Protein AF-A0A1V6CA96-F1 (afdb_monomer_lite)

Foldseek 3Di:
DDPVLVVVCVVCVVVVHDDDSVVCPDPSVVVVVVVVVLVVCQAQFADDPPDDPPDQHVLRVVCLVCVCVQFVKDFCPPVLLLVVLVLVQVLLVPDQFADDADLVPDDLQLVLLLLLLLLLLPDPFDQPPQHHSNVVCVVLVLLRFLVSLLPDQVSQVVSCVSSVVPPPCVQSSLLRNVLSVLCVPQQVRTSLSLCVSVVLALVVSLCSCCVDVSNSDDSLSSLVSVRNCVRVVSDDHPDDQQVRFQRDDQLLLLLCQQLVSMHTPDADDAVSSCQQCSVLVVSRVVSRVSLSSSLVSSVVDPPGSRDPYSNSCNVQSNLCSVPAQDLVHHQAPPHHADDPVVLVVDDPSSNSQADPSRHGSSNVSGDPVSSNGTRYDGADCDDPQHSVQQHDHSVDDGGRDD

Sequence (402 aa):
MSNFLNFLEKLAQYCDVKFDSERFRGEGEYELAANVLNEINRFLYQKKTTLPSEYISEFHKYWKEHHEEVLAPKVNPNRECLAVATVLEDIYQGNTIKVQLDTLDLDKEEIANVRFFTAIQDFNIDVHARSNPFEFYKRHPDCFKPEKVKDNDLLVDELLNFLGAQSQRDKRKPWMLNSAKLLVEKYDSSAYRINEVHSGDVIEIVKALTAEERYGFSTKKAHMFLRDMADLGVWKYKRNIEKLDVMSDKNTMRVSLRTGILQFRIPLLASFLDVFCYQYSMVDRLNREAWRKVWEEWGEIPDNHRPPTPASMDYLIFRLGKIACRPNKRFCPPEKEVNEKKLESLIPQDRLIFKDDRYCIFSGICQLERKILNAPNSISIEGRTGWKSGKTNEGGGGGISS

pLDDT: mean 91.77, std 8.85, range [45.94, 98.69]

Structure (mmCIF, N/CA/C/O backbone):
data_AF-A0A1V6CA96-F1
#
_entry.id   AF-A0A1V6CA96-F1
#
loop_
_atom_site.group_PDB
_atom_site.id
_atom_site.type_symbol
_atom_site.label_atom_id
_atom_site.label_alt_id
_atom_site.label_comp_id
_atom_site.label_asym_id
_atom_site.label_entity_id
_atom_site.label_seq_id
_atom_site.pdbx_PDB_ins_code
_atom_site.Cartn_x
_atom_site.Cartn_y
_atom_site.Cartn_z
_atom_site.occupancy
_atom_site.B_iso_or_equiv
_atom_site.auth_seq_id
_atom_site.auth_comp_id
_atom_site.auth_asym_id
_atom_site.auth_atom_id
_atom_site.pdbx_PDB_model_num
ATOM 1 N N . MET A 1 1 ? -33.832 2.895 28.611 1.00 60.16 1 MET A N 1
ATOM 2 C CA . MET A 1 1 ? -32.603 3.261 29.346 1.00 60.16 1 MET A CA 1
ATOM 3 C C . MET A 1 1 ? -31.741 4.083 28.400 1.00 60.16 1 MET A C 1
ATOM 5 O O . MET A 1 1 ? -31.691 3.722 27.227 1.00 60.16 1 MET A O 1
ATOM 9 N N . SER A 1 2 ? -31.180 5.210 28.842 1.00 81.94 2 SER A N 1
ATOM 10 C CA . SER A 1 2 ? -30.401 6.094 27.963 1.00 81.94 2 SER A CA 1
ATOM 11 C C . SER A 1 2 ? -29.192 5.376 27.356 1.00 81.94 2 SER A C 1
ATOM 13 O O . SER A 1 2 ? -28.539 4.568 28.018 1.00 81.94 2 SER A O 1
ATOM 15 N N . ASN A 1 3 ? -28.872 5.697 26.098 1.00 88.88 3 ASN A N 1
ATOM 16 C CA . ASN A 1 3 ? -27.693 5.174 25.404 1.00 88.88 3 ASN A CA 1
ATOM 17 C C . ASN A 1 3 ? -26.389 5.471 26.163 1.00 88.88 3 ASN A C 1
ATOM 19 O O . ASN A 1 3 ? -25.460 4.668 26.091 1.00 88.88 3 ASN A O 1
ATOM 23 N N . PHE A 1 4 ? -26.325 6.585 26.901 1.00 91.44 4 PHE A N 1
ATOM 24 C CA . PHE A 1 4 ? -25.137 6.971 27.660 1.00 91.44 4 PHE A CA 1
ATOM 25 C C . PHE A 1 4 ? -24.937 6.099 28.908 1.00 91.44 4 PHE A C 1
ATOM 27 O O . PHE A 1 4 ? -23.858 5.544 29.102 1.00 91.44 4 PHE A O 1
ATOM 34 N N . LEU A 1 5 ? -25.993 5.880 29.699 1.00 92.31 5 LEU A N 1
ATOM 35 C CA . LEU A 1 5 ? -25.942 4.980 30.859 1.00 92.31 5 LEU A CA 1
ATOM 36 C C . LEU A 1 5 ? -25.624 3.534 30.448 1.00 92.31 5 LEU A C 1
ATOM 38 O O . LEU A 1 5 ? -24.783 2.897 31.077 1.00 92.31 5 LEU A O 1
ATOM 42 N N . ASN A 1 6 ? -26.198 3.055 29.336 1.00 91.75 6 ASN A N 1
ATOM 43 C CA . ASN A 1 6 ? -25.870 1.740 28.768 1.00 91.75 6 ASN A CA 1
ATOM 44 C C . ASN A 1 6 ? -24.384 1.620 28.381 1.00 91.75 6 ASN A C 1
ATOM 46 O O . ASN A 1 6 ? -23.793 0.545 28.487 1.00 91.75 6 ASN A O 1
ATOM 50 N N . PHE A 1 7 ? -23.782 2.701 27.875 1.00 94.00 7 PHE A N 1
ATOM 51 C CA . PHE A 1 7 ? -22.354 2.744 27.560 1.00 94.00 7 PHE A CA 1
ATOM 52 C C . PHE A 1 7 ? -21.502 2.643 28.832 1.00 94.00 7 PHE A C 1
ATOM 54 O O . PHE A 1 7 ? -20.579 1.829 28.871 1.00 94.00 7 PHE A O 1
ATOM 61 N N . LEU A 1 8 ? -21.833 3.414 29.872 1.00 94.56 8 LEU A N 1
ATOM 62 C CA . LEU A 1 8 ? -21.104 3.392 31.143 1.00 94.56 8 LEU A CA 1
ATOM 63 C C . LEU A 1 8 ? -21.206 2.045 31.853 1.00 94.56 8 LEU A C 1
ATOM 65 O O . LEU A 1 8 ? -20.209 1.557 32.375 1.00 94.56 8 LEU A O 1
ATOM 69 N N . GLU A 1 9 ? -22.376 1.413 31.822 1.00 93.50 9 GLU A N 1
ATOM 70 C CA . GLU A 1 9 ? -22.576 0.090 32.410 1.00 93.50 9 GLU A CA 1
ATOM 71 C C . GLU A 1 9 ? -21.711 -0.972 31.721 1.00 93.50 9 GLU A C 1
ATOM 73 O O . GLU A 1 9 ? -21.032 -1.749 32.390 1.00 93.50 9 GLU A O 1
ATOM 78 N N . LYS A 1 10 ? -21.630 -0.945 30.384 1.00 94.69 10 LYS A N 1
ATOM 79 C CA . LYS A 1 10 ? -20.705 -1.809 29.630 1.00 94.69 10 LYS A CA 1
ATOM 80 C C . LYS A 1 10 ? -19.242 -1.519 29.958 1.00 94.69 10 LYS A C 1
ATOM 82 O O . LYS A 1 10 ? -18.453 -2.448 30.093 1.00 94.69 10 LYS A O 1
ATOM 87 N N . LEU A 1 11 ? -18.867 -0.245 30.083 1.00 95.06 11 LEU A N 1
ATOM 88 C CA . LEU A 1 11 ? -17.499 0.138 30.435 1.00 95.06 11 LEU A CA 1
ATOM 89 C C . LEU A 1 11 ? -17.120 -0.369 31.832 1.00 95.06 11 LEU A C 1
ATOM 91 O O . LEU A 1 11 ? -16.050 -0.944 32.003 1.00 95.06 11 LEU A O 1
ATOM 95 N N . ALA A 1 12 ? -18.017 -0.216 32.806 1.00 95.19 12 ALA A N 1
ATOM 96 C CA . ALA A 1 12 ? -17.827 -0.701 34.167 1.00 95.19 12 ALA A CA 1
ATOM 97 C C . ALA A 1 12 ? -17.667 -2.229 34.215 1.00 95.19 12 ALA A C 1
ATOM 99 O O . ALA A 1 12 ? -16.782 -2.721 34.912 1.00 95.19 12 ALA A O 1
ATOM 100 N N . GLN A 1 13 ? -18.441 -2.967 33.409 1.00 95.19 13 GLN A N 1
ATOM 101 C CA . GLN A 1 13 ? -18.289 -4.418 33.257 1.00 95.19 13 GLN A CA 1
ATOM 102 C C . GLN A 1 13 ? -16.895 -4.810 32.743 1.00 95.19 13 GLN A C 1
ATOM 104 O O . GLN A 1 13 ? -16.298 -5.740 33.275 1.00 95.19 13 GLN A O 1
ATOM 109 N N . TYR A 1 14 ? -16.340 -4.096 31.755 1.00 94.19 14 TYR A N 1
ATOM 110 C CA . TYR A 1 14 ? -14.979 -4.369 31.268 1.00 94.19 14 TYR A CA 1
ATOM 111 C C . TYR A 1 14 ? -13.886 -4.067 32.300 1.00 94.19 14 TYR A C 1
ATOM 113 O O . TYR A 1 14 ? -12.809 -4.657 32.228 1.00 94.19 14 TYR A O 1
ATOM 121 N N . CYS A 1 15 ? -14.158 -3.171 33.248 1.00 95.19 15 CYS A N 1
ATOM 122 C CA . CYS A 1 15 ? -13.245 -2.827 34.335 1.00 95.19 15 CYS A CA 1
ATOM 123 C C . CYS A 1 15 ? -13.461 -3.656 35.612 1.00 95.19 15 CYS A C 1
ATOM 125 O O . CYS A 1 15 ? -12.764 -3.411 36.592 1.00 95.19 15 CYS A O 1
ATOM 127 N N . ASP A 1 16 ? -14.422 -4.587 35.624 1.00 95.50 16 ASP A N 1
ATOM 128 C CA . ASP A 1 16 ? -14.851 -5.330 36.821 1.00 95.50 16 ASP A CA 1
ATOM 129 C C . ASP A 1 16 ? -15.271 -4.408 37.991 1.00 95.50 16 ASP A C 1
ATOM 131 O O . ASP A 1 16 ? -14.993 -4.646 39.167 1.00 95.50 16 ASP A O 1
ATOM 135 N N . VAL A 1 17 ? -15.948 -3.301 37.661 1.00 95.44 17 VAL A N 1
ATOM 136 C CA . VAL A 1 17 ? -16.455 -2.317 38.627 1.00 95.44 17 VAL A CA 1
ATOM 137 C C . VAL A 1 17 ? -17.978 -2.399 38.700 1.00 95.44 17 VAL A C 1
ATOM 139 O O . VAL A 1 17 ? -18.670 -2.425 37.683 1.00 95.44 17 VAL A O 1
ATOM 142 N N . LYS A 1 18 ? -18.534 -2.386 39.917 1.00 93.06 18 LYS A N 1
ATOM 143 C CA . LYS A 1 18 ? -19.989 -2.300 40.120 1.00 93.06 18 LYS A CA 1
ATOM 144 C C . LYS A 1 18 ? -20.492 -0.895 39.776 1.00 93.06 18 LYS A C 1
ATOM 146 O O . LYS A 1 18 ? -20.091 0.071 40.419 1.00 93.06 18 LYS A O 1
ATOM 151 N N . PHE A 1 19 ? -21.413 -0.799 38.818 1.00 92.69 19 PHE A N 1
ATOM 152 C CA . PHE A 1 19 ? -22.086 0.442 38.432 1.00 92.69 19 PHE A CA 1
ATOM 153 C C . PHE A 1 19 ? -23.605 0.252 38.464 1.00 92.69 19 PHE A C 1
ATOM 155 O O . PHE A 1 19 ? -24.127 -0.675 37.854 1.00 92.69 19 PHE A O 1
ATOM 162 N N . ASP A 1 20 ? -24.300 1.117 39.202 1.00 89.75 20 ASP A N 1
ATOM 163 C CA . ASP A 1 20 ? -25.757 1.090 39.359 1.00 89.75 20 ASP A CA 1
ATOM 164 C C . ASP A 1 20 ? -26.372 2.227 38.534 1.00 89.75 20 ASP A C 1
ATOM 166 O O . ASP A 1 20 ? -26.444 3.375 38.982 1.00 89.75 20 ASP A O 1
ATOM 170 N N . SER A 1 21 ? -26.758 1.909 37.295 1.00 87.69 21 SER A N 1
ATOM 171 C CA . SER A 1 21 ? -27.266 2.878 36.319 1.00 87.69 21 SER A CA 1
ATOM 172 C C . SER A 1 21 ? -28.640 3.450 36.695 1.00 87.69 21 SER A C 1
ATOM 174 O O . SER A 1 21 ? -28.980 4.555 36.266 1.00 87.69 21 SER A O 1
ATOM 176 N N . GLU A 1 22 ? -29.417 2.767 37.544 1.00 86.44 22 GLU A N 1
ATOM 177 C CA . GLU A 1 22 ? -30.745 3.221 37.978 1.00 86.44 22 GLU A CA 1
ATOM 178 C C . GLU A 1 22 ? -30.683 4.504 38.812 1.00 86.44 22 GLU A C 1
ATOM 180 O O . GLU A 1 22 ? -31.581 5.343 38.721 1.00 86.44 22 GLU A O 1
ATOM 185 N N . ARG A 1 23 ? -29.597 4.698 39.573 1.00 88.19 23 ARG A N 1
ATOM 186 C CA . ARG A 1 23 ? -29.398 5.867 40.451 1.00 88.19 23 ARG A CA 1
ATOM 187 C C . ARG A 1 23 ? -29.271 7.190 39.706 1.00 88.19 23 ARG A C 1
ATOM 189 O O . ARG A 1 23 ? -29.463 8.239 40.310 1.00 88.19 23 ARG A O 1
ATOM 196 N N . PHE A 1 24 ? -28.932 7.140 38.422 1.00 88.56 24 PHE A N 1
ATOM 197 C CA . PHE A 1 24 ? -28.622 8.316 37.613 1.00 88.56 24 PHE A CA 1
ATOM 198 C C . PHE A 1 24 ? -29.687 8.596 36.552 1.00 88.56 24 PHE A C 1
ATOM 200 O O . PHE A 1 24 ? -29.435 9.351 35.623 1.00 88.56 24 PHE A O 1
ATOM 207 N N . ARG A 1 25 ? -30.876 7.990 36.641 1.00 83.50 25 ARG A N 1
ATOM 208 C CA . ARG A 1 25 ? -31.961 8.265 35.689 1.00 83.50 25 ARG A CA 1
ATOM 209 C C . ARG A 1 25 ? -32.560 9.660 35.915 1.00 83.50 25 ARG A C 1
ATOM 211 O O . ARG A 1 25 ? -32.689 10.115 37.047 1.00 83.50 25 ARG A O 1
ATOM 218 N N . GLY A 1 26 ? -32.995 10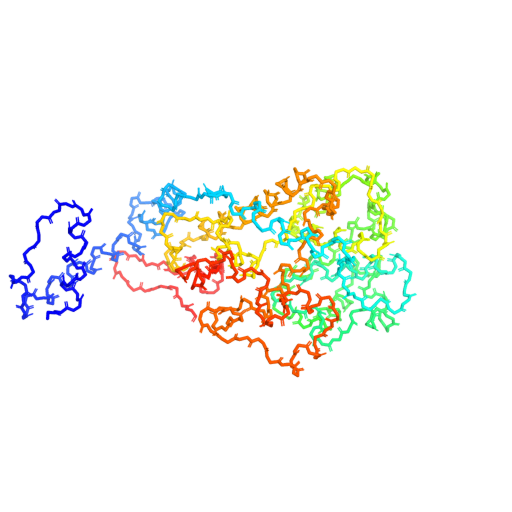.313 34.836 1.00 82.62 26 GLY A N 1
ATOM 219 C CA . GLY A 1 26 ? -33.590 11.655 34.895 1.00 82.62 26 GLY A CA 1
ATOM 220 C C . GLY A 1 26 ? -32.528 12.757 34.899 1.00 82.62 26 GLY A C 1
ATOM 221 O O . GLY A 1 26 ? -31.540 12.655 34.179 1.00 82.62 26 GLY A O 1
ATOM 222 N N . GLU A 1 27 ? -32.716 13.817 35.689 1.00 78.25 27 GLU A N 1
ATOM 223 C CA . GLU A 1 27 ? -31.801 14.975 35.712 1.00 78.25 27 GLU A CA 1
ATOM 224 C C . GLU A 1 27 ? -30.371 14.617 36.158 1.00 78.25 27 GLU A C 1
ATOM 226 O O . GLU A 1 27 ? -29.411 15.208 35.663 1.00 78.25 27 GLU A O 1
ATOM 231 N N . GLY A 1 28 ? -30.216 13.594 37.008 1.00 85.19 28 GLY A N 1
ATOM 232 C CA . GLY A 1 28 ? -28.908 13.099 37.456 1.00 85.19 28 GLY A CA 1
ATOM 233 C C . GLY A 1 28 ? -28.044 12.499 36.339 1.00 85.19 28 GLY A C 1
ATOM 234 O O . GLY A 1 28 ? -26.827 12.392 36.493 1.00 85.19 28 GLY A O 1
ATOM 235 N N . GLU A 1 29 ? -28.639 12.149 35.193 1.00 89.81 29 GLU A N 1
ATOM 236 C CA . GLU A 1 29 ? -27.897 11.632 34.041 1.00 89.81 29 GLU A CA 1
ATOM 237 C C . GLU A 1 29 ? -27.011 12.718 33.431 1.00 89.81 29 GLU A C 1
ATOM 239 O O . GLU A 1 29 ? -25.870 12.454 33.055 1.00 89.81 29 GLU A O 1
ATOM 244 N N . TYR A 1 30 ? -27.525 13.948 33.340 1.00 90.25 30 TYR A N 1
ATOM 245 C CA . TYR A 1 30 ? -26.827 15.049 32.682 1.00 90.25 30 TYR A CA 1
ATOM 246 C C . TYR A 1 30 ? -25.603 15.501 33.476 1.00 90.25 30 TYR A C 1
ATOM 248 O O . TYR A 1 30 ? -24.562 15.783 32.883 1.00 90.25 30 TYR A O 1
ATOM 256 N N . GLU A 1 31 ? -25.698 15.517 34.806 1.00 90.81 31 GLU A N 1
ATOM 257 C CA . GLU A 1 31 ? -24.563 15.822 35.680 1.00 90.81 31 GLU A CA 1
ATOM 258 C C . GLU A 1 31 ? -23.485 14.731 35.591 1.00 90.81 31 GLU A C 1
ATOM 260 O O . GLU A 1 31 ? -22.302 15.032 35.416 1.00 90.81 31 GLU A O 1
ATOM 265 N N . LEU A 1 32 ? -23.885 13.452 35.609 1.00 92.75 32 LEU A N 1
ATOM 266 C CA . LEU A 1 32 ? -22.958 12.340 35.392 1.00 92.75 32 LEU A CA 1
ATOM 267 C C . LEU A 1 32 ? -22.284 12.434 34.015 1.00 92.75 32 LEU A C 1
ATOM 269 O O . LEU A 1 32 ? -21.067 12.271 33.907 1.00 92.75 32 LEU A O 1
ATOM 273 N N . ALA A 1 33 ? -23.058 12.722 32.968 1.00 92.62 33 ALA A N 1
ATOM 274 C CA . ALA A 1 33 ? -22.542 12.888 31.618 1.00 92.62 33 ALA A CA 1
ATOM 275 C C . ALA A 1 33 ? -21.542 14.039 31.526 1.00 92.62 33 ALA A C 1
ATOM 277 O O . ALA A 1 33 ? -20.470 13.850 30.954 1.00 92.62 33 ALA A O 1
ATOM 278 N N . ALA A 1 34 ? -21.836 15.193 32.128 1.00 92.50 34 ALA A N 1
ATOM 279 C CA . ALA A 1 34 ? -20.919 16.328 32.161 1.00 92.50 34 ALA A CA 1
ATOM 280 C C . ALA A 1 34 ? -19.575 15.954 32.806 1.00 92.50 34 ALA A C 1
ATOM 282 O O . ALA A 1 34 ? -18.520 16.218 32.227 1.00 92.50 34 ALA A O 1
ATOM 283 N N . ASN A 1 35 ? -19.607 15.266 33.950 1.00 94.31 35 ASN A N 1
ATOM 284 C CA . ASN A 1 35 ? -18.402 14.842 34.663 1.00 94.31 35 ASN A CA 1
ATOM 285 C C . ASN A 1 35 ? -17.567 13.842 33.849 1.00 94.31 35 ASN A C 1
ATOM 287 O O . ASN A 1 35 ? -16.356 14.010 33.704 1.00 94.31 35 ASN A O 1
ATOM 291 N N . VAL A 1 36 ? -18.209 12.829 33.263 1.00 95.25 36 VAL A N 1
ATOM 292 C CA . VAL A 1 36 ? -17.517 11.827 32.440 1.00 95.25 36 VAL A CA 1
ATOM 293 C C . VAL A 1 36 ? -16.940 12.449 31.169 1.00 95.25 36 VAL A C 1
ATOM 295 O O . VAL A 1 36 ? -15.788 12.189 30.827 1.00 95.25 36 VAL A O 1
ATOM 298 N N . LEU A 1 37 ? -17.714 13.276 30.461 1.00 93.38 37 LEU A N 1
ATOM 299 C CA . LEU A 1 37 ? -17.253 13.937 29.238 1.00 93.38 37 LEU A CA 1
ATOM 300 C C . LEU A 1 37 ? -16.081 14.880 29.520 1.00 93.38 37 LEU A C 1
ATOM 302 O O . LEU A 1 37 ? -15.153 14.943 28.712 1.00 93.38 37 LEU A O 1
ATOM 306 N N . ASN A 1 38 ? -16.081 15.560 30.670 1.00 92.50 38 ASN A N 1
ATOM 307 C CA . ASN A 1 38 ? -14.955 16.375 31.106 1.00 92.50 38 ASN A CA 1
ATOM 308 C C . ASN A 1 38 ? -13.685 15.532 31.300 1.00 92.50 38 ASN A C 1
ATOM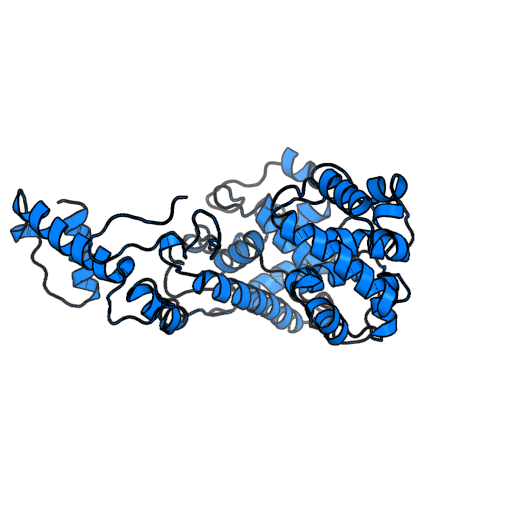 310 O O . ASN A 1 38 ? -12.638 15.885 30.762 1.00 92.50 38 ASN A O 1
ATOM 314 N N . GLU A 1 39 ? -13.763 14.387 31.985 1.00 94.94 39 GLU A N 1
ATOM 315 C CA . GLU A 1 39 ? -12.596 13.510 32.172 1.00 94.94 39 GLU A CA 1
ATOM 316 C C . GLU A 1 39 ? -12.105 12.881 30.860 1.00 94.94 39 GLU A C 1
ATOM 318 O O . GLU A 1 39 ? -10.899 12.846 30.603 1.00 94.94 39 GLU A O 1
ATOM 323 N N . ILE A 1 40 ? -13.020 12.469 29.974 1.00 93.19 40 ILE A N 1
ATOM 324 C CA . ILE A 1 40 ? -12.669 12.010 28.621 1.00 93.19 40 ILE A CA 1
ATOM 325 C C . ILE A 1 40 ? -11.918 13.115 27.872 1.00 93.19 40 ILE A C 1
ATOM 327 O O . ILE A 1 40 ? -10.871 12.858 27.278 1.00 93.19 40 ILE A O 1
ATOM 331 N N . ASN A 1 41 ? -12.423 14.348 27.914 1.00 89.75 41 ASN A N 1
ATOM 332 C CA . ASN A 1 41 ? -11.794 15.484 27.255 1.00 89.75 41 ASN A CA 1
ATOM 333 C C . ASN A 1 41 ? -10.400 15.785 27.828 1.00 89.75 41 ASN A C 1
ATOM 335 O O . ASN A 1 41 ? -9.449 15.988 27.068 1.00 89.75 41 ASN A O 1
ATOM 339 N N . ARG A 1 42 ? -10.260 15.744 29.158 1.00 89.75 42 ARG A N 1
ATOM 340 C CA . ARG A 1 42 ? -8.984 15.941 29.859 1.00 89.75 42 ARG A CA 1
ATOM 341 C C . ARG A 1 42 ? -7.934 14.914 29.449 1.00 89.75 42 ARG A C 1
ATOM 343 O O . ARG A 1 42 ? -6.794 15.289 29.195 1.00 89.75 42 ARG A O 1
ATOM 350 N N . PHE A 1 43 ? -8.312 13.640 29.353 1.00 92.44 43 PHE A N 1
ATOM 351 C CA . PHE A 1 43 ? -7.380 12.568 29.000 1.00 92.44 43 PHE A CA 1
ATOM 352 C C . PHE A 1 43 ? -7.053 12.527 27.501 1.00 92.44 43 PHE A C 1
ATOM 354 O O . PHE A 1 43 ? -5.884 12.403 27.126 1.00 92.44 43 PHE A O 1
ATOM 361 N N . LEU A 1 44 ? -8.070 12.629 26.637 1.00 89.38 44 LEU A N 1
ATOM 362 C CA . LEU A 1 44 ? -7.914 12.442 25.193 1.00 89.38 44 LEU A CA 1
ATOM 363 C C . LEU A 1 44 ? -7.374 13.678 24.474 1.00 89.38 44 LEU A C 1
ATOM 365 O O . LEU A 1 44 ? -6.595 13.525 23.530 1.00 89.38 44 LEU A O 1
ATOM 369 N N . TYR A 1 45 ? -7.767 14.884 24.893 1.00 84.75 45 TYR A N 1
ATOM 370 C CA . TYR A 1 45 ? -7.641 16.075 24.044 1.00 84.75 45 TYR A CA 1
ATOM 371 C C . TYR A 1 45 ? -6.956 17.273 24.703 1.00 84.75 45 TYR A C 1
ATOM 373 O O . TYR A 1 45 ? -6.453 18.133 23.981 1.00 84.75 45 TYR A O 1
ATOM 381 N N . GLN A 1 46 ? -6.888 17.344 26.035 1.00 86.44 46 GLN A N 1
ATOM 382 C CA . GLN A 1 46 ? -6.245 18.467 26.716 1.00 86.44 46 GLN A CA 1
ATOM 383 C C . GLN A 1 46 ? -4.781 18.200 27.049 1.00 86.44 46 GLN A C 1
ATOM 385 O O . GLN A 1 46 ? -4.394 17.144 27.556 1.00 86.44 46 GLN A O 1
ATOM 390 N N . LYS A 1 47 ? -3.958 19.226 26.828 1.00 83.88 47 LYS A N 1
ATOM 391 C CA . LYS A 1 47 ? -2.560 19.213 27.239 1.00 83.88 47 LYS A CA 1
ATOM 392 C C . LYS A 1 47 ? -2.399 19.767 28.652 1.00 83.88 47 LYS A C 1
ATOM 394 O O . LYS A 1 47 ? -2.565 20.967 28.860 1.00 83.88 47 LYS A O 1
ATOM 399 N N . LYS A 1 48 ? -1.977 18.908 29.583 1.00 84.31 48 LYS A N 1
ATOM 400 C CA . LYS A 1 48 ? -1.526 19.318 30.920 1.00 84.31 48 LYS A CA 1
ATOM 401 C C . LYS A 1 48 ? -0.166 20.009 30.849 1.00 84.31 48 LYS A C 1
ATOM 403 O O . LYS A 1 48 ? 0.690 19.629 30.048 1.00 84.31 48 LYS A O 1
ATOM 408 N N . THR A 1 49 ? 0.062 20.974 31.733 1.00 82.56 49 THR A N 1
ATOM 409 C CA . THR A 1 49 ? 1.352 21.685 31.860 1.00 82.56 49 THR A CA 1
ATOM 410 C C . THR A 1 49 ? 2.538 20.762 32.159 1.00 82.56 49 THR A C 1
ATOM 412 O O . THR A 1 49 ? 3.661 21.052 31.758 1.00 82.56 49 THR A O 1
ATOM 415 N N . THR A 1 50 ? 2.288 19.625 32.809 1.00 86.25 50 THR A N 1
ATOM 416 C CA . THR A 1 50 ? 3.291 18.608 33.160 1.00 86.25 50 THR A CA 1
ATOM 417 C C . THR A 1 50 ? 3.701 17.706 31.994 1.00 86.25 50 THR A C 1
ATOM 419 O O . THR A 1 50 ? 4.660 16.944 32.115 1.00 86.25 50 THR A O 1
ATOM 422 N N . LEU A 1 51 ? 2.984 17.754 30.868 1.00 87.06 51 LEU A N 1
ATOM 423 C CA . LEU A 1 51 ? 3.220 16.870 29.734 1.00 87.06 51 LEU A CA 1
ATOM 424 C C . LEU A 1 51 ? 4.291 17.456 28.790 1.00 87.06 51 LEU A C 1
ATOM 426 O O . LEU A 1 51 ? 4.207 18.641 28.444 1.00 87.06 51 LEU A O 1
ATOM 430 N N . PRO A 1 52 ? 5.258 16.646 28.306 1.00 88.25 52 PRO A N 1
ATOM 431 C CA . PRO A 1 52 ? 6.280 17.115 27.375 1.00 88.25 52 PRO A CA 1
ATOM 432 C C . PRO A 1 52 ? 5.710 17.777 26.117 1.00 88.25 52 PRO A C 1
ATOM 434 O O . PRO A 1 52 ? 4.575 17.531 25.691 1.00 88.25 52 PRO A O 1
ATOM 437 N N . SER A 1 53 ? 6.508 18.665 25.523 1.00 83.94 53 SER A N 1
ATOM 438 C CA . SER A 1 53 ? 6.023 19.600 24.508 1.00 83.94 53 SER A CA 1
ATOM 439 C C . SER A 1 53 ? 5.500 18.927 23.231 1.00 83.94 53 SER A C 1
ATOM 441 O O . SER A 1 53 ? 4.560 19.440 22.607 1.00 83.94 53 SER A O 1
ATOM 443 N N . GLU A 1 54 ? 6.066 17.765 22.903 1.00 84.44 54 GLU A N 1
ATOM 444 C CA . GLU A 1 54 ? 5.759 16.928 21.750 1.00 84.44 54 GLU A CA 1
ATOM 445 C C . GLU A 1 54 ? 4.396 1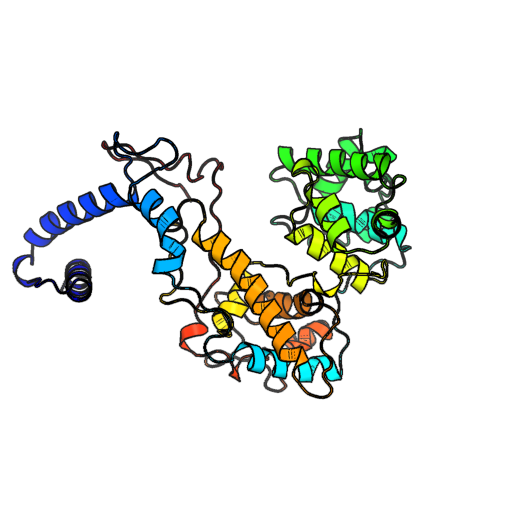6.233 21.843 1.00 84.44 54 GLU A C 1
ATOM 447 O O . GLU A 1 54 ? 3.808 15.906 20.810 1.00 84.44 54 GLU A O 1
ATOM 452 N N . TYR A 1 55 ? 3.854 16.059 23.051 1.00 87.81 55 TYR A N 1
ATOM 453 C CA . TYR A 1 55 ? 2.545 15.448 23.244 1.00 87.81 55 TYR A CA 1
ATOM 454 C C . TYR A 1 55 ? 1.430 16.496 23.282 1.00 87.81 55 TYR A C 1
ATOM 456 O O . TYR A 1 55 ? 1.636 17.671 23.607 1.00 87.81 55 TYR A O 1
ATOM 464 N N . ILE A 1 56 ? 0.229 16.058 22.904 1.00 85.56 56 ILE A N 1
ATOM 465 C CA . ILE A 1 56 ? -0.968 16.908 22.835 1.00 85.56 56 ILE A CA 1
ATOM 466 C C . ILE A 1 56 ? -1.984 16.547 23.919 1.00 85.56 56 ILE A C 1
ATOM 468 O O . ILE A 1 56 ? -2.830 17.370 24.235 1.00 85.56 56 ILE A O 1
ATOM 472 N N . SER A 1 57 ? -1.867 15.351 24.497 1.00 89.62 57 SER A N 1
ATOM 473 C CA . SER A 1 57 ? -2.689 14.841 25.590 1.00 89.62 57 SER A CA 1
ATOM 474 C C . SER A 1 57 ? -2.007 13.635 26.244 1.00 89.62 57 SER A C 1
ATOM 476 O O . SER A 1 57 ? -1.075 13.054 25.672 1.00 89.62 57 SER A O 1
ATOM 478 N N . GLU A 1 58 ? -2.461 13.249 27.436 1.00 92.75 58 GLU A N 1
ATOM 479 C CA . GLU A 1 58 ? -1.980 12.034 28.110 1.00 92.75 58 GLU A CA 1
ATOM 480 C C . GLU A 1 58 ? -2.276 10.782 27.284 1.00 92.75 58 GLU A C 1
ATOM 482 O O . GLU A 1 58 ? -1.414 9.912 27.159 1.00 92.75 58 GLU A O 1
ATOM 487 N N . PHE A 1 59 ? -3.446 10.730 26.642 1.00 93.88 59 PHE A N 1
ATOM 488 C CA . PHE A 1 59 ? -3.783 9.656 25.720 1.00 93.88 59 PHE A CA 1
ATOM 489 C C . PHE A 1 59 ? -2.810 9.561 24.551 1.00 93.88 59 PHE A C 1
ATOM 491 O O . PHE A 1 59 ? -2.401 8.461 24.213 1.00 93.88 59 PHE A O 1
ATOM 498 N N . HIS A 1 60 ? -2.398 10.679 23.944 1.00 91.81 60 HIS A N 1
ATOM 499 C CA . HIS A 1 60 ? -1.413 10.627 22.864 1.00 91.81 60 HIS A CA 1
ATOM 500 C C . HIS A 1 60 ? -0.108 9.962 23.338 1.00 91.81 60 HIS A C 1
ATOM 502 O O . HIS A 1 60 ? 0.420 9.094 22.641 1.00 91.81 60 HIS A O 1
ATOM 508 N N . LYS A 1 61 ? 0.388 10.310 24.533 1.00 94.50 61 LYS A N 1
ATOM 509 C CA . LYS A 1 61 ? 1.568 9.647 25.107 1.00 94.50 61 LYS A CA 1
ATOM 510 C C . LYS A 1 61 ? 1.328 8.144 25.283 1.00 94.50 61 LYS A C 1
ATOM 512 O O . LYS A 1 61 ? 2.114 7.350 24.775 1.00 94.50 61 LYS A O 1
ATOM 517 N N . TYR A 1 62 ? 0.221 7.772 25.925 1.00 96.00 62 TYR A N 1
ATOM 518 C CA . TYR A 1 62 ? -0.153 6.373 26.131 1.00 96.00 62 TYR A CA 1
ATOM 519 C C . TYR A 1 62 ? -0.271 5.607 24.805 1.00 96.00 62 TYR A C 1
ATOM 521 O O . TYR A 1 62 ? 0.251 4.508 24.670 1.00 96.00 62 TYR A O 1
ATOM 529 N N . TRP A 1 63 ? -0.916 6.195 23.796 1.00 95.69 63 TRP A N 1
ATOM 530 C CA . TRP A 1 63 ? -1.127 5.576 22.491 1.00 95.69 63 TRP A CA 1
ATOM 531 C C . TRP A 1 63 ? 0.189 5.346 21.753 1.00 95.69 63 TRP A C 1
ATOM 533 O O . TRP A 1 63 ? 0.437 4.244 21.270 1.00 95.69 63 TRP A O 1
ATOM 543 N N . LYS A 1 64 ? 1.082 6.342 21.728 1.00 94.88 64 LYS A N 1
ATOM 544 C CA . LYS A 1 64 ? 2.429 6.180 21.168 1.00 94.88 64 LYS A CA 1
ATOM 545 C C . LYS A 1 64 ? 3.165 4.998 21.803 1.00 94.88 64 LYS A C 1
ATOM 547 O O . LYS A 1 64 ? 3.798 4.236 21.080 1.00 94.88 64 LYS A O 1
ATOM 552 N N . GLU A 1 65 ? 3.078 4.866 23.124 1.00 96.12 65 GLU A N 1
ATOM 553 C CA . GLU A 1 65 ? 3.803 3.858 23.905 1.00 96.12 65 GLU A CA 1
ATOM 554 C C . GLU A 1 65 ? 3.163 2.462 23.844 1.00 96.12 65 GLU A C 1
ATOM 556 O O . GLU A 1 65 ? 3.895 1.486 23.942 1.00 96.12 65 GLU A O 1
ATOM 561 N N . HIS A 1 66 ? 1.837 2.361 23.670 1.00 97.50 66 HIS A N 1
ATOM 562 C CA . HIS A 1 66 ? 1.101 1.111 23.919 1.00 97.50 66 HIS A CA 1
ATOM 563 C C . HIS A 1 66 ? 0.153 0.644 22.801 1.00 97.50 66 HIS A C 1
ATOM 565 O O . HIS A 1 66 ? -0.569 -0.342 22.972 1.00 97.50 66 HIS A O 1
ATOM 571 N N . HIS A 1 67 ? 0.074 1.344 21.664 1.00 97.00 67 HIS A N 1
ATOM 572 C CA . HIS A 1 67 ? -0.859 0.982 20.588 1.00 97.00 67 HIS A CA 1
ATOM 573 C C . HIS A 1 67 ? -0.659 -0.452 20.072 1.00 97.00 67 HIS A C 1
ATOM 575 O O . HIS A 1 67 ? -1.653 -1.133 19.808 1.00 97.00 67 HIS A O 1
ATOM 581 N N . GLU A 1 68 ? 0.585 -0.937 19.949 1.00 97.50 68 GLU A N 1
ATOM 582 C CA . GLU A 1 68 ? 0.845 -2.307 19.489 1.00 97.50 68 GLU A CA 1
ATOM 583 C C . GLU A 1 68 ? 0.361 -3.343 20.522 1.00 97.50 68 GLU A C 1
ATOM 585 O O . GLU A 1 68 ? -0.267 -4.329 20.142 1.00 97.50 68 GLU A O 1
ATOM 590 N N . GLU A 1 69 ? 0.546 -3.117 21.826 1.00 98.00 69 GLU A N 1
ATOM 591 C CA . GLU A 1 69 ? 0.075 -4.011 22.892 1.00 98.00 69 GLU A CA 1
ATOM 592 C C . GLU A 1 69 ? -1.449 -4.014 23.031 1.00 98.00 69 GLU A C 1
ATOM 594 O O . GLU A 1 69 ? -2.053 -5.058 23.312 1.00 98.00 69 GLU A O 1
ATOM 599 N N . VAL A 1 70 ? -2.084 -2.854 22.840 1.00 97.06 70 VAL A N 1
ATOM 600 C CA . VAL A 1 70 ? -3.544 -2.705 22.868 1.00 97.06 70 VAL A CA 1
ATOM 601 C C . VAL A 1 70 ? -4.170 -3.438 21.685 1.00 97.06 70 VAL A C 1
ATOM 603 O O . VAL A 1 70 ? -5.093 -4.238 21.874 1.00 97.06 70 VAL A O 1
ATOM 606 N N . LEU A 1 71 ? -3.655 -3.196 20.476 1.00 97.75 71 LEU A N 1
ATOM 607 C CA . LEU A 1 71 ? -4.184 -3.768 19.239 1.00 97.75 71 LEU A CA 1
ATOM 608 C C . LEU A 1 71 ? -3.743 -5.222 19.020 1.00 97.75 71 LEU A C 1
ATOM 610 O O . LEU A 1 71 ? -4.443 -5.956 18.325 1.00 97.75 71 LEU A O 1
ATOM 614 N N . ALA A 1 72 ? -2.627 -5.640 19.624 1.00 98.25 72 ALA A N 1
ATOM 615 C CA . ALA A 1 72 ? -2.017 -6.970 19.556 1.00 98.25 72 ALA A CA 1
ATOM 616 C C . ALA A 1 72 ? -2.067 -7.586 18.145 1.00 98.25 72 ALA A C 1
ATOM 618 O O . ALA A 1 72 ? -2.801 -8.561 17.922 1.00 98.25 72 ALA A O 1
ATOM 619 N N . PRO A 1 73 ? -1.333 -7.001 17.181 1.00 97.94 73 PRO A N 1
ATOM 620 C CA . PRO A 1 73 ? -1.318 -7.478 15.809 1.00 97.94 73 PRO A CA 1
ATOM 621 C C . PRO A 1 73 ? -0.838 -8.924 15.709 1.00 97.94 73 PRO A C 1
ATOM 623 O O . PRO A 1 73 ? 0.107 -9.335 16.380 1.00 97.94 73 PRO A O 1
ATOM 626 N N . LYS A 1 74 ? -1.454 -9.689 14.809 1.00 98.19 74 LYS A N 1
ATOM 627 C CA . LYS A 1 74 ? -1.028 -11.044 14.457 1.00 98.19 74 LYS A CA 1
ATOM 628 C C . LYS A 1 74 ? -1.011 -11.210 12.947 1.00 98.19 74 LYS A C 1
ATOM 630 O O . LYS A 1 74 ? -2.024 -10.983 12.283 1.00 98.19 74 LYS A O 1
ATOM 635 N N . VAL A 1 75 ? 0.128 -11.651 12.425 1.00 98.12 75 VAL A N 1
ATOM 636 C CA . VAL A 1 75 ? 0.275 -12.081 11.033 1.00 98.12 75 VAL A CA 1
ATOM 637 C C . VAL A 1 75 ? 0.075 -13.593 10.973 1.00 98.12 75 VAL A C 1
ATOM 639 O O . VAL A 1 75 ? 0.708 -14.327 11.727 1.00 98.12 75 VAL A O 1
ATOM 642 N N . ASN A 1 76 ? -0.800 -14.048 10.076 1.00 96.75 76 ASN A N 1
ATOM 643 C CA . ASN A 1 76 ? -1.085 -15.465 9.828 1.00 96.75 76 ASN A CA 1
ATOM 644 C C . ASN A 1 76 ? -1.493 -16.304 11.067 1.00 96.75 76 ASN A C 1
ATOM 646 O O . ASN A 1 76 ? -0.981 -17.414 11.236 1.00 96.75 76 ASN A O 1
ATOM 650 N N . PRO A 1 77 ? -2.378 -15.826 11.963 1.00 93.44 77 PRO A N 1
ATOM 651 C CA . PRO A 1 77 ? -2.638 -16.521 13.225 1.00 93.44 77 PRO A CA 1
ATOM 652 C C . PRO A 1 77 ? -3.257 -17.918 13.060 1.00 93.44 77 PRO A C 1
ATOM 654 O O . PRO A 1 77 ? -3.017 -18.767 13.913 1.00 93.44 77 PRO A O 1
ATOM 657 N N . ASN A 1 78 ? -4.023 -18.177 11.991 1.00 93.88 78 ASN A N 1
ATOM 658 C CA . ASN A 1 78 ? -4.705 -19.455 11.752 1.00 93.88 78 ASN A CA 1
ATOM 659 C C . ASN A 1 78 ? -4.411 -20.025 10.352 1.00 93.88 78 ASN A C 1
ATOM 661 O O . ASN A 1 78 ? -5.271 -20.665 9.748 1.00 93.88 78 ASN A O 1
ATOM 665 N N . ARG A 1 79 ? -3.200 -19.803 9.823 1.00 95.25 79 ARG A N 1
ATOM 666 C CA . ARG A 1 79 ? -2.772 -20.266 8.486 1.00 95.25 79 ARG A CA 1
ATOM 667 C C . ARG A 1 79 ? -3.559 -19.661 7.313 1.00 95.25 79 ARG A C 1
ATOM 669 O O . ARG A 1 79 ? -3.550 -20.220 6.215 1.00 95.25 79 ARG A O 1
ATOM 676 N N . GLU A 1 80 ? -4.192 -18.500 7.496 1.00 98.00 80 GLU A N 1
ATOM 677 C CA . GLU A 1 80 ? -4.870 -17.780 6.411 1.00 98.00 80 GLU A CA 1
ATOM 678 C C . GLU A 1 80 ? -3.931 -17.464 5.233 1.00 98.00 80 GLU A C 1
ATOM 680 O O . GLU A 1 80 ? -4.379 -17.453 4.087 1.00 98.00 80 GLU A O 1
ATOM 685 N N . CYS A 1 81 ? -2.632 -17.253 5.479 1.00 98.62 81 CYS A N 1
ATOM 686 C CA . CYS A 1 81 ? -1.665 -16.980 4.415 1.00 98.62 81 CYS A CA 1
ATOM 687 C C . CYS A 1 81 ? -1.526 -18.145 3.432 1.00 98.62 81 CYS A C 1
ATOM 689 O O . CYS A 1 81 ? -1.459 -17.895 2.233 1.00 98.62 81 CYS A O 1
ATOM 691 N N . LEU A 1 82 ? -1.539 -19.395 3.910 1.00 98.50 82 LEU A N 1
ATOM 692 C CA . LEU A 1 82 ? -1.480 -20.570 3.036 1.00 98.50 82 LEU A CA 1
ATOM 693 C C . LEU A 1 82 ? -2.775 -20.730 2.228 1.00 98.50 82 LEU A C 1
ATOM 695 O O . LEU A 1 82 ? -2.730 -21.060 1.045 1.00 98.50 82 LEU A O 1
ATOM 699 N N . ALA A 1 83 ? -3.932 -20.456 2.838 1.00 98.38 83 ALA A N 1
ATOM 700 C CA . ALA A 1 83 ? -5.208 -20.483 2.124 1.00 98.38 83 ALA A CA 1
ATOM 701 C C . ALA A 1 83 ? -5.241 -19.439 0.996 1.00 98.38 83 ALA A C 1
ATOM 703 O O . ALA A 1 83 ? -5.676 -19.732 -0.116 1.00 98.38 83 ALA A O 1
ATOM 704 N N . VAL A 1 84 ? -4.736 -18.229 1.263 1.00 98.62 84 VAL A N 1
ATOM 705 C CA . VAL A 1 84 ? -4.583 -17.185 0.241 1.00 98.62 84 VAL A CA 1
ATOM 706 C C . VAL A 1 84 ? -3.573 -17.610 -0.826 1.00 98.62 84 VAL A C 1
ATOM 708 O O . VAL A 1 84 ? -3.871 -17.468 -2.008 1.00 98.62 84 VAL A O 1
ATOM 711 N N . ALA A 1 85 ? -2.422 -18.161 -0.432 1.00 98.50 85 ALA A N 1
ATOM 712 C CA . ALA A 1 85 ? -1.396 -18.654 -1.349 1.00 98.50 85 ALA A CA 1
ATOM 713 C C . ALA A 1 85 ? -1.927 -19.736 -2.297 1.00 98.50 85 ALA A C 1
ATOM 715 O O . ALA A 1 85 ? -1.658 -19.668 -3.486 1.00 98.50 85 ALA A O 1
ATOM 716 N N . THR A 1 86 ? -2.739 -20.670 -1.799 1.00 98.38 86 THR A N 1
ATOM 717 C CA . THR A 1 86 ? -3.344 -21.742 -2.610 1.00 98.38 86 THR A CA 1
ATOM 718 C C . THR A 1 86 ? -4.258 -21.172 -3.699 1.00 98.38 86 THR A C 1
ATOM 720 O O . THR A 1 86 ? -4.172 -21.565 -4.852 1.00 98.38 86 THR A O 1
ATOM 723 N N . VAL A 1 87 ? -5.082 -20.170 -3.367 1.00 98.06 87 VAL A N 1
ATOM 724 C CA . VAL A 1 87 ? -5.925 -19.495 -4.371 1.00 98.06 87 VAL A CA 1
ATOM 725 C C . VAL A 1 87 ? -5.081 -18.747 -5.407 1.00 98.06 87 VAL A C 1
ATOM 727 O O . VAL A 1 87 ? -5.463 -18.666 -6.571 1.00 98.06 87 VAL A O 1
ATOM 730 N N . LEU A 1 88 ? -3.956 -18.158 -4.994 1.00 98.06 88 LEU A N 1
ATOM 731 C CA . LEU A 1 88 ? -3.053 -17.484 -5.925 1.00 98.06 88 LEU A CA 1
ATOM 732 C C . LEU A 1 88 ? -2.292 -18.483 -6.807 1.00 98.06 88 LEU A C 1
ATOM 734 O O . LEU A 1 88 ? -2.121 -18.198 -7.987 1.00 98.06 88 LEU A O 1
ATOM 738 N N . GLU A 1 89 ? -1.902 -19.640 -6.275 1.00 97.81 89 GLU A N 1
ATOM 739 C CA . GLU A 1 89 ? -1.279 -20.734 -7.027 1.00 97.81 89 GLU A CA 1
ATOM 740 C C . GLU A 1 89 ? -2.147 -21.158 -8.212 1.00 97.81 89 GLU A C 1
ATOM 742 O O . GLU A 1 89 ? -1.693 -21.075 -9.353 1.00 97.81 89 GLU A O 1
ATOM 747 N N . ASP A 1 90 ? -3.417 -21.483 -7.956 1.00 96.62 90 ASP A N 1
ATOM 748 C CA . ASP A 1 90 ? -4.367 -21.909 -8.993 1.00 96.62 90 ASP A CA 1
ATOM 749 C C . ASP A 1 90 ? -4.493 -20.872 -10.124 1.00 96.62 90 ASP A C 1
ATOM 751 O O . ASP A 1 90 ? -4.637 -21.205 -11.302 1.00 96.62 90 ASP A O 1
ATOM 755 N N . ILE A 1 91 ? -4.422 -19.583 -9.778 1.00 96.69 91 ILE A N 1
ATOM 756 C CA . ILE A 1 91 ? -4.496 -18.493 -10.753 1.00 96.69 91 ILE A CA 1
ATOM 757 C C . ILE A 1 91 ? -3.189 -18.390 -11.546 1.00 96.69 91 ILE A C 1
ATOM 759 O O . ILE A 1 91 ? -3.226 -18.271 -12.770 1.00 96.69 91 ILE A O 1
ATOM 763 N N . TYR A 1 92 ? -2.032 -18.399 -10.885 1.00 96.50 92 TYR A N 1
ATOM 764 C CA . TYR A 1 92 ? -0.742 -18.149 -11.537 1.00 96.50 92 TYR A CA 1
ATOM 765 C C . TYR A 1 92 ? -0.225 -19.347 -12.336 1.00 96.50 92 TYR A C 1
ATOM 767 O O . TYR A 1 92 ? 0.513 -19.135 -13.297 1.00 96.50 92 TYR A O 1
ATOM 775 N N . GLN A 1 93 ? -0.668 -20.571 -12.032 1.00 95.25 93 GLN A N 1
ATOM 776 C CA . GLN A 1 93 ? -0.324 -21.773 -12.797 1.00 95.25 93 GLN A CA 1
ATOM 777 C C . GLN A 1 93 ? -0.590 -21.620 -14.305 1.00 95.25 93 GLN A C 1
ATOM 779 O O . GLN A 1 93 ? 0.193 -22.084 -15.133 1.00 95.25 93 GLN A O 1
ATOM 784 N N . GLY A 1 94 ? -1.679 -20.941 -14.678 1.00 91.38 94 GLY A N 1
ATOM 785 C CA . GLY A 1 94 ? -2.058 -20.714 -16.077 1.00 91.38 94 GLY A CA 1
ATOM 786 C C . GLY A 1 94 ? -1.857 -19.285 -16.583 1.00 91.38 94 GLY A C 1
ATOM 787 O O . GLY A 1 94 ? -2.142 -19.016 -17.750 1.00 91.38 94 GLY A O 1
ATOM 788 N N . ASN A 1 95 ? -1.419 -18.348 -15.736 1.00 94.25 95 ASN A N 1
ATOM 789 C CA . ASN A 1 95 ? -1.478 -16.921 -16.051 1.00 94.25 95 ASN A CA 1
ATOM 790 C C . ASN A 1 95 ? -0.180 -16.188 -15.708 1.00 94.25 95 ASN A C 1
ATOM 792 O O . ASN A 1 95 ? 0.341 -16.267 -14.602 1.00 94.25 95 ASN A O 1
ATOM 796 N N . THR A 1 96 ? 0.290 -15.359 -16.642 1.00 90.75 96 THR A N 1
ATOM 797 C CA . THR A 1 96 ? 1.322 -14.355 -16.357 1.00 90.75 96 THR A CA 1
ATOM 798 C C . THR A 1 96 ? 0.652 -13.031 -16.008 1.00 90.75 96 THR A C 1
ATOM 800 O O . THR A 1 96 ? 0.132 -12.346 -16.890 1.00 90.75 96 THR A O 1
ATOM 803 N N . ILE A 1 97 ? 0.670 -12.668 -14.727 1.00 93.19 97 ILE A N 1
ATOM 804 C CA . ILE A 1 97 ? 0.087 -11.417 -14.229 1.00 93.19 97 ILE A CA 1
ATOM 805 C C . ILE A 1 97 ? 1.185 -10.371 -14.054 1.00 93.19 97 ILE A C 1
ATOM 807 O O . ILE A 1 97 ? 2.199 -10.638 -13.413 1.00 93.19 97 ILE A O 1
ATOM 811 N N . LYS A 1 98 ? 0.984 -9.189 -14.641 1.00 90.62 98 LYS A N 1
ATOM 812 C CA . LYS A 1 98 ? 1.945 -8.075 -14.643 1.00 90.62 98 LYS A CA 1
ATOM 813 C C . LYS A 1 98 ? 1.223 -6.742 -14.720 1.00 90.62 98 LYS A C 1
ATOM 815 O O . LYS A 1 98 ? 0.111 -6.660 -15.246 1.00 90.62 98 LYS A O 1
ATOM 820 N N . VAL A 1 99 ? 1.890 -5.677 -14.288 1.00 86.12 99 VAL A N 1
ATOM 821 C CA . VAL A 1 99 ? 1.442 -4.313 -14.576 1.00 86.12 99 VAL A CA 1
ATOM 822 C C . VAL A 1 99 ? 1.293 -4.117 -16.089 1.00 86.12 99 VAL A C 1
ATOM 824 O O . VAL A 1 99 ? 2.222 -4.359 -16.856 1.00 86.12 99 VAL A O 1
ATOM 827 N N . GLN A 1 100 ? 0.114 -3.662 -16.520 1.00 81.44 100 GLN A N 1
ATOM 828 C CA . GLN A 1 100 ? -0.168 -3.343 -17.920 1.00 81.44 100 GLN A CA 1
ATOM 829 C C . GLN A 1 100 ? -0.169 -1.832 -18.120 1.00 81.44 100 GLN A C 1
ATOM 831 O O . GLN A 1 100 ? -1.081 -1.143 -17.660 1.00 81.44 100 GLN A O 1
ATOM 836 N N . LEU A 1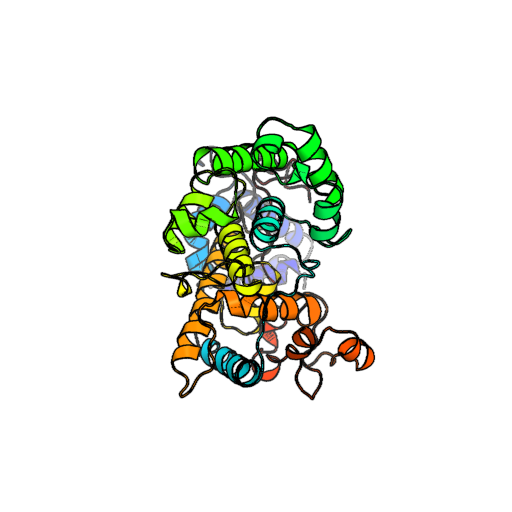 101 ? 0.846 -1.333 -18.822 1.00 87.00 101 LEU A N 1
ATOM 837 C CA . LEU A 1 101 ? 0.904 0.036 -19.316 1.00 87.00 101 LEU A CA 1
ATOM 838 C C . LEU A 1 101 ? 1.130 0.001 -20.825 1.00 87.00 101 LEU A C 1
ATOM 840 O O . LEU A 1 101 ? 1.947 -0.779 -21.307 1.00 87.00 101 LEU A O 1
ATOM 844 N N . ASP A 1 102 ? 0.418 0.853 -21.554 1.00 89.38 102 ASP A N 1
ATOM 845 C CA . ASP A 1 102 ? 0.653 1.048 -22.980 1.00 89.38 102 ASP A CA 1
ATOM 846 C C . ASP A 1 102 ? 1.879 1.949 -23.169 1.00 89.38 102 ASP A C 1
ATOM 848 O O . ASP A 1 102 ? 1.808 3.162 -22.972 1.00 89.38 102 ASP A O 1
ATOM 852 N N . THR A 1 103 ? 3.022 1.347 -23.490 1.00 91.62 103 THR A N 1
ATOM 853 C CA . THR A 1 103 ? 4.294 2.060 -23.650 1.00 91.62 103 THR A CA 1
ATOM 854 C C . THR A 1 103 ? 4.469 2.675 -25.034 1.00 91.62 103 THR A C 1
ATOM 856 O O . THR A 1 103 ? 5.470 3.352 -25.246 1.00 91.62 103 THR A O 1
ATOM 859 N N . LEU A 1 104 ? 3.523 2.486 -25.967 1.00 93.00 104 LEU A N 1
ATOM 860 C CA . LEU A 1 104 ? 3.572 3.023 -27.335 1.00 93.00 104 LEU A CA 1
ATOM 861 C C . LEU A 1 104 ? 4.853 2.666 -28.111 1.00 93.00 104 LEU A C 1
ATOM 863 O O . LEU A 1 104 ? 5.367 3.509 -28.858 1.00 93.00 104 LEU A O 1
ATOM 867 N N . ASP A 1 105 ? 5.381 1.462 -27.890 1.00 91.19 105 ASP A N 1
ATOM 868 C CA . ASP A 1 105 ? 6.625 0.956 -28.489 1.00 91.19 105 ASP A CA 1
ATOM 869 C C . ASP A 1 105 ? 7.862 1.837 -28.233 1.00 91.19 105 ASP A C 1
ATOM 871 O O . ASP A 1 105 ? 8.823 1.802 -29.000 1.00 91.19 105 ASP A O 1
ATOM 875 N N . LEU A 1 106 ? 7.843 2.637 -27.159 1.00 96.00 106 LEU A N 1
ATOM 876 C CA . LEU A 1 106 ? 9.025 3.362 -26.693 1.00 96.00 106 LEU A CA 1
ATOM 877 C C . LEU A 1 106 ? 10.137 2.385 -26.302 1.00 96.00 106 LEU A C 1
ATOM 879 O O . LEU A 1 106 ? 9.876 1.259 -25.860 1.00 96.00 106 LEU A O 1
ATOM 883 N N . ASP A 1 107 ? 11.382 2.829 -26.431 1.00 97.19 107 ASP A N 1
ATOM 884 C CA . ASP A 1 107 ? 12.514 2.021 -26.011 1.00 97.19 107 ASP A CA 1
ATOM 885 C C . ASP A 1 107 ? 12.614 1.929 -24.476 1.00 97.19 107 ASP A C 1
ATOM 887 O O . ASP A 1 107 ? 11.928 2.607 -23.704 1.00 97.19 107 ASP A O 1
ATOM 891 N N . LYS A 1 108 ? 13.479 1.032 -24.000 1.00 97.88 108 LYS A N 1
ATOM 892 C CA . LYS A 1 108 ? 13.619 0.749 -22.566 1.00 97.88 108 LYS A CA 1
ATOM 893 C C . LYS A 1 108 ? 14.099 1.952 -21.760 1.00 97.88 108 LYS A C 1
ATOM 895 O O . LYS A 1 108 ? 13.739 2.079 -20.590 1.00 97.88 108 LYS A O 1
ATOM 900 N N . GLU A 1 109 ? 14.923 2.799 -22.357 1.00 98.06 109 GLU A N 1
ATOM 901 C CA . GLU A 1 109 ? 15.471 3.973 -21.702 1.00 98.06 109 GLU A CA 1
ATOM 902 C C . GLU A 1 109 ? 14.434 5.092 -21.599 1.00 98.06 109 GLU A C 1
ATOM 904 O O . GLU A 1 109 ? 14.251 5.679 -20.527 1.00 98.06 109 GLU A O 1
ATOM 909 N N . GLU A 1 110 ? 13.675 5.309 -22.669 1.00 98.00 110 GLU A N 1
ATOM 910 C CA . GLU A 1 110 ? 12.522 6.203 -22.684 1.00 98.00 110 GLU A CA 1
ATOM 911 C C . GLU A 1 110 ? 11.488 5.777 -21.634 1.00 98.00 110 GLU A C 1
ATOM 913 O O . GLU A 1 110 ? 11.057 6.595 -20.813 1.00 98.00 110 GLU A O 1
ATOM 918 N N . ILE A 1 111 ? 11.150 4.482 -21.581 1.00 98.00 111 ILE A N 1
ATOM 919 C CA . ILE A 1 111 ? 10.217 3.945 -20.583 1.00 98.00 111 ILE A CA 1
ATOM 920 C C . ILE A 1 111 ? 10.732 4.198 -19.161 1.00 98.00 111 ILE A C 1
ATOM 922 O O . ILE A 1 111 ? 9.961 4.640 -18.300 1.00 98.00 111 ILE A O 1
ATOM 926 N N . ALA A 1 112 ? 12.022 3.947 -18.907 1.00 98.31 112 ALA A N 1
ATOM 927 C CA . ALA A 1 112 ? 12.632 4.160 -17.599 1.00 98.31 112 ALA A CA 1
ATOM 928 C C . ALA A 1 112 ? 12.524 5.624 -17.154 1.00 98.31 112 ALA A C 1
ATOM 930 O O . ALA A 1 112 ? 12.090 5.886 -16.032 1.00 98.31 112 ALA A O 1
ATOM 931 N N . ASN A 1 113 ? 12.852 6.576 -18.031 1.00 98.25 113 ASN A N 1
ATOM 932 C CA . ASN A 1 113 ? 12.789 8.006 -17.724 1.00 98.25 113 ASN A CA 1
ATOM 933 C C . ASN A 1 113 ? 11.348 8.472 -17.463 1.00 98.25 113 ASN A C 1
ATOM 935 O O . ASN A 1 113 ? 11.087 9.162 -16.471 1.00 98.25 113 ASN A O 1
ATOM 939 N N . VAL A 1 114 ? 10.388 8.043 -18.290 1.00 97.50 114 VAL A N 1
ATOM 940 C CA . VAL A 1 114 ? 8.967 8.367 -18.087 1.00 97.50 114 VAL A CA 1
ATOM 941 C C . VAL A 1 114 ? 8.465 7.828 -16.753 1.00 97.50 114 VAL A C 1
ATOM 943 O O . VAL A 1 114 ? 7.847 8.562 -15.974 1.00 97.50 114 VAL A O 1
ATOM 946 N N . ARG A 1 115 ? 8.741 6.557 -16.442 1.00 96.81 115 ARG A N 1
ATOM 947 C CA . ARG A 1 115 ? 8.315 5.954 -15.173 1.00 96.81 115 ARG A CA 1
ATOM 948 C C . ARG A 1 115 ? 9.018 6.560 -13.971 1.00 96.81 115 ARG A C 1
ATOM 950 O O . ARG A 1 115 ? 8.348 6.791 -12.973 1.00 96.81 115 ARG A O 1
ATOM 957 N N . PHE A 1 116 ? 10.302 6.888 -14.065 1.00 97.88 116 PHE A N 1
ATOM 958 C CA . PHE A 1 116 ? 11.046 7.510 -12.972 1.00 97.88 116 PHE A CA 1
ATOM 959 C C . PHE A 1 116 ? 10.416 8.845 -12.551 1.00 97.88 116 PHE A C 1
ATOM 961 O O . PHE A 1 116 ? 10.047 9.020 -11.387 1.00 97.88 116 PHE A O 1
ATOM 968 N N . PHE A 1 117 ? 10.193 9.758 -13.504 1.00 96.94 117 PHE A N 1
ATOM 969 C CA . PHE A 1 117 ? 9.617 11.071 -13.204 1.00 96.94 117 PHE A CA 1
ATOM 970 C C . PHE A 1 117 ? 8.128 11.022 -12.850 1.00 96.94 117 PHE A C 1
ATOM 972 O O . PHE A 1 117 ? 7.661 11.864 -12.087 1.00 96.94 117 PHE A O 1
ATOM 979 N N . THR A 1 118 ? 7.373 10.036 -13.337 1.00 95.31 118 THR A N 1
ATOM 980 C CA . THR A 1 118 ? 5.961 9.875 -12.946 1.00 95.31 118 THR A CA 1
ATOM 981 C C . THR A 1 118 ? 5.801 9.188 -11.587 1.00 95.31 118 THR A C 1
ATOM 983 O O . THR A 1 118 ? 4.950 9.604 -10.802 1.00 95.31 118 THR A O 1
ATOM 986 N N . ALA A 1 119 ? 6.639 8.203 -11.247 1.00 93.75 119 ALA A N 1
ATOM 987 C CA . ALA A 1 119 ? 6.568 7.464 -9.983 1.00 93.75 119 ALA A CA 1
ATOM 988 C C . ALA A 1 119 ? 6.837 8.355 -8.760 1.00 93.75 119 ALA A C 1
ATOM 990 O O . ALA A 1 119 ? 6.140 8.245 -7.749 1.00 93.75 119 ALA A O 1
ATOM 991 N N . ILE A 1 120 ? 7.784 9.297 -8.847 1.00 93.44 120 ILE A N 1
ATOM 992 C CA . ILE A 1 120 ? 8.032 10.255 -7.754 1.00 93.44 120 ILE A CA 1
ATOM 993 C C . ILE A 1 120 ? 6.839 11.192 -7.517 1.00 93.44 120 ILE A C 1
ATOM 995 O O . ILE A 1 120 ? 6.650 11.678 -6.400 1.00 93.44 120 ILE A O 1
ATOM 999 N N . GLN A 1 121 ? 5.982 11.385 -8.522 1.00 91.56 121 GLN A N 1
ATOM 1000 C CA . GLN A 1 121 ? 4.771 12.199 -8.420 1.00 91.56 121 GLN A CA 1
ATOM 1001 C C . GLN A 1 121 ? 3.531 11.395 -8.015 1.00 91.56 121 GLN A C 1
ATOM 1003 O O . GLN A 1 121 ? 2.498 11.996 -7.715 1.00 91.56 121 GLN A O 1
ATOM 1008 N N . ASP A 1 122 ? 3.620 10.069 -7.928 1.00 82.62 122 ASP A N 1
ATOM 1009 C CA . ASP A 1 122 ? 2.496 9.200 -7.585 1.00 82.62 122 ASP A CA 1
ATOM 1010 C C . ASP A 1 122 ? 2.166 9.269 -6.083 1.00 82.62 122 ASP A C 1
ATOM 1012 O O . ASP A 1 122 ? 2.598 8.472 -5.245 1.00 82.62 122 ASP A O 1
ATOM 1016 N N . PHE A 1 123 ? 1.463 10.337 -5.717 1.00 77.12 123 PHE A N 1
ATOM 1017 C CA . PHE A 1 123 ? 0.988 10.601 -4.369 1.00 77.12 123 PHE A CA 1
ATOM 1018 C C . PHE A 1 123 ? -0.385 11.259 -4.437 1.00 77.12 123 PHE A C 1
ATOM 1020 O O . PHE A 1 123 ? -0.499 12.405 -4.871 1.00 77.12 123 PHE A O 1
ATOM 1027 N N . ASN A 1 124 ? -1.417 10.536 -3.998 1.00 69.00 124 ASN A N 1
ATOM 1028 C CA . ASN A 1 124 ? -2.812 10.992 -3.974 1.00 69.00 124 ASN A CA 1
ATOM 1029 C C . ASN A 1 124 ? -3.328 11.544 -5.320 1.00 69.00 124 ASN A C 1
ATOM 1031 O O . ASN A 1 124 ? -4.205 12.404 -5.356 1.00 69.00 124 ASN A O 1
ATOM 1035 N N . ILE A 1 125 ? -2.769 11.049 -6.422 1.00 77.31 125 ILE A N 1
ATOM 1036 C CA . ILE A 1 125 ? -3.221 11.305 -7.786 1.00 77.31 125 ILE A CA 1
ATOM 1037 C C . ILE A 1 125 ? -3.351 9.963 -8.499 1.00 77.31 125 ILE A C 1
ATOM 1039 O O . ILE A 1 125 ? -2.801 8.962 -8.052 1.00 77.31 125 ILE A O 1
ATOM 1043 N N . ASP A 1 126 ? -4.081 9.944 -9.604 1.00 79.19 126 ASP A N 1
ATOM 1044 C CA . ASP A 1 126 ? -4.022 8.840 -10.553 1.00 79.19 126 ASP A CA 1
ATOM 1045 C C . ASP A 1 126 ? -3.275 9.370 -11.779 1.00 79.19 126 ASP A C 1
ATOM 1047 O O . ASP A 1 126 ? -3.800 10.191 -12.533 1.00 79.19 126 ASP A O 1
ATOM 1051 N N . VAL A 1 127 ? -2.010 8.960 -11.920 1.00 79.19 127 VAL A N 1
ATOM 1052 C CA . VAL A 1 127 ? -1.094 9.448 -12.968 1.00 79.19 127 VAL A CA 1
ATOM 1053 C C . VAL A 1 127 ? -1.585 9.135 -14.386 1.00 79.19 127 VAL A C 1
ATOM 1055 O O . VAL A 1 127 ? -1.102 9.739 -15.340 1.00 79.19 127 VAL A O 1
ATOM 1058 N N . HIS A 1 128 ? -2.567 8.240 -14.524 1.00 78.75 128 HIS A N 1
ATOM 1059 C CA . HIS A 1 128 ? -3.199 7.873 -15.790 1.00 78.75 128 HIS A CA 1
ATOM 1060 C C . HIS A 1 128 ? -4.607 8.468 -15.953 1.00 78.75 128 HIS A C 1
ATOM 1062 O O . HIS A 1 128 ? -5.254 8.220 -16.967 1.00 78.75 128 HIS A O 1
ATOM 1068 N N . ALA A 1 129 ? -5.102 9.262 -14.993 1.00 76.00 129 ALA A N 1
ATOM 1069 C CA . ALA A 1 129 ? -6.480 9.765 -15.008 1.00 76.00 129 ALA A CA 1
ATOM 1070 C C . ALA A 1 129 ? -6.805 10.676 -16.194 1.00 76.00 129 ALA A C 1
ATOM 1072 O O . ALA A 1 129 ? -7.954 10.727 -16.624 1.00 76.00 129 ALA A O 1
ATOM 1073 N N . ARG A 1 130 ? -5.822 11.446 -16.673 1.00 78.19 130 ARG A N 1
ATOM 1074 C CA . ARG A 1 130 ? -6.017 12.408 -17.767 1.00 78.19 130 ARG A CA 1
ATOM 1075 C C . ARG A 1 130 ? -5.693 11.799 -19.122 1.00 78.19 130 ARG A C 1
ATOM 1077 O O . ARG A 1 130 ? -6.490 11.915 -20.043 1.00 78.19 130 ARG A O 1
ATOM 1084 N N . SER A 1 131 ? -4.536 11.161 -19.227 1.00 83.50 131 SER A N 1
ATOM 1085 C CA . SER A 1 131 ? -4.080 10.471 -20.434 1.00 83.50 131 SER A CA 1
ATOM 1086 C C . SER A 1 131 ? -2.825 9.663 -20.124 1.00 83.50 131 SER A C 1
ATOM 1088 O O . SER A 1 131 ? -2.260 9.761 -19.032 1.00 83.50 131 SER A O 1
ATOM 1090 N N . ASN A 1 132 ? -2.372 8.883 -21.098 1.00 90.38 132 ASN A N 1
ATOM 1091 C CA . ASN A 1 132 ? -1.183 8.060 -20.981 1.00 90.38 132 ASN A CA 1
ATOM 1092 C C . ASN A 1 132 ? 0.100 8.933 -20.885 1.00 90.38 132 ASN A C 1
ATOM 1094 O O . ASN A 1 132 ? 0.370 9.722 -21.794 1.00 90.38 132 ASN A O 1
ATOM 1098 N N . PRO A 1 133 ? 0.926 8.810 -19.823 1.00 93.56 133 PRO A N 1
ATOM 1099 C CA . PRO A 1 133 ? 2.187 9.548 -19.707 1.00 93.56 133 PRO A CA 1
ATOM 1100 C C . PRO A 1 133 ? 3.182 9.300 -20.848 1.00 93.56 133 PRO A C 1
ATOM 1102 O O . PRO A 1 133 ? 3.955 10.197 -21.178 1.00 93.56 133 PRO A O 1
ATOM 1105 N N . PHE A 1 134 ? 3.144 8.129 -21.487 1.00 95.44 134 PHE A N 1
ATOM 1106 C CA . PHE A 1 134 ? 3.990 7.824 -22.642 1.00 95.44 134 PHE A CA 1
ATOM 1107 C C . PHE A 1 134 ? 3.567 8.622 -23.893 1.00 95.44 134 PHE A C 1
ATOM 1109 O O . PHE A 1 134 ? 4.416 9.034 -24.682 1.00 95.44 134 PHE A O 1
ATOM 1116 N N . GLU A 1 135 ? 2.278 8.958 -24.046 1.00 95.19 135 GLU A N 1
ATOM 1117 C CA . GLU A 1 135 ? 1.812 9.869 -25.110 1.00 95.19 135 GLU A CA 1
ATOM 1118 C C . GLU A 1 135 ? 2.253 11.312 -24.851 1.00 95.19 135 GLU A C 1
ATOM 1120 O O . GLU A 1 135 ? 2.484 12.088 -25.781 1.00 95.19 135 GLU A O 1
ATOM 1125 N N . PHE A 1 136 ? 2.315 11.708 -23.579 1.00 95.38 136 PHE A N 1
ATOM 1126 C CA . PHE A 1 136 ? 2.828 13.019 -23.198 1.00 95.38 136 PHE A CA 1
ATOM 1127 C C . PHE A 1 136 ? 4.329 13.114 -23.461 1.00 95.38 136 PHE A C 1
ATOM 1129 O O . PHE A 1 136 ? 4.764 14.096 -24.052 1.00 95.38 136 PHE A O 1
ATOM 1136 N N . TYR A 1 137 ? 5.091 12.065 -23.143 1.00 96.75 137 TYR A N 1
ATOM 1137 C CA . TYR A 1 137 ? 6.509 11.967 -23.488 1.00 96.75 137 TYR A CA 1
ATOM 1138 C C . TYR A 1 137 ? 6.769 12.183 -24.984 1.00 96.75 137 TYR A C 1
ATOM 1140 O O . TYR A 1 137 ? 7.594 13.023 -25.332 1.00 96.75 137 TYR A O 1
ATOM 1148 N N . LYS A 1 138 ? 6.021 11.512 -25.876 1.00 95.69 138 LYS A N 1
ATOM 1149 C CA . LYS A 1 138 ? 6.192 11.679 -27.334 1.00 95.69 138 LYS A CA 1
ATOM 1150 C C . LYS A 1 138 ? 6.007 13.126 -27.808 1.00 95.69 138 LYS A C 1
ATOM 1152 O O . LYS A 1 138 ? 6.621 13.529 -28.791 1.00 95.69 138 LYS A O 1
ATOM 1157 N N . ARG A 1 139 ? 5.163 13.906 -27.125 1.00 95.69 139 ARG A N 1
ATOM 1158 C CA . ARG A 1 139 ? 4.892 15.318 -27.450 1.00 95.69 139 ARG A CA 1
ATOM 1159 C C . ARG A 1 139 ? 5.844 16.289 -26.744 1.00 95.69 139 ARG A C 1
ATOM 1161 O O . ARG A 1 139 ? 6.184 17.318 -27.315 1.00 95.69 139 ARG A O 1
ATOM 1168 N N . HIS A 1 140 ? 6.281 15.951 -25.531 1.00 96.62 140 HIS A N 1
ATOM 1169 C CA . HIS A 1 140 ? 7.066 16.806 -24.638 1.00 96.62 140 HIS A CA 1
ATOM 1170 C C . HIS A 1 140 ? 8.272 16.043 -24.051 1.00 96.62 140 HIS A C 1
ATOM 1172 O O . HIS A 1 140 ? 8.386 15.893 -22.830 1.00 96.62 140 HIS A O 1
ATOM 1178 N N . PRO A 1 141 ? 9.203 15.541 -24.887 1.00 96.81 141 PRO A N 1
ATOM 1179 C CA . PRO A 1 141 ? 10.282 14.662 -24.424 1.00 96.81 141 PRO A CA 1
ATOM 1180 C C . PRO A 1 141 ? 11.253 15.369 -23.472 1.00 96.81 141 PRO A C 1
ATOM 1182 O O . PRO A 1 141 ? 11.880 14.739 -22.623 1.00 96.81 141 PRO A O 1
ATOM 1185 N N . ASP A 1 142 ? 11.373 16.692 -23.581 1.00 97.75 142 ASP A N 1
ATOM 1186 C CA . ASP A 1 142 ? 12.268 17.490 -22.746 1.00 97.75 142 ASP A CA 1
ATOM 1187 C C . ASP A 1 142 ? 11.847 17.520 -21.270 1.00 97.75 142 ASP A C 1
ATOM 1189 O O . ASP A 1 142 ? 12.721 17.612 -20.409 1.00 97.75 142 ASP A O 1
ATOM 1193 N N . CYS A 1 143 ? 10.558 17.321 -20.960 1.00 97.25 143 CYS A N 1
ATOM 1194 C CA . CYS A 1 143 ? 10.060 17.169 -19.587 1.00 97.25 143 CYS A CA 1
ATOM 1195 C C . CYS A 1 143 ? 10.619 15.932 -18.863 1.00 97.25 143 CYS A C 1
ATOM 1197 O O . CYS A 1 143 ? 10.434 15.798 -17.656 1.00 97.25 143 CYS A O 1
ATOM 1199 N N . PHE A 1 144 ? 11.283 15.026 -19.586 1.00 97.62 144 PHE A N 1
ATOM 1200 C CA . PHE A 1 144 ? 11.815 13.769 -19.062 1.00 97.62 144 PHE A CA 1
ATOM 1201 C C . PHE A 1 144 ? 13.324 13.617 -19.278 1.00 97.62 144 PHE A C 1
ATOM 1203 O O . PHE A 1 144 ? 13.872 12.562 -18.971 1.00 97.62 144 PHE A O 1
ATOM 1210 N N . LYS A 1 145 ? 14.008 14.647 -19.795 1.00 97.56 145 LYS A N 1
ATOM 1211 C CA . LYS A 1 145 ? 15.466 14.641 -19.986 1.00 97.56 145 LYS A CA 1
ATOM 1212 C C . LYS A 1 145 ? 16.155 15.253 -18.766 1.00 97.56 145 LYS A C 1
ATOM 1214 O O . LYS A 1 145 ? 16.033 16.467 -18.580 1.00 97.56 145 LYS A O 1
ATOM 1219 N N . PRO A 1 146 ? 16.910 14.483 -17.962 1.00 97.69 146 PRO A N 1
ATOM 1220 C CA . PRO A 1 146 ? 17.485 14.979 -16.711 1.00 97.69 146 PRO A CA 1
ATOM 1221 C C . PRO A 1 146 ? 18.326 16.252 -16.859 1.00 97.69 146 PRO A C 1
ATOM 1223 O O . PRO A 1 146 ? 18.119 17.199 -16.101 1.00 97.69 146 PRO A O 1
ATOM 1226 N N . GLU A 1 147 ? 19.174 16.338 -17.891 1.00 97.62 147 GLU A N 1
ATOM 1227 C CA . GLU A 1 147 ? 19.988 17.536 -18.164 1.00 97.62 147 GLU A CA 1
ATOM 1228 C C . GLU A 1 147 ? 19.173 18.808 -18.396 1.00 97.62 147 GLU A C 1
ATOM 1230 O O . GLU A 1 147 ? 19.623 19.900 -18.062 1.00 97.62 147 GLU A O 1
ATOM 1235 N N . LYS A 1 148 ? 17.976 18.681 -18.977 1.00 97.38 148 LYS A N 1
ATOM 1236 C CA . LYS A 1 148 ? 17.091 19.825 -19.220 1.00 97.38 148 LYS A CA 1
ATOM 1237 C C . LYS A 1 148 ? 16.251 20.147 -17.993 1.00 97.38 148 LYS A C 1
ATOM 1239 O O . LYS A 1 148 ? 16.023 21.314 -17.704 1.00 97.38 148 LYS A O 1
ATOM 1244 N N . VAL A 1 149 ? 15.793 19.117 -17.283 1.00 97.69 149 VAL A N 1
ATOM 1245 C CA . VAL A 1 149 ? 14.894 19.257 -16.133 1.00 97.69 149 VAL A CA 1
ATOM 1246 C C . VAL A 1 149 ? 15.608 19.846 -14.920 1.00 97.69 149 VAL A C 1
ATOM 1248 O O . VAL A 1 149 ? 15.006 20.659 -14.228 1.00 97.69 149 VAL A O 1
ATOM 1251 N N . LYS A 1 150 ? 16.867 19.471 -14.654 1.00 96.88 150 LYS A N 1
ATOM 1252 C CA . LYS A 1 150 ? 17.579 19.779 -13.396 1.00 96.88 150 LYS A CA 1
ATOM 1253 C C . LYS A 1 150 ? 17.582 21.261 -12.990 1.00 96.88 150 LYS A C 1
ATOM 1255 O O . LYS A 1 150 ? 17.593 21.543 -11.792 1.00 96.88 150 LYS A O 1
ATOM 1260 N N . ASP A 1 151 ? 17.518 22.167 -13.967 1.00 94.12 151 ASP A N 1
ATOM 1261 C CA . ASP A 1 151 ? 17.563 23.622 -13.779 1.00 94.12 151 ASP A CA 1
ATOM 1262 C C . ASP A 1 151 ? 16.382 24.350 -14.465 1.00 94.12 151 ASP A C 1
ATOM 1264 O O . ASP A 1 151 ? 16.461 25.551 -14.726 1.00 94.12 151 ASP A O 1
ATOM 1268 N N . ASN A 1 152 ? 15.285 23.646 -14.789 1.00 96.44 152 ASN A N 1
ATOM 1269 C CA . ASN A 1 152 ? 14.155 24.225 -15.525 1.00 96.44 152 ASN A CA 1
ATOM 1270 C C . ASN A 1 152 ? 12.788 23.921 -14.894 1.00 96.44 152 ASN A C 1
ATOM 1272 O O . ASN A 1 152 ? 12.127 22.923 -15.195 1.00 96.44 152 ASN A O 1
ATOM 1276 N N . ASP A 1 153 ? 12.317 24.869 -14.088 1.00 94.94 153 ASP A N 1
ATOM 1277 C CA . ASP A 1 153 ? 11.008 24.827 -13.437 1.00 94.94 153 ASP A CA 1
ATOM 1278 C C . ASP A 1 153 ? 9.824 24.773 -14.411 1.00 94.94 153 ASP A C 1
ATOM 1280 O O . ASP A 1 153 ? 8.788 24.208 -14.059 1.00 94.94 153 ASP A O 1
ATOM 1284 N N . LEU A 1 154 ? 9.944 25.334 -15.621 1.00 96.62 154 LEU A N 1
ATOM 1285 C CA . LEU A 1 154 ? 8.841 25.360 -16.588 1.00 96.62 154 LEU A CA 1
ATOM 1286 C C . LEU A 1 154 ? 8.534 23.956 -17.118 1.00 96.62 154 LEU A C 1
ATOM 1288 O O . LEU A 1 154 ? 7.368 23.583 -17.218 1.00 96.62 154 LEU A O 1
ATOM 1292 N N . LEU A 1 155 ? 9.570 23.153 -17.380 1.00 97.25 155 LEU A N 1
ATOM 1293 C CA . LEU A 1 155 ? 9.410 21.755 -17.799 1.00 97.25 155 LEU A CA 1
ATOM 1294 C C . LEU A 1 155 ? 8.786 20.900 -16.690 1.00 97.25 155 LEU A C 1
ATOM 1296 O O . LEU A 1 155 ? 7.942 20.041 -16.957 1.00 97.25 155 LEU A O 1
ATOM 1300 N N . VAL A 1 156 ? 9.174 21.161 -15.438 1.00 96.44 156 VAL A N 1
ATOM 1301 C CA . VAL A 1 156 ? 8.564 20.530 -14.260 1.00 96.44 156 VAL A CA 1
ATOM 1302 C C . VAL A 1 156 ? 7.090 20.918 -14.156 1.00 96.44 156 VAL A C 1
ATOM 1304 O O . VAL A 1 156 ? 6.229 20.060 -13.960 1.00 96.44 156 VAL A O 1
ATOM 1307 N N . ASP A 1 157 ? 6.780 22.204 -14.319 1.00 95.12 157 ASP A N 1
ATOM 1308 C CA . ASP A 1 157 ? 5.415 22.717 -14.267 1.00 95.12 157 ASP A CA 1
ATOM 1309 C C . ASP A 1 157 ? 4.513 22.104 -15.324 1.00 95.12 157 ASP A C 1
ATOM 1311 O O . ASP A 1 157 ? 3.363 21.779 -15.022 1.00 95.12 157 ASP A O 1
ATOM 1315 N N . GLU A 1 158 ? 5.034 21.914 -16.529 1.00 96.06 158 GLU A N 1
ATOM 1316 C CA . GLU A 1 158 ? 4.334 21.284 -17.637 1.00 96.06 158 GLU A CA 1
ATOM 1317 C C . GLU A 1 158 ? 3.946 19.834 -17.311 1.00 96.06 158 GLU A C 1
ATOM 1319 O O . GLU A 1 158 ? 2.771 19.471 -17.434 1.00 96.06 158 GLU A O 1
ATOM 1324 N N . LEU A 1 159 ? 4.878 19.033 -16.777 1.00 95.06 159 LEU A N 1
ATOM 1325 C CA . LEU A 1 159 ? 4.580 17.661 -16.353 1.00 95.06 159 LEU A CA 1
ATOM 1326 C C . LEU A 1 159 ? 3.590 17.621 -15.179 1.00 95.06 159 LEU A C 1
ATOM 1328 O O . LEU A 1 159 ? 2.634 16.843 -15.192 1.00 95.06 159 LEU A O 1
ATOM 1332 N N . LEU A 1 160 ? 3.773 18.461 -14.156 1.00 93.75 160 LEU A N 1
ATOM 1333 C CA . LEU A 1 160 ? 2.849 18.509 -13.015 1.00 93.75 160 LEU A CA 1
ATOM 1334 C C . LEU A 1 160 ? 1.445 18.957 -13.446 1.00 93.75 160 LEU A C 1
ATOM 1336 O O . LEU A 1 160 ? 0.442 18.452 -12.930 1.00 93.75 160 LEU A O 1
ATOM 1340 N N . ASN A 1 161 ? 1.362 19.874 -14.414 1.00 92.75 161 ASN A N 1
ATOM 1341 C CA . ASN A 1 161 ? 0.111 20.278 -15.043 1.00 92.75 161 ASN A CA 1
ATOM 1342 C C . ASN A 1 161 ? -0.553 19.115 -15.751 1.00 92.75 161 ASN A C 1
ATOM 1344 O O . ASN A 1 161 ? -1.727 18.859 -15.483 1.00 92.75 161 ASN A O 1
ATOM 1348 N N . PHE A 1 162 ? 0.192 18.386 -16.575 1.00 92.75 162 PHE A N 1
ATOM 1349 C CA . PHE A 1 162 ? -0.290 17.194 -17.252 1.00 92.75 162 PHE A CA 1
ATOM 1350 C C . PHE A 1 162 ? -0.853 16.157 -16.272 1.00 92.75 162 PHE A C 1
ATOM 1352 O O . PHE A 1 162 ? -2.000 15.744 -16.422 1.00 92.75 162 PHE A O 1
ATOM 1359 N N . LEU A 1 163 ? -0.107 15.818 -15.215 1.00 90.56 163 LEU A N 1
ATOM 1360 C CA . LEU A 1 163 ? -0.502 14.815 -14.217 1.00 90.56 163 LEU A CA 1
ATOM 1361 C C . LEU A 1 163 ? -1.658 15.264 -13.303 1.00 90.56 163 LEU A C 1
ATOM 1363 O O . LEU A 1 163 ? -2.160 14.476 -12.506 1.00 90.56 163 LEU A O 1
ATOM 1367 N N . GLY A 1 164 ? -2.072 16.535 -13.365 1.00 88.19 164 GLY A N 1
ATOM 1368 C CA . GLY A 1 164 ? -3.040 17.100 -12.420 1.00 88.19 164 GLY A CA 1
ATOM 1369 C C . GLY A 1 164 ? -2.487 17.241 -10.995 1.00 88.19 164 GLY A C 1
ATOM 1370 O O . GLY A 1 164 ? -3.253 17.362 -10.041 1.00 88.19 164 GLY A O 1
ATOM 1371 N N . ALA A 1 165 ? -1.164 17.263 -10.837 1.00 86.12 165 ALA A N 1
ATOM 1372 C CA . ALA A 1 165 ? -0.453 17.263 -9.561 1.00 86.12 165 ALA A CA 1
ATOM 1373 C C . ALA A 1 165 ? -0.287 18.681 -8.972 1.00 86.12 165 ALA A C 1
ATOM 1375 O O . ALA A 1 165 ? 0.810 19.102 -8.610 1.00 86.12 165 ALA A O 1
ATOM 1376 N N . GLN A 1 166 ? -1.387 19.436 -8.886 1.00 79.88 166 GLN A N 1
ATOM 1377 C CA . GLN A 1 166 ? -1.374 20.843 -8.450 1.00 79.88 166 GLN A CA 1
ATOM 1378 C C . GLN A 1 166 ? -1.191 21.015 -6.936 1.00 79.88 166 GLN A C 1
ATOM 1380 O O . GLN A 1 166 ? -0.640 22.014 -6.477 1.00 79.88 166 GLN A O 1
ATOM 1385 N N . SER A 1 167 ? -1.648 20.044 -6.145 1.00 79.00 167 SER A N 1
ATOM 1386 C CA . SER A 1 167 ? -1.472 20.048 -4.691 1.00 79.00 167 SER A CA 1
ATOM 1387 C C . SER A 1 167 ? -0.019 19.757 -4.309 1.00 79.00 167 SER A C 1
ATOM 1389 O O . SER A 1 167 ? 0.577 18.838 -4.875 1.00 79.00 167 SER A O 1
ATOM 1391 N N . GLN A 1 168 ? 0.499 20.435 -3.279 1.00 79.44 168 GLN A N 1
ATOM 1392 C CA . GLN A 1 168 ? 1.858 20.237 -2.743 1.00 79.44 168 GLN A CA 1
ATOM 1393 C C . GLN A 1 168 ? 2.978 20.518 -3.764 1.00 79.44 168 GLN A C 1
ATOM 1395 O O . GLN A 1 168 ? 4.013 19.846 -3.781 1.00 79.44 168 GLN A O 1
ATOM 1400 N N . ARG A 1 169 ? 2.766 21.495 -4.657 1.00 85.12 169 ARG A N 1
ATOM 1401 C CA . ARG A 1 169 ? 3.758 21.921 -5.662 1.00 85.12 169 ARG A CA 1
ATOM 1402 C C . ARG A 1 169 ? 5.095 22.336 -5.043 1.00 85.12 169 ARG A C 1
ATOM 1404 O O . ARG A 1 169 ? 6.133 22.065 -5.637 1.00 85.12 169 ARG A O 1
ATOM 1411 N N . ASP A 1 170 ? 5.059 22.913 -3.846 1.00 84.75 170 ASP A N 1
ATOM 1412 C CA . ASP A 1 170 ? 6.216 23.265 -3.019 1.00 84.75 170 ASP A CA 1
ATOM 1413 C C . ASP A 1 170 ? 7.135 22.071 -2.724 1.00 84.75 170 ASP A C 1
ATOM 1415 O O . ASP A 1 170 ? 8.342 22.252 -2.621 1.00 84.75 170 ASP A O 1
ATOM 1419 N N . LYS A 1 171 ? 6.594 20.846 -2.660 1.00 87.25 171 LYS A N 1
ATOM 1420 C CA . LYS A 1 171 ? 7.373 19.608 -2.478 1.00 87.25 171 LYS A CA 1
ATOM 1421 C C . LYS A 1 171 ? 7.691 18.917 -3.801 1.00 87.25 171 LYS A C 1
ATOM 1423 O O . LYS A 1 171 ? 8.820 18.496 -4.041 1.00 87.25 171 LYS A O 1
ATOM 1428 N N . ARG A 1 172 ? 6.695 18.829 -4.685 1.00 90.69 172 ARG A N 1
ATOM 1429 C CA . ARG A 1 172 ? 6.777 18.086 -5.954 1.00 90.69 172 ARG A CA 1
ATOM 1430 C C . ARG A 1 172 ? 7.798 18.647 -6.931 1.00 90.69 172 ARG A C 1
ATOM 1432 O O . ARG A 1 172 ? 8.456 17.865 -7.618 1.00 90.69 172 ARG A O 1
ATOM 1439 N N . LYS A 1 173 ? 7.926 19.978 -6.987 1.00 94.06 173 LYS A N 1
ATOM 1440 C CA . LYS A 1 173 ? 8.922 20.647 -7.828 1.00 94.06 173 LYS A CA 1
ATOM 1441 C C . LYS A 1 173 ? 10.347 20.291 -7.392 1.00 94.06 173 LYS A C 1
ATOM 1443 O O . LYS A 1 173 ? 11.058 19.704 -8.208 1.00 94.06 173 LYS A O 1
ATOM 1448 N N . PRO A 1 174 ? 10.752 20.527 -6.122 1.00 94.50 174 PRO A N 1
ATOM 1449 C CA . PRO A 1 174 ? 12.047 20.070 -5.631 1.00 94.50 174 PRO A CA 1
ATOM 1450 C C . PRO A 1 174 ? 12.315 18.589 -5.882 1.00 94.50 174 PRO A C 1
ATOM 1452 O O . PRO A 1 174 ? 13.423 18.255 -6.284 1.00 94.50 174 PRO A O 1
ATOM 1455 N N . TRP A 1 175 ? 11.326 17.705 -5.699 1.00 95.06 175 TRP A N 1
ATOM 1456 C CA . TRP A 1 175 ? 11.511 16.278 -5.985 1.00 95.06 175 TRP A CA 1
ATOM 1457 C C . TRP A 1 175 ? 11.962 16.017 -7.417 1.00 95.06 175 TRP A C 1
ATOM 1459 O O . TRP A 1 175 ? 12.905 15.263 -7.632 1.00 95.06 175 TRP A O 1
ATOM 1469 N N . MET A 1 176 ? 11.326 16.660 -8.395 1.00 96.00 176 MET A N 1
ATOM 1470 C CA . MET A 1 176 ? 11.667 16.466 -9.800 1.00 96.00 176 MET A CA 1
ATOM 1471 C C . MET A 1 176 ? 13.040 17.049 -10.148 1.00 96.00 176 MET A C 1
ATOM 1473 O O . MET A 1 176 ? 13.842 16.364 -10.780 1.00 96.00 176 MET A O 1
ATOM 1477 N N . LEU A 1 177 ? 13.341 18.265 -9.681 1.00 97.56 177 LEU A N 1
ATOM 1478 C CA . LEU A 1 177 ? 14.634 18.919 -9.915 1.00 97.56 177 LEU A CA 1
ATOM 1479 C C . LEU A 1 177 ? 15.790 18.134 -9.281 1.00 97.56 177 LEU A C 1
ATOM 1481 O O . LEU A 1 177 ? 16.785 17.847 -9.941 1.00 97.56 177 LEU A O 1
ATOM 1485 N N . ASN A 1 178 ? 15.658 17.743 -8.011 1.00 97.31 178 ASN A N 1
ATOM 1486 C CA . ASN A 1 178 ? 16.706 17.012 -7.296 1.00 97.31 178 ASN A CA 1
ATOM 1487 C C . ASN A 1 178 ? 16.891 15.595 -7.844 1.00 97.31 178 ASN A C 1
ATOM 1489 O O . ASN A 1 178 ? 18.020 15.122 -7.923 1.00 97.31 178 ASN A O 1
ATOM 1493 N N . SER A 1 179 ? 15.814 14.927 -8.261 1.00 96.88 179 SER A N 1
ATOM 1494 C CA . SER A 1 179 ? 15.923 13.616 -8.902 1.00 96.88 179 SER A CA 1
ATOM 1495 C C . SER A 1 179 ? 16.528 13.701 -10.301 1.00 96.88 179 SER A C 1
ATOM 1497 O O . SER A 1 179 ? 17.283 12.813 -10.683 1.00 96.88 179 SER A O 1
ATOM 1499 N N . ALA A 1 180 ? 16.291 14.783 -11.048 1.00 98.12 180 ALA A N 1
ATOM 1500 C CA . ALA A 1 180 ? 17.013 15.036 -12.293 1.00 98.12 180 ALA A CA 1
ATOM 1501 C C . ALA A 1 180 ? 18.514 15.264 -12.042 1.00 98.12 180 ALA A C 1
ATOM 1503 O O . ALA A 1 180 ? 19.335 14.659 -12.726 1.00 98.12 180 ALA A O 1
ATOM 1504 N N . LYS A 1 181 ? 18.883 16.050 -11.018 1.00 97.94 181 LYS A N 1
ATOM 1505 C CA . LYS A 1 181 ? 20.288 16.225 -10.593 1.00 97.94 181 LYS A CA 1
ATOM 1506 C C . LYS A 1 181 ? 20.936 14.900 -10.202 1.00 97.94 181 LYS A C 1
ATOM 1508 O O . LYS A 1 181 ? 22.031 14.606 -10.660 1.00 97.94 181 LYS A O 1
ATOM 1513 N N . LEU A 1 182 ? 20.227 14.059 -9.449 1.00 97.56 182 LEU A N 1
ATOM 1514 C CA . LEU A 1 182 ? 20.684 12.713 -9.104 1.00 97.56 182 LEU A CA 1
ATOM 1515 C C . LEU A 1 182 ? 21.008 11.875 -10.353 1.00 97.56 182 LEU A C 1
ATOM 1517 O O . LEU A 1 182 ? 22.050 11.222 -10.392 1.00 97.56 182 LEU A O 1
ATOM 1521 N N . LEU A 1 183 ? 20.127 11.881 -11.361 1.00 98.44 183 LEU A N 1
ATOM 1522 C CA . LEU A 1 183 ? 20.354 11.168 -12.623 1.00 98.44 183 LEU A CA 1
ATOM 1523 C C . LEU A 1 183 ? 21.581 11.695 -13.371 1.00 98.44 183 LEU A C 1
ATOM 1525 O O . LEU A 1 183 ? 22.392 10.901 -13.840 1.00 98.44 183 LEU A O 1
ATOM 1529 N N . VAL A 1 184 ? 21.742 13.014 -13.425 1.00 98.25 184 VAL A N 1
ATOM 1530 C CA . VAL A 1 184 ? 22.886 13.679 -14.063 1.00 98.25 184 VAL A CA 1
ATOM 1531 C C . VAL A 1 184 ? 24.199 13.321 -13.373 1.00 98.25 184 VAL A C 1
ATOM 1533 O O . VAL A 1 184 ? 25.165 12.937 -14.021 1.00 98.25 184 VAL A O 1
ATOM 1536 N N . GLU A 1 185 ? 24.233 13.407 -12.046 1.00 97.31 185 GLU A N 1
ATOM 1537 C CA . GLU A 1 185 ? 25.459 13.251 -11.264 1.00 97.31 185 GLU A CA 1
ATOM 1538 C C . GLU A 1 185 ? 25.919 11.794 -11.139 1.00 97.31 185 GLU A C 1
ATOM 1540 O O . GLU A 1 185 ? 27.117 11.546 -11.009 1.00 97.31 185 GLU A O 1
ATOM 1545 N N . LYS A 1 186 ? 24.990 10.827 -11.124 1.00 97.62 186 LYS A N 1
ATOM 1546 C CA . LYS A 1 186 ? 25.305 9.429 -10.768 1.00 97.62 186 LYS A CA 1
ATOM 1547 C C . LYS A 1 186 ? 24.955 8.391 -11.825 1.00 97.62 186 LYS A C 1
ATOM 1549 O O . LYS A 1 186 ? 25.412 7.257 -11.709 1.00 97.62 186 LYS A O 1
ATOM 1554 N N . TYR A 1 187 ? 24.139 8.740 -12.816 1.00 98.19 187 TYR A N 1
ATOM 1555 C CA . TYR A 1 187 ? 23.531 7.762 -13.721 1.00 98.19 187 TYR A CA 1
ATOM 1556 C C . TYR A 1 187 ? 23.561 8.207 -15.187 1.00 98.19 187 TYR A C 1
ATOM 1558 O O . TYR A 1 187 ? 22.672 7.839 -15.948 1.00 98.19 187 TYR A O 1
ATOM 1566 N N . ASP A 1 188 ? 24.567 8.994 -15.584 1.00 97.25 188 ASP A N 1
ATOM 1567 C CA . ASP A 1 188 ? 24.771 9.424 -16.979 1.00 97.25 188 ASP A CA 1
ATOM 1568 C C . ASP A 1 188 ? 23.494 10.028 -17.596 1.00 97.25 188 ASP A C 1
ATOM 1570 O O . ASP A 1 188 ? 23.094 9.727 -18.718 1.00 97.25 188 ASP A O 1
ATOM 1574 N N . SER A 1 189 ? 22.782 10.831 -16.797 1.00 97.38 189 SER A N 1
ATOM 1575 C CA . SER A 1 189 ? 21.535 11.488 -17.197 1.00 97.38 189 SER A CA 1
ATOM 1576 C C . SER A 1 189 ? 20.434 10.544 -17.690 1.00 97.38 189 SER A C 1
ATOM 1578 O O . SER A 1 189 ? 19.580 10.936 -18.487 1.00 97.38 189 SER A O 1
ATOM 1580 N N . SER A 1 190 ? 20.395 9.319 -17.160 1.00 98.00 190 SER A N 1
ATOM 1581 C CA . SER A 1 190 ? 19.427 8.304 -17.561 1.00 98.00 190 SER A CA 1
ATOM 1582 C C . SER A 1 190 ? 18.970 7.446 -16.388 1.00 98.00 190 SER A C 1
ATOM 1584 O O . SER A 1 190 ? 19.766 6.814 -15.692 1.00 98.00 190 SER A O 1
ATOM 1586 N N . ALA A 1 191 ? 17.653 7.355 -16.185 1.00 98.25 191 ALA A N 1
ATOM 1587 C CA . ALA A 1 191 ? 17.098 6.443 -15.192 1.00 98.25 191 ALA A CA 1
ATOM 1588 C C . ALA A 1 191 ? 17.469 4.993 -15.518 1.00 98.25 191 ALA A C 1
ATOM 1590 O O . ALA A 1 191 ? 17.762 4.229 -14.605 1.00 98.25 191 ALA A O 1
ATOM 1591 N N . TYR A 1 192 ? 17.541 4.621 -16.801 1.00 98.31 192 TYR A N 1
ATOM 1592 C CA . TYR A 1 192 ? 17.863 3.262 -17.245 1.00 98.31 192 TYR A CA 1
ATOM 1593 C C . TYR A 1 192 ? 19.203 2.744 -16.703 1.00 98.31 192 TYR A C 1
ATOM 1595 O O . TYR A 1 192 ? 19.319 1.560 -16.373 1.00 98.31 192 TYR A O 1
ATOM 1603 N N . ARG A 1 193 ? 20.185 3.640 -16.543 1.00 98.31 193 ARG A N 1
ATOM 1604 C CA . ARG A 1 193 ? 21.535 3.335 -16.046 1.00 98.31 193 ARG A CA 1
ATOM 1605 C C . ARG A 1 193 ? 21.588 2.982 -14.564 1.00 98.31 193 ARG A C 1
ATOM 1607 O O . ARG A 1 193 ? 22.552 2.349 -14.143 1.00 98.31 193 ARG A O 1
ATOM 1614 N N . ILE A 1 194 ? 20.554 3.306 -13.782 1.00 98.50 194 ILE A N 1
ATOM 1615 C CA . ILE A 1 194 ? 20.476 2.961 -12.351 1.00 98.50 194 ILE A CA 1
ATOM 1616 C C . ILE A 1 194 ? 20.733 1.465 -12.137 1.00 98.50 194 ILE A C 1
ATOM 1618 O O . ILE A 1 194 ? 21.521 1.085 -11.271 1.00 98.50 194 ILE A O 1
ATOM 1622 N N . ASN A 1 195 ? 20.097 0.610 -12.943 1.00 98.06 195 ASN A N 1
ATOM 1623 C CA . ASN A 1 195 ? 20.231 -0.837 -12.798 1.00 98.06 195 ASN A CA 1
ATOM 1624 C C . ASN A 1 195 ? 21.661 -1.319 -13.069 1.00 98.06 195 ASN A C 1
ATOM 1626 O O . ASN A 1 195 ? 22.155 -2.201 -12.374 1.00 98.06 195 ASN A O 1
ATOM 1630 N N . GLU A 1 196 ? 22.335 -0.744 -14.064 1.00 97.31 196 GLU A N 1
ATOM 1631 C CA . GLU A 1 196 ? 23.716 -1.093 -14.406 1.00 97.31 196 GLU A CA 1
ATOM 1632 C C . GLU A 1 196 ? 24.696 -0.653 -13.312 1.00 97.31 196 GLU A C 1
ATOM 1634 O O . GLU A 1 196 ? 25.479 -1.475 -12.835 1.00 97.31 196 GLU A O 1
ATOM 1639 N N . VAL A 1 197 ? 24.599 0.603 -12.863 1.00 98.25 197 VAL A N 1
ATOM 1640 C CA . VAL A 1 197 ? 25.480 1.194 -11.840 1.00 98.25 197 VAL A CA 1
ATOM 1641 C C . VAL A 1 197 ? 25.447 0.400 -10.533 1.00 98.25 197 VAL A C 1
ATOM 1643 O O . VAL A 1 197 ? 26.487 0.155 -9.927 1.00 98.25 197 VAL A O 1
ATOM 1646 N N . HIS A 1 198 ? 24.269 -0.078 -10.131 1.00 98.19 198 HIS A N 1
ATOM 1647 C CA . HIS A 1 198 ? 24.098 -0.895 -8.923 1.00 98.19 198 HIS A CA 1
ATOM 1648 C C . HIS A 1 198 ? 24.205 -2.400 -9.182 1.00 98.19 198 HIS A C 1
ATOM 1650 O O . HIS A 1 198 ? 23.789 -3.209 -8.355 1.00 98.19 198 HIS A O 1
ATOM 1656 N N . SER A 1 199 ? 24.744 -2.812 -10.335 1.00 97.56 199 SER A N 1
ATOM 1657 C CA . SER A 1 199 ? 24.929 -4.223 -10.704 1.00 97.56 199 SER A CA 1
ATOM 1658 C C . SER A 1 199 ? 23.652 -5.073 -10.618 1.00 97.56 199 SER A C 1
ATOM 1660 O O . SER A 1 199 ? 23.715 -6.285 -10.407 1.00 97.56 199 SER A O 1
ATOM 1662 N N . GLY A 1 200 ? 22.487 -4.455 -10.799 1.00 97.06 200 GLY A N 1
ATOM 1663 C CA . GLY A 1 200 ? 21.178 -5.084 -10.674 1.00 97.06 200 GLY A CA 1
ATOM 1664 C C . GLY A 1 200 ? 20.847 -5.592 -9.273 1.00 97.06 200 GLY A C 1
ATOM 1665 O O . GLY A 1 200 ? 20.087 -6.557 -9.164 1.00 97.06 200 GLY A O 1
ATOM 1666 N N . ASP A 1 201 ? 21.430 -4.996 -8.229 1.00 98.38 201 ASP A N 1
ATOM 1667 C CA . ASP A 1 201 ? 21.100 -5.277 -6.834 1.00 98.38 201 ASP A CA 1
ATOM 1668 C C . ASP A 1 201 ? 19.950 -4.386 -6.355 1.00 98.38 201 ASP A C 1
ATOM 1670 O O . ASP A 1 201 ? 20.085 -3.170 -6.211 1.00 98.38 201 ASP A O 1
ATOM 1674 N N . VAL A 1 202 ? 18.799 -5.004 -6.091 1.00 97.94 202 VAL A N 1
ATOM 1675 C CA . VAL A 1 202 ? 17.591 -4.291 -5.663 1.00 97.94 202 VAL A CA 1
ATOM 1676 C C . VAL A 1 202 ? 17.791 -3.511 -4.363 1.00 97.94 202 VAL A C 1
ATOM 1678 O O . VAL A 1 202 ? 17.264 -2.405 -4.246 1.00 97.94 202 VAL A O 1
ATOM 1681 N N . ILE A 1 203 ? 18.541 -4.044 -3.393 1.00 97.81 203 ILE A N 1
ATOM 1682 C CA . ILE A 1 203 ? 18.711 -3.390 -2.086 1.00 97.81 203 ILE A CA 1
ATOM 1683 C C . ILE A 1 203 ? 19.496 -2.090 -2.255 1.00 97.81 203 ILE A C 1
ATOM 1685 O O . ILE A 1 203 ? 19.086 -1.051 -1.731 1.00 97.81 203 ILE A O 1
ATOM 1689 N N . GLU A 1 204 ? 20.586 -2.131 -3.020 1.00 98.25 204 GLU A N 1
ATOM 1690 C CA . GLU A 1 204 ? 21.421 -0.953 -3.262 1.00 98.25 204 GLU A CA 1
ATOM 1691 C C . GLU A 1 204 ? 20.684 0.101 -4.094 1.00 98.25 204 GLU A C 1
ATOM 1693 O O . GLU A 1 204 ? 20.745 1.287 -3.764 1.00 98.25 204 GLU A O 1
ATOM 1698 N N . ILE A 1 205 ? 19.892 -0.313 -5.092 1.00 98.25 205 ILE A N 1
ATOM 1699 C CA . ILE A 1 205 ? 19.049 0.615 -5.857 1.00 98.25 205 ILE A CA 1
ATOM 1700 C C . ILE A 1 205 ? 18.037 1.308 -4.938 1.00 98.25 205 ILE A C 1
ATOM 1702 O O . ILE A 1 205 ? 17.927 2.535 -4.965 1.00 98.25 205 ILE A O 1
ATOM 1706 N N . VAL A 1 206 ? 17.301 0.555 -4.109 1.00 97.38 206 VAL A N 1
ATOM 1707 C CA . VAL A 1 206 ? 16.318 1.140 -3.182 1.00 97.38 206 VAL A CA 1
ATOM 1708 C C . VAL A 1 206 ? 17.008 2.112 -2.231 1.00 97.38 206 VAL A C 1
ATOM 1710 O O . VAL A 1 206 ? 16.567 3.253 -2.116 1.00 97.38 206 VAL A O 1
ATOM 1713 N N . LYS A 1 207 ? 18.124 1.702 -1.619 1.00 97.50 207 LYS A N 1
ATOM 1714 C CA . LYS A 1 207 ? 18.918 2.547 -0.721 1.00 97.50 207 LYS A CA 1
ATOM 1715 C C . LYS A 1 207 ? 19.365 3.839 -1.401 1.00 97.50 207 LYS A C 1
ATOM 1717 O O . LYS A 1 207 ? 19.262 4.899 -0.792 1.00 97.50 207 LYS A O 1
ATOM 1722 N N . ALA A 1 208 ? 19.825 3.771 -2.649 1.00 97.38 208 ALA A N 1
ATOM 1723 C CA . ALA A 1 208 ? 20.266 4.941 -3.398 1.00 97.38 208 ALA A CA 1
ATOM 1724 C C . ALA A 1 208 ? 19.110 5.898 -3.729 1.00 97.38 208 ALA A C 1
ATOM 1726 O O . ALA A 1 208 ? 19.269 7.112 -3.601 1.00 97.38 208 ALA A O 1
ATOM 1727 N N . LEU A 1 209 ? 17.945 5.369 -4.118 1.00 97.06 209 LEU A N 1
ATOM 1728 C CA . LEU A 1 209 ? 16.770 6.180 -4.448 1.00 97.06 209 LEU A CA 1
ATOM 1729 C C . LEU A 1 209 ? 16.119 6.810 -3.213 1.00 97.06 209 LEU A C 1
ATOM 1731 O O . LEU A 1 209 ? 15.590 7.913 -3.307 1.00 97.06 209 LEU A O 1
ATOM 1735 N N . THR A 1 210 ? 16.170 6.144 -2.058 1.00 95.94 210 THR A N 1
ATOM 1736 C CA . THR A 1 210 ? 15.566 6.634 -0.807 1.00 95.94 210 THR A CA 1
ATOM 1737 C C . THR A 1 210 ? 16.567 7.292 0.140 1.00 95.94 210 THR A C 1
ATOM 1739 O O . THR A 1 210 ? 16.218 7.560 1.288 1.00 95.94 210 THR A O 1
ATOM 1742 N N . ALA A 1 211 ? 17.810 7.522 -0.297 1.00 93.81 211 ALA A N 1
ATOM 1743 C CA . ALA A 1 211 ? 18.867 8.085 0.546 1.00 93.81 211 ALA A CA 1
ATOM 1744 C C . ALA A 1 211 ? 18.520 9.486 1.067 1.00 93.81 211 ALA A C 1
ATOM 1746 O O . ALA A 1 211 ? 18.927 9.863 2.163 1.00 93.81 211 ALA A O 1
ATOM 1747 N N . GLU A 1 212 ? 17.760 10.252 0.285 1.00 90.50 212 GLU A N 1
ATOM 1748 C CA . GLU A 1 212 ? 17.376 11.612 0.625 1.00 90.50 212 GLU A CA 1
ATOM 1749 C C . GLU A 1 212 ? 15.894 11.841 0.311 1.00 90.50 212 GLU A C 1
ATOM 1751 O O . GLU A 1 212 ? 15.435 11.601 -0.807 1.00 90.50 212 GLU A O 1
ATOM 1756 N N . GLU A 1 213 ? 15.139 12.377 1.276 1.00 83.25 213 GLU A N 1
ATOM 1757 C CA . GLU A 1 213 ? 13.705 12.667 1.103 1.00 83.25 213 GLU A CA 1
ATOM 1758 C C . GLU A 1 213 ? 13.445 13.582 -0.107 1.00 83.25 213 GLU A C 1
ATOM 1760 O O . GLU A 1 213 ? 12.430 13.465 -0.801 1.00 83.25 213 GLU A O 1
ATOM 1765 N N . ARG A 1 214 ? 14.397 14.475 -0.404 1.00 88.62 214 ARG A N 1
ATOM 1766 C CA . ARG A 1 214 ? 14.290 15.455 -1.487 1.00 88.62 214 ARG A CA 1
ATOM 1767 C C . ARG A 1 214 ? 14.269 14.848 -2.892 1.00 88.62 214 ARG A C 1
ATOM 1769 O O . ARG A 1 214 ? 13.988 15.596 -3.819 1.00 88.62 214 ARG A O 1
ATOM 1776 N N . TYR A 1 215 ? 14.509 13.546 -3.062 1.00 92.56 215 TYR A N 1
ATOM 1777 C CA . TYR A 1 215 ? 14.324 12.846 -4.341 1.00 92.56 215 TYR A CA 1
ATOM 1778 C C . TYR A 1 215 ? 12.858 12.442 -4.599 1.00 92.56 215 TYR A C 1
ATOM 1780 O O . TYR A 1 215 ? 12.476 12.070 -5.707 1.00 92.56 215 TYR A O 1
ATOM 1788 N N . GLY A 1 216 ? 11.988 12.511 -3.587 1.00 90.62 216 GLY A N 1
ATOM 1789 C CA . GLY A 1 216 ? 10.566 12.176 -3.732 1.00 90.62 216 GLY A CA 1
ATOM 1790 C C . GLY A 1 216 ? 10.259 10.676 -3.806 1.00 90.62 216 GLY A C 1
ATOM 1791 O O . GLY A 1 216 ? 9.084 10.301 -3.924 1.00 90.62 216 GLY A O 1
ATOM 1792 N N . PHE A 1 217 ? 11.276 9.818 -3.680 1.00 93.62 217 PHE A N 1
ATOM 1793 C CA . PHE A 1 217 ? 11.124 8.380 -3.477 1.00 93.62 217 PHE A CA 1
ATOM 1794 C C . PHE A 1 217 ? 10.992 8.050 -1.990 1.00 93.62 217 PHE A C 1
ATOM 1796 O O . PHE A 1 217 ? 11.892 8.282 -1.190 1.00 93.62 217 PHE A O 1
ATOM 1803 N N . SER A 1 218 ? 9.874 7.425 -1.634 1.00 90.81 218 SER A N 1
ATOM 1804 C CA . SER A 1 218 ? 9.782 6.589 -0.437 1.00 90.81 218 SER A CA 1
ATOM 1805 C C . SER A 1 218 ? 10.110 5.139 -0.799 1.00 90.81 218 SER A C 1
ATOM 1807 O O . SER A 1 218 ? 10.052 4.773 -1.975 1.00 90.81 218 SE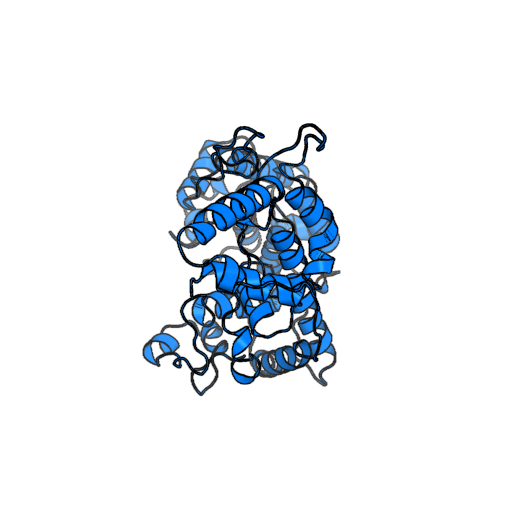R A O 1
ATOM 1809 N N . THR A 1 219 ? 10.360 4.278 0.193 1.00 91.06 219 THR A N 1
ATOM 1810 C CA . THR A 1 219 ? 10.563 2.831 -0.027 1.00 91.06 219 THR A CA 1
ATOM 1811 C C . THR A 1 219 ? 9.443 2.219 -0.868 1.00 91.06 219 THR A C 1
ATOM 1813 O O . THR A 1 219 ? 9.707 1.491 -1.820 1.00 91.06 219 THR A O 1
ATOM 1816 N N . LYS A 1 220 ? 8.188 2.596 -0.591 1.00 89.25 220 LYS A N 1
ATOM 1817 C CA . LYS A 1 220 ? 7.021 2.166 -1.371 1.00 89.25 220 LYS A CA 1
ATOM 1818 C C . LYS A 1 220 ? 7.136 2.546 -2.852 1.00 89.25 220 LYS A C 1
ATOM 1820 O O . LYS A 1 220 ? 6.910 1.703 -3.713 1.00 89.25 220 LYS A O 1
ATOM 1825 N N . LYS A 1 221 ? 7.463 3.807 -3.154 1.00 91.94 221 LYS A N 1
ATOM 1826 C CA . LYS A 1 221 ? 7.588 4.284 -4.542 1.00 91.94 221 LYS A CA 1
ATOM 1827 C C . LYS A 1 221 ? 8.776 3.646 -5.254 1.00 91.94 221 LYS A C 1
ATOM 1829 O O . LYS A 1 221 ? 8.666 3.345 -6.436 1.00 91.94 221 LYS A O 1
ATOM 1834 N N . ALA A 1 222 ? 9.879 3.417 -4.541 1.00 95.38 222 ALA A N 1
ATOM 1835 C CA . ALA A 1 222 ? 11.037 2.723 -5.089 1.00 95.38 222 ALA A CA 1
ATOM 1836 C C . ALA A 1 222 ? 10.671 1.280 -5.464 1.00 95.38 222 ALA A C 1
ATOM 1838 O O . ALA A 1 222 ? 10.898 0.876 -6.598 1.00 95.38 222 ALA A O 1
ATOM 1839 N N . HIS A 1 223 ? 10.011 0.534 -4.572 1.00 94.81 223 HIS A N 1
ATOM 1840 C CA . HIS A 1 223 ? 9.547 -0.825 -4.872 1.00 94.81 223 HIS A CA 1
ATOM 1841 C C . HIS A 1 223 ? 8.593 -0.859 -6.070 1.00 94.81 223 HIS A C 1
ATOM 1843 O O . HIS A 1 223 ? 8.758 -1.690 -6.960 1.00 94.81 223 HIS A O 1
ATOM 1849 N N . MET A 1 224 ? 7.640 0.076 -6.123 1.00 93.00 224 MET A N 1
ATOM 1850 C CA . MET A 1 224 ? 6.712 0.212 -7.245 1.00 93.00 224 MET A CA 1
ATOM 1851 C C . MET A 1 224 ? 7.445 0.466 -8.563 1.00 93.00 224 MET A C 1
ATOM 1853 O O . MET A 1 224 ? 7.189 -0.222 -9.545 1.00 93.00 224 MET A O 1
ATOM 1857 N N . PHE A 1 225 ? 8.375 1.422 -8.577 1.00 95.69 225 PHE A N 1
ATOM 1858 C CA . PHE A 1 225 ? 9.173 1.735 -9.756 1.00 95.69 225 PHE A CA 1
ATOM 1859 C C . PHE A 1 225 ? 9.996 0.525 -10.210 1.00 95.69 225 PHE A C 1
ATOM 1861 O O . PHE A 1 225 ? 9.967 0.181 -11.387 1.00 95.69 225 PHE A O 1
ATOM 1868 N N . LEU A 1 226 ? 10.669 -0.167 -9.287 1.00 96.75 226 LEU A N 1
ATOM 1869 C CA . LEU A 1 226 ? 11.490 -1.334 -9.610 1.00 96.75 226 LEU A CA 1
ATOM 1870 C C . LEU A 1 226 ? 10.639 -2.500 -10.145 1.00 96.75 226 LEU A C 1
ATOM 1872 O O . LEU A 1 226 ? 10.980 -3.107 -11.160 1.00 96.75 226 LEU A O 1
ATOM 1876 N N . ARG A 1 227 ? 9.486 -2.776 -9.528 1.00 95.00 227 ARG A N 1
ATOM 1877 C CA . ARG A 1 227 ? 8.529 -3.753 -10.062 1.00 95.00 227 ARG A CA 1
ATOM 1878 C C . ARG A 1 227 ? 8.114 -3.391 -11.489 1.00 95.00 227 ARG A C 1
ATOM 1880 O O . ARG A 1 227 ? 8.175 -4.250 -12.361 1.00 95.00 227 ARG A O 1
ATOM 1887 N N . ASP A 1 228 ? 7.739 -2.136 -11.743 1.00 95.00 228 ASP A N 1
ATOM 1888 C CA . ASP A 1 228 ? 7.335 -1.694 -13.083 1.00 95.00 228 ASP A CA 1
ATOM 1889 C C . ASP A 1 228 ? 8.465 -1.899 -14.107 1.00 95.00 228 ASP A C 1
ATOM 1891 O O . ASP A 1 228 ? 8.208 -2.341 -15.224 1.00 95.00 228 ASP A O 1
ATOM 1895 N N . MET A 1 229 ? 9.725 -1.636 -13.739 1.00 96.81 229 MET A N 1
ATOM 1896 C CA . MET A 1 229 ? 10.869 -1.865 -14.632 1.00 96.81 229 MET A CA 1
ATOM 1897 C C . MET A 1 229 ? 11.061 -3.345 -14.985 1.00 96.81 229 MET A C 1
ATOM 1899 O O . MET A 1 229 ? 11.436 -3.652 -16.118 1.00 96.81 229 MET A O 1
ATOM 1903 N N . ALA A 1 230 ? 10.787 -4.265 -14.057 1.00 94.75 230 ALA A N 1
ATOM 1904 C CA . ALA A 1 230 ? 10.803 -5.699 -14.346 1.00 94.75 230 ALA A CA 1
ATOM 1905 C C . ALA A 1 230 ? 9.606 -6.131 -15.209 1.00 94.75 230 ALA A C 1
ATOM 1907 O O . ALA A 1 230 ? 9.790 -6.820 -16.216 1.00 94.75 230 ALA A O 1
ATOM 1908 N N . ASP A 1 231 ? 8.392 -5.703 -14.854 1.00 92.69 231 ASP A N 1
ATOM 1909 C CA . ASP A 1 231 ? 7.155 -6.096 -15.540 1.00 92.69 231 ASP A CA 1
ATOM 1910 C C . ASP A 1 231 ? 7.117 -5.610 -16.993 1.00 92.69 231 ASP A C 1
ATOM 1912 O O . ASP A 1 231 ? 6.720 -6.366 -17.884 1.00 92.69 231 ASP A O 1
ATOM 1916 N N . LEU A 1 232 ? 7.609 -4.392 -17.244 1.00 93.56 232 LEU A N 1
ATOM 1917 C CA . LEU A 1 232 ? 7.727 -3.794 -18.579 1.00 93.56 232 LEU A CA 1
ATOM 1918 C C . LEU A 1 232 ? 8.945 -4.313 -19.368 1.00 93.56 232 LEU A C 1
ATOM 1920 O O . LEU A 1 232 ? 9.193 -3.870 -20.486 1.00 93.56 232 LEU A O 1
ATOM 1924 N N . GLY A 1 233 ? 9.739 -5.232 -18.805 1.00 93.69 233 GLY A N 1
ATOM 1925 C CA . GLY A 1 233 ? 10.909 -5.814 -19.474 1.00 93.69 233 GLY A CA 1
ATOM 1926 C C . GLY A 1 233 ? 12.082 -4.844 -19.676 1.00 93.69 233 GLY A C 1
ATOM 1927 O O . GLY A 1 233 ? 13.003 -5.139 -20.451 1.00 93.69 233 GLY A O 1
ATOM 1928 N N . VAL A 1 234 ? 12.064 -3.705 -18.980 1.00 97.06 234 VAL A N 1
ATOM 1929 C CA . VAL A 1 234 ? 13.109 -2.677 -19.012 1.00 97.06 234 VAL A CA 1
ATOM 1930 C C . VAL A 1 234 ? 14.362 -3.197 -18.316 1.00 97.06 234 VAL A C 1
ATOM 1932 O O . VAL A 1 234 ? 15.437 -3.209 -18.915 1.00 97.06 234 VAL A O 1
ATOM 1935 N N . TRP A 1 235 ? 14.224 -3.720 -17.096 1.00 97.25 235 TRP A N 1
ATOM 1936 C CA . TRP A 1 235 ? 15.343 -4.234 -16.309 1.00 97.25 235 TRP A CA 1
ATOM 1937 C C . TRP A 1 235 ? 15.236 -5.724 -16.012 1.00 97.25 235 TRP A C 1
ATOM 1939 O O . TRP A 1 235 ? 14.159 -6.305 -15.906 1.00 97.25 235 TRP A O 1
ATOM 1949 N N . LYS A 1 236 ? 16.409 -6.332 -15.836 1.00 95.75 236 LYS A N 1
ATOM 1950 C CA . LYS A 1 236 ? 16.581 -7.636 -15.201 1.00 95.75 236 LYS A CA 1
ATOM 1951 C C . LYS A 1 236 ? 17.483 -7.437 -13.993 1.00 95.75 236 LYS A C 1
ATOM 1953 O O . LYS A 1 236 ? 18.579 -6.888 -14.132 1.00 95.75 236 LYS A O 1
ATOM 1958 N N . TYR A 1 237 ? 17.017 -7.875 -12.832 1.00 97.12 237 TYR A N 1
ATOM 1959 C CA . TYR A 1 237 ? 17.786 -7.813 -11.596 1.00 97.12 237 TYR A CA 1
ATOM 1960 C C . TYR A 1 237 ? 18.678 -9.039 -11.464 1.00 97.12 237 TYR A C 1
ATOM 1962 O O . TYR A 1 237 ? 18.287 -10.143 -11.842 1.00 97.12 237 TYR A O 1
ATOM 1970 N N . LYS A 1 238 ? 19.884 -8.835 -10.935 1.00 96.44 238 LYS A N 1
ATOM 1971 C CA . LYS A 1 238 ? 20.851 -9.913 -10.703 1.00 96.44 238 LYS A CA 1
ATOM 1972 C C . LYS A 1 238 ? 20.782 -10.438 -9.272 1.00 96.44 238 LYS A C 1
ATOM 1974 O O . LYS A 1 238 ? 21.157 -11.584 -9.045 1.00 96.44 238 LYS A O 1
ATOM 1979 N N . ARG A 1 239 ? 20.360 -9.607 -8.310 1.00 96.88 239 ARG A N 1
ATOM 1980 C CA . ARG A 1 239 ? 20.355 -9.935 -6.877 1.00 96.88 239 ARG A CA 1
ATOM 1981 C C . ARG A 1 239 ? 19.156 -9.319 -6.165 1.00 96.88 239 ARG A C 1
ATOM 1983 O O . ARG A 1 239 ? 18.706 -8.232 -6.528 1.00 96.88 239 ARG A O 1
ATOM 1990 N N . ASN A 1 240 ? 18.704 -9.999 -5.114 1.00 97.12 240 ASN A N 1
ATOM 1991 C CA . ASN A 1 240 ? 17.754 -9.491 -4.124 1.00 97.12 240 ASN A CA 1
ATOM 1992 C C . ASN A 1 240 ? 16.369 -9.095 -4.677 1.00 97.12 240 ASN A C 1
ATOM 1994 O O . ASN A 1 240 ? 15.679 -8.262 -4.086 1.00 97.12 240 ASN A O 1
ATOM 1998 N N . ILE A 1 241 ? 15.931 -9.671 -5.804 1.00 95.75 241 ILE A N 1
ATOM 1999 C CA . ILE A 1 241 ? 14.616 -9.358 -6.393 1.00 95.75 241 ILE A CA 1
ATOM 2000 C C . ILE A 1 241 ? 13.463 -9.694 -5.439 1.00 95.75 241 ILE A C 1
ATOM 2002 O O . ILE A 1 241 ? 12.479 -8.958 -5.367 1.00 95.75 241 ILE A O 1
ATOM 2006 N N . GLU A 1 242 ? 13.613 -10.741 -4.631 1.00 95.50 242 GLU A N 1
ATOM 2007 C CA . GLU A 1 242 ? 12.663 -11.198 -3.614 1.00 95.50 242 GLU A CA 1
ATOM 2008 C C . GLU A 1 242 ? 12.467 -10.202 -2.454 1.00 95.50 242 GLU A C 1
ATOM 2010 O O . GLU A 1 242 ? 11.564 -10.352 -1.621 1.00 95.50 242 GLU A O 1
ATOM 2015 N N . LYS A 1 243 ? 13.296 -9.152 -2.387 1.00 96.19 243 LYS A N 1
ATOM 2016 C CA . LYS A 1 243 ? 13.152 -8.055 -1.422 1.00 96.19 243 LYS A CA 1
ATOM 2017 C C . LYS A 1 243 ? 12.099 -7.025 -1.830 1.00 96.19 243 LYS A C 1
ATOM 2019 O O . LYS A 1 243 ? 11.679 -6.250 -0.976 1.00 96.19 243 LYS A O 1
ATOM 2024 N N . LEU A 1 244 ? 11.610 -7.039 -3.073 1.00 95.50 244 LEU A N 1
ATOM 2025 C CA . LEU A 1 244 ? 10.488 -6.184 -3.471 1.00 95.50 244 LEU A CA 1
ATOM 2026 C C . LEU A 1 244 ? 9.175 -6.683 -2.841 1.00 95.50 244 LEU A C 1
ATOM 2028 O O . LEU A 1 244 ? 8.591 -7.680 -3.250 1.00 95.50 244 LEU A O 1
ATOM 2032 N N . ASP A 1 245 ? 8.700 -5.973 -1.823 1.00 94.94 245 ASP A N 1
ATOM 2033 C CA . ASP A 1 245 ? 7.404 -6.229 -1.183 1.00 94.94 245 ASP A CA 1
ATOM 2034 C C . ASP A 1 245 ? 6.197 -5.740 -1.992 1.00 94.94 245 ASP A C 1
ATOM 2036 O O . ASP A 1 245 ? 6.303 -4.789 -2.766 1.00 94.94 245 ASP A O 1
ATOM 2040 N N . VAL A 1 246 ? 5.025 -6.331 -1.718 1.00 93.06 246 VAL A N 1
ATOM 2041 C CA . VAL A 1 246 ? 3.716 -5.770 -2.100 1.00 93.06 246 VAL A CA 1
ATOM 2042 C C . VAL A 1 246 ? 3.587 -4.354 -1.539 1.00 93.06 246 VAL A C 1
ATOM 2044 O O . VAL A 1 246 ? 3.878 -4.108 -0.363 1.00 93.06 246 VAL A O 1
ATOM 2047 N N . MET A 1 247 ? 3.132 -3.408 -2.359 1.00 91.31 247 MET A N 1
ATOM 2048 C CA . MET A 1 247 ? 3.018 -2.021 -1.939 1.00 91.31 247 MET A CA 1
ATOM 2049 C C . MET A 1 247 ? 1.824 -1.875 -1.011 1.00 91.31 247 MET A C 1
ATOM 2051 O O . MET A 1 247 ? 0.691 -2.213 -1.334 1.00 91.31 247 MET A O 1
ATOM 2055 N N . SER A 1 248 ? 2.071 -1.313 0.164 1.00 90.44 248 SER A N 1
ATOM 2056 C CA . SER A 1 248 ? 1.008 -1.098 1.130 1.00 90.44 248 SER A CA 1
ATOM 2057 C C . SER A 1 248 ? 0.196 0.154 0.791 1.00 90.44 248 SER A C 1
ATOM 2059 O O . SER A 1 248 ? 0.727 1.260 0.631 1.00 90.44 248 SER A O 1
ATOM 2061 N N . ASP A 1 249 ? -1.112 -0.015 0.621 1.00 89.44 249 ASP A N 1
ATOM 2062 C CA . ASP A 1 249 ? -2.086 1.056 0.480 1.00 89.44 249 ASP A CA 1
ATOM 2063 C C . ASP A 1 249 ? -3.439 0.681 1.110 1.00 89.44 249 ASP A C 1
ATOM 2065 O O . ASP A 1 249 ? -3.660 -0.437 1.578 1.00 89.44 249 ASP A O 1
ATOM 2069 N N . LYS A 1 250 ? -4.398 1.614 1.090 1.00 91.88 250 LYS A N 1
ATOM 2070 C CA . LYS A 1 250 ? -5.737 1.383 1.657 1.00 91.88 250 LYS A CA 1
ATOM 2071 C C . LYS A 1 250 ? -6.471 0.178 1.057 1.00 91.88 250 LYS A C 1
ATOM 2073 O O . LYS A 1 250 ? -7.385 -0.350 1.688 1.00 91.88 250 LYS A O 1
ATOM 2078 N N . ASN A 1 251 ? -6.170 -0.202 -0.184 1.00 94.50 251 ASN A N 1
ATOM 2079 C CA . ASN A 1 251 ? -6.761 -1.347 -0.864 1.00 94.50 251 ASN A CA 1
ATOM 2080 C C . ASN A 1 251 ? -6.113 -2.641 -0.384 1.00 94.50 251 ASN A C 1
ATOM 2082 O O . ASN A 1 251 ? -6.843 -3.511 0.086 1.00 94.50 251 ASN A O 1
ATOM 2086 N N . THR A 1 252 ? -4.786 -2.744 -0.422 1.00 96.19 252 THR A N 1
ATOM 2087 C CA . THR A 1 252 ? -4.058 -3.944 0.012 1.00 96.19 252 THR A CA 1
ATOM 2088 C C . THR A 1 252 ? -4.236 -4.202 1.510 1.00 96.19 252 THR A C 1
ATOM 2090 O O . THR A 1 252 ? -4.526 -5.335 1.886 1.00 96.19 252 THR A O 1
ATOM 2093 N N . MET A 1 253 ? -4.194 -3.155 2.349 1.00 97.00 253 MET A N 1
ATOM 2094 C CA . MET A 1 253 ? -4.486 -3.227 3.791 1.00 97.00 253 MET A CA 1
ATOM 2095 C C . MET A 1 253 ? -5.902 -3.742 4.058 1.00 97.00 253 MET A C 1
ATOM 2097 O O . MET A 1 253 ? -6.145 -4.557 4.940 1.00 97.00 253 MET A O 1
ATOM 2101 N N . ARG A 1 254 ? -6.888 -3.275 3.287 1.00 97.12 254 ARG A N 1
ATOM 2102 C CA . ARG A 1 254 ? -8.270 -3.731 3.458 1.00 97.12 254 ARG A CA 1
ATOM 2103 C C . ARG A 1 254 ? -8.428 -5.196 3.060 1.00 97.12 254 ARG A C 1
ATOM 2105 O O . ARG A 1 254 ? -9.192 -5.913 3.700 1.00 97.12 254 ARG A O 1
ATOM 2112 N N . VAL A 1 255 ? -7.731 -5.642 2.016 1.00 98.12 255 VAL A N 1
ATOM 2113 C CA . VAL A 1 255 ? -7.734 -7.054 1.616 1.00 98.12 255 VAL A CA 1
ATOM 2114 C C . VAL A 1 255 ? -7.042 -7.915 2.675 1.00 98.12 255 VAL A C 1
ATOM 2116 O O . VAL A 1 255 ? -7.595 -8.956 3.025 1.00 98.12 255 VAL A O 1
ATOM 2119 N N . SER A 1 256 ? -5.915 -7.482 3.249 1.00 98.25 256 SER A N 1
ATOM 2120 C CA . SER A 1 256 ? -5.215 -8.254 4.287 1.00 98.25 256 SER A CA 1
ATOM 2121 C C . SER A 1 256 ? -6.038 -8.413 5.570 1.00 98.25 256 SER A C 1
ATOM 2123 O O . SER A 1 256 ? -6.146 -9.517 6.101 1.00 98.25 256 SER A O 1
ATOM 2125 N N . LEU A 1 257 ? -6.725 -7.350 5.998 1.00 98.19 257 LEU A N 1
ATOM 2126 C CA . LEU A 1 257 ? -7.667 -7.390 7.123 1.00 98.19 257 LEU A CA 1
ATOM 2127 C C . LEU A 1 257 ? -8.846 -8.344 6.869 1.00 98.19 257 LEU A C 1
ATOM 2129 O O . LEU A 1 257 ? -9.232 -9.123 7.737 1.00 98.19 257 LEU A O 1
ATOM 2133 N N . ARG A 1 258 ? -9.445 -8.284 5.672 1.00 97.69 258 ARG A N 1
ATOM 2134 C CA . ARG A 1 258 ? -10.659 -9.055 5.336 1.00 97.69 258 ARG A CA 1
ATOM 2135 C C . ARG A 1 258 ? -10.386 -10.537 5.102 1.00 97.69 258 ARG A C 1
ATOM 2137 O O . ARG A 1 258 ? -11.219 -11.362 5.469 1.00 97.69 258 ARG A O 1
ATOM 2144 N N . THR A 1 259 ? -9.244 -10.861 4.501 1.00 98.19 259 THR A N 1
ATOM 2145 C CA . THR A 1 259 ? -8.773 -12.249 4.351 1.00 98.19 259 THR A CA 1
ATOM 2146 C C . THR A 1 259 ? -8.302 -12.828 5.682 1.00 98.19 259 THR A C 1
ATOM 2148 O O . THR A 1 259 ? -8.363 -14.035 5.877 1.00 98.19 259 THR A O 1
ATOM 2151 N N . GLY A 1 260 ? -7.895 -11.975 6.626 1.00 98.19 260 GLY A N 1
ATOM 2152 C CA . GLY A 1 260 ? -7.422 -12.394 7.938 1.00 98.19 260 GLY A CA 1
ATOM 2153 C C . GLY A 1 260 ? -5.949 -12.790 7.967 1.00 98.19 260 GLY A C 1
ATOM 2154 O O . GLY A 1 260 ? -5.492 -13.281 8.992 1.00 98.19 260 GLY A O 1
ATOM 2155 N N . ILE A 1 261 ? -5.184 -12.542 6.900 1.00 98.62 261 ILE A N 1
ATOM 2156 C CA . ILE A 1 261 ? -3.719 -12.692 6.947 1.00 98.62 261 ILE A CA 1
ATOM 2157 C C . ILE A 1 261 ? -3.083 -11.701 7.935 1.00 98.62 261 ILE A C 1
ATOM 2159 O O . ILE A 1 261 ? -1.995 -11.953 8.448 1.00 98.62 261 ILE A O 1
ATOM 2163 N N . LEU A 1 262 ? -3.785 -10.600 8.231 1.00 98.50 262 LEU A N 1
ATOM 2164 C CA . LEU A 1 262 ? -3.469 -9.649 9.290 1.00 98.50 262 LEU A CA 1
ATOM 2165 C C . LEU A 1 262 ? -4.694 -9.458 10.194 1.00 98.50 262 LEU A C 1
ATOM 2167 O O . LEU A 1 262 ? -5.761 -9.059 9.723 1.00 98.50 262 LEU A O 1
ATOM 2171 N N . GLN A 1 263 ? -4.539 -9.730 11.489 1.00 98.31 263 GLN A N 1
ATOM 2172 C CA . GLN A 1 263 ? -5.602 -9.630 12.492 1.00 98.31 263 GLN A CA 1
ATOM 2173 C C . GLN A 1 263 ? -5.164 -8.814 13.703 1.00 98.31 263 GLN A C 1
ATOM 2175 O O . GLN A 1 263 ? -3.977 -8.695 13.998 1.00 98.31 263 GLN A O 1
ATOM 2180 N N . PHE A 1 264 ? -6.152 -8.285 14.416 1.00 97.81 264 PHE A N 1
ATOM 2181 C CA . PHE A 1 264 ? -5.986 -7.470 15.614 1.00 97.81 264 PHE A CA 1
ATOM 2182 C C . PHE A 1 264 ? -6.943 -7.962 16.700 1.00 97.81 264 PHE A C 1
ATOM 2184 O O . PHE A 1 264 ? -7.978 -8.558 16.396 1.00 97.81 264 PHE A O 1
ATOM 2191 N N . ARG A 1 265 ? -6.610 -7.700 17.966 1.00 96.44 265 ARG A N 1
ATOM 2192 C CA . ARG A 1 265 ? -7.447 -8.030 19.132 1.00 96.44 265 ARG A CA 1
ATOM 2193 C C . ARG A 1 265 ? -8.818 -7.364 19.062 1.00 96.44 265 ARG A C 1
ATOM 2195 O O . ARG A 1 265 ? -9.815 -7.969 19.441 1.00 96.44 265 ARG A O 1
ATOM 2202 N N . ILE A 1 266 ? -8.845 -6.121 18.598 1.00 94.50 266 ILE A N 1
ATOM 2203 C CA . ILE A 1 266 ? -10.048 -5.316 18.400 1.00 94.50 266 ILE A CA 1
ATOM 2204 C C . ILE A 1 266 ? -10.032 -4.727 16.986 1.00 94.50 266 ILE A C 1
ATOM 2206 O O . ILE A 1 266 ? -8.959 -4.626 16.381 1.00 94.50 266 ILE A O 1
ATOM 2210 N N . PRO A 1 267 ? -11.188 -4.312 16.438 1.00 93.81 267 PRO A N 1
ATOM 2211 C CA . PRO A 1 267 ? -11.203 -3.488 15.239 1.00 93.81 267 PRO A CA 1
ATOM 2212 C C . PRO A 1 267 ? -10.310 -2.255 15.408 1.00 93.81 267 PRO A C 1
ATOM 2214 O O . PRO A 1 267 ? -10.233 -1.681 16.495 1.00 93.81 267 PRO A O 1
ATOM 2217 N N . LEU A 1 268 ? -9.658 -1.845 14.320 1.00 94.81 268 LEU A N 1
ATOM 2218 C CA . LEU A 1 268 ? -8.820 -0.650 14.309 1.00 94.81 268 LEU A CA 1
ATOM 2219 C C . LEU A 1 268 ? -9.618 0.569 14.779 1.00 94.81 268 LEU A C 1
ATOM 2221 O O . LEU A 1 268 ? -10.772 0.761 14.381 1.00 94.81 268 LEU A O 1
ATOM 2225 N N . LEU A 1 269 ? -8.987 1.402 15.603 1.00 93.31 269 LEU A N 1
ATOM 2226 C CA . LEU A 1 269 ? -9.608 2.618 16.102 1.00 93.31 269 LEU A CA 1
ATOM 2227 C C . LEU A 1 269 ? -9.813 3.617 14.962 1.00 93.31 269 LEU A C 1
ATOM 2229 O O . LEU A 1 269 ? -9.063 3.642 13.979 1.00 93.31 269 LEU A O 1
ATOM 2233 N N . ALA A 1 270 ? -10.825 4.473 15.116 1.00 89.25 270 ALA A N 1
ATOM 2234 C CA . ALA A 1 270 ? -11.033 5.599 14.218 1.00 89.25 270 ALA A CA 1
ATOM 2235 C C . ALA A 1 270 ? -9.776 6.482 14.173 1.00 89.25 270 ALA A C 1
ATOM 2237 O O . ALA A 1 270 ? -9.125 6.686 15.195 1.00 89.25 270 ALA A O 1
ATOM 2238 N N . SER A 1 271 ? -9.473 7.073 13.014 1.00 84.81 271 SER A N 1
ATOM 2239 C CA . SER A 1 271 ? -8.273 7.908 12.846 1.00 84.81 271 SER A CA 1
ATOM 2240 C C . SER A 1 271 ? -8.209 9.102 13.809 1.00 84.81 271 SER A C 1
ATOM 2242 O O . SER A 1 271 ? -7.120 9.578 14.090 1.00 84.81 271 SER A O 1
ATOM 2244 N N . PHE A 1 272 ? -9.340 9.552 14.367 1.00 83.50 272 PHE A N 1
ATOM 2245 C CA . PHE A 1 272 ? -9.382 10.579 15.419 1.00 83.50 272 PHE A CA 1
ATOM 2246 C C . PHE A 1 272 ? -8.750 10.141 16.749 1.00 83.50 272 PHE A C 1
ATOM 2248 O O . PHE A 1 272 ? -8.345 10.991 17.535 1.00 83.50 272 PHE A O 1
ATOM 2255 N N . LEU A 1 273 ? -8.656 8.834 16.998 1.00 88.88 273 LEU A N 1
ATOM 2256 C CA . LEU A 1 273 ? -7.958 8.258 18.149 1.00 88.88 273 LEU A CA 1
ATOM 2257 C C . LEU A 1 273 ? -6.528 7.826 17.794 1.00 88.88 273 LEU A C 1
ATOM 2259 O O . LEU A 1 273 ? -5.733 7.558 18.685 1.00 88.88 273 LEU A O 1
ATOM 2263 N N . ASP A 1 274 ? -6.172 7.786 16.509 1.00 88.56 274 ASP A N 1
ATOM 2264 C CA . ASP A 1 274 ? -4.818 7.453 16.069 1.00 88.56 274 ASP A CA 1
ATOM 2265 C C . ASP A 1 274 ? -3.936 8.704 15.963 1.00 88.56 274 ASP A C 1
ATOM 2267 O O . ASP A 1 274 ? -3.523 9.121 14.875 1.00 88.56 274 ASP A O 1
ATOM 2271 N N . VAL A 1 275 ? -3.684 9.336 17.114 1.00 84.56 275 VAL A N 1
ATOM 2272 C CA . VAL A 1 275 ? -2.886 10.566 17.198 1.00 84.56 275 VAL A CA 1
ATOM 2273 C C . VAL A 1 275 ? -1.520 10.351 16.553 1.00 84.56 275 VAL A C 1
ATOM 2275 O O . VAL A 1 275 ? -0.812 9.418 16.907 1.00 84.56 275 VAL A O 1
ATOM 2278 N N . PHE A 1 276 ? -1.154 11.212 15.598 1.00 85.31 276 PHE A N 1
ATOM 2279 C CA . PHE A 1 276 ? 0.078 11.105 14.803 1.00 85.31 276 PHE A CA 1
ATOM 2280 C C . PHE A 1 276 ? 0.265 9.793 14.016 1.00 85.31 276 PHE A C 1
ATOM 2282 O O . PHE A 1 276 ? 1.374 9.512 13.564 1.00 85.31 276 PHE A O 1
ATOM 2289 N N . CYS A 1 277 ? -0.812 9.055 13.729 1.00 89.38 277 CYS A N 1
ATOM 2290 C CA . CYS A 1 277 ? -0.803 7.933 12.782 1.00 89.38 277 CYS A CA 1
ATOM 2291 C C . CYS A 1 277 ? 0.080 6.740 13.207 1.00 89.38 277 CYS A C 1
ATOM 2293 O O . CYS A 1 277 ? 0.686 6.084 12.348 1.00 89.38 277 CYS A O 1
ATOM 2295 N N . TYR A 1 278 ? 0.171 6.449 14.509 1.00 93.50 278 TYR A N 1
ATOM 2296 C CA . TYR A 1 278 ? 0.928 5.301 15.022 1.00 93.50 278 TYR A CA 1
ATOM 2297 C C . TYR A 1 278 ? 0.318 3.969 14.563 1.00 93.50 278 TYR A C 1
ATOM 2299 O O . TYR A 1 278 ? 1.015 3.151 13.960 1.00 93.50 278 TYR A O 1
ATOM 2307 N N . GLN A 1 279 ? -0.998 3.788 14.715 1.00 94.38 279 GLN A N 1
ATOM 2308 C CA . GLN A 1 279 ? -1.711 2.613 14.207 1.00 94.38 279 GLN A CA 1
ATOM 2309 C C . GLN A 1 279 ? -1.613 2.521 12.686 1.00 94.38 279 GLN A C 1
ATOM 2311 O O . GLN A 1 279 ? -1.364 1.435 12.169 1.00 94.38 279 GLN A O 1
ATOM 2316 N N . TYR A 1 280 ? -1.780 3.624 11.951 1.00 93.88 280 TYR A N 1
ATOM 2317 C CA . TYR A 1 280 ? -1.610 3.607 10.495 1.00 93.88 280 TYR A CA 1
ATOM 2318 C C . TYR A 1 280 ? -0.216 3.102 10.092 1.00 93.88 280 TYR A C 1
ATOM 2320 O O . TYR A 1 280 ? -0.108 2.223 9.238 1.00 93.88 280 TYR A O 1
ATOM 2328 N N . SER A 1 281 ? 0.842 3.621 10.723 1.00 93.31 281 SER A N 1
ATOM 2329 C CA . SER A 1 281 ? 2.230 3.242 10.425 1.00 93.31 281 SER A CA 1
ATOM 2330 C C . SER A 1 281 ? 2.505 1.773 10.756 1.00 93.31 281 SER A C 1
ATOM 2332 O O . SER A 1 281 ? 3.124 1.062 9.962 1.00 93.31 281 SER A O 1
ATOM 2334 N N . MET A 1 282 ? 1.983 1.293 11.888 1.00 96.12 282 MET A N 1
ATOM 2335 C CA . MET A 1 282 ? 2.035 -0.117 12.272 1.00 96.12 282 MET A CA 1
ATOM 2336 C C . MET A 1 282 ? 1.314 -1.000 11.237 1.00 96.12 282 MET A C 1
ATOM 2338 O O . MET A 1 282 ? 1.887 -1.973 10.749 1.00 96.12 282 MET A O 1
ATOM 2342 N N . VAL A 1 283 ? 0.081 -0.655 10.851 1.00 96.62 283 VAL A N 1
ATOM 2343 C CA . VAL A 1 283 ? -0.700 -1.410 9.854 1.00 96.62 283 VAL A CA 1
ATOM 2344 C C . VAL A 1 283 ? -0.007 -1.415 8.490 1.00 96.62 283 VAL A C 1
ATOM 2346 O O . VAL A 1 283 ? -0.021 -2.437 7.811 1.00 96.62 283 VAL A O 1
ATOM 2349 N N . ASP A 1 284 ? 0.633 -0.316 8.087 1.00 94.19 284 ASP A N 1
ATOM 2350 C CA . ASP A 1 284 ? 1.394 -0.235 6.835 1.00 94.19 284 ASP A CA 1
ATOM 2351 C C . ASP A 1 284 ? 2.577 -1.203 6.791 1.00 94.19 284 ASP A C 1
ATOM 2353 O O . ASP A 1 284 ? 2.780 -1.914 5.802 1.00 94.19 284 ASP A O 1
ATOM 2357 N N . ARG A 1 285 ? 3.334 -1.268 7.886 1.00 95.62 285 ARG A N 1
ATOM 2358 C CA . ARG A 1 285 ? 4.424 -2.226 8.057 1.00 95.62 285 ARG A CA 1
ATOM 2359 C C . ARG A 1 285 ? 3.901 -3.665 8.040 1.00 95.62 285 ARG A C 1
ATOM 2361 O O . ARG A 1 285 ? 4.322 -4.457 7.199 1.00 95.62 285 ARG A O 1
ATOM 2368 N N . LEU A 1 286 ? 2.931 -3.977 8.897 1.00 97.88 286 LEU A N 1
ATOM 2369 C CA . LEU A 1 286 ? 2.388 -5.328 9.051 1.00 97.88 286 LEU A CA 1
ATOM 2370 C C . LEU A 1 286 ? 1.655 -5.833 7.805 1.00 97.88 286 LEU A C 1
ATOM 2372 O O . LEU A 1 286 ? 1.660 -7.029 7.533 1.00 97.88 286 LEU A O 1
ATOM 2376 N N . ASN A 1 287 ? 1.032 -4.948 7.021 1.00 97.62 287 ASN A N 1
ATOM 2377 C CA . ASN A 1 287 ? 0.420 -5.337 5.755 1.00 97.62 287 ASN A CA 1
ATOM 2378 C C . ASN A 1 287 ? 1.474 -5.884 4.778 1.00 97.62 287 ASN A C 1
ATOM 2380 O O . ASN A 1 287 ? 1.219 -6.891 4.120 1.00 97.62 287 ASN A O 1
ATOM 2384 N N . ARG A 1 288 ? 2.655 -5.255 4.693 1.00 95.88 288 ARG A N 1
ATOM 2385 C CA . ARG A 1 288 ? 3.761 -5.756 3.858 1.00 95.88 288 ARG A CA 1
ATOM 2386 C C . ARG A 1 288 ? 4.253 -7.109 4.358 1.00 95.88 288 ARG A C 1
ATOM 2388 O O . ARG A 1 288 ? 4.359 -8.039 3.566 1.00 95.88 288 ARG A O 1
ATOM 2395 N N . GLU A 1 289 ? 4.464 -7.232 5.667 1.00 97.44 289 GLU A N 1
ATOM 2396 C CA . GLU A 1 289 ? 4.874 -8.489 6.307 1.00 97.44 289 GLU A CA 1
ATOM 2397 C C . GLU A 1 289 ? 3.859 -9.618 6.062 1.00 97.44 289 GLU A C 1
ATOM 2399 O O . GLU A 1 289 ? 4.248 -10.734 5.731 1.00 97.44 289 GLU A O 1
ATOM 2404 N N . ALA A 1 290 ? 2.555 -9.335 6.135 1.00 98.50 290 ALA A N 1
ATOM 2405 C CA . ALA A 1 290 ? 1.512 -10.330 5.893 1.00 98.50 290 ALA A CA 1
ATOM 2406 C C . ALA A 1 290 ? 1.497 -10.835 4.444 1.00 98.50 290 ALA A C 1
ATOM 2408 O O . ALA A 1 290 ? 1.420 -12.041 4.215 1.00 98.50 290 ALA A O 1
ATOM 2409 N N . TRP A 1 291 ? 1.622 -9.945 3.456 1.00 98.19 291 TRP A N 1
ATOM 2410 C CA . TRP A 1 291 ? 1.710 -10.357 2.051 1.00 98.19 291 TRP A CA 1
ATOM 2411 C C . TRP A 1 291 ? 3.030 -11.053 1.719 1.00 98.19 291 TRP A C 1
ATOM 2413 O O . TRP A 1 291 ? 3.037 -12.002 0.937 1.00 98.19 291 TRP A O 1
ATOM 2423 N N . ARG A 1 292 ? 4.138 -10.648 2.346 1.00 97.88 292 ARG A N 1
ATOM 2424 C CA . ARG A 1 292 ? 5.389 -11.409 2.285 1.00 97.88 292 ARG A CA 1
ATOM 2425 C C . ARG A 1 292 ? 5.197 -12.813 2.846 1.00 97.88 292 ARG A C 1
ATOM 2427 O O . ARG A 1 292 ? 5.625 -13.767 2.211 1.00 97.88 292 ARG A O 1
ATOM 2434 N N . LYS A 1 293 ? 4.484 -12.956 3.965 1.00 98.62 293 LYS A N 1
ATOM 2435 C CA . LYS A 1 293 ? 4.193 -14.266 4.547 1.00 98.62 293 LYS A CA 1
ATOM 2436 C C . LYS A 1 293 ? 3.327 -15.136 3.630 1.00 98.62 293 LYS A C 1
ATOM 2438 O O . LYS A 1 293 ? 3.579 -16.329 3.539 1.00 98.62 293 LYS A O 1
ATOM 2443 N N . VAL A 1 294 ? 2.357 -14.562 2.907 1.00 98.69 294 VAL A N 1
ATOM 2444 C CA . VAL A 1 294 ? 1.628 -15.271 1.830 1.00 98.69 294 VAL A CA 1
ATOM 2445 C C . VAL A 1 294 ? 2.600 -15.794 0.775 1.00 98.69 294 VAL A C 1
ATOM 2447 O O . VAL A 1 294 ? 2.543 -16.966 0.424 1.00 98.69 294 VAL A O 1
ATOM 2450 N N . TRP A 1 295 ? 3.511 -14.945 0.296 1.00 98.38 295 TRP A N 1
ATOM 2451 C CA . TRP A 1 295 ? 4.519 -15.346 -0.684 1.00 98.38 295 TRP A CA 1
ATOM 2452 C C . TRP A 1 295 ? 5.442 -16.443 -0.135 1.00 98.38 295 TRP A C 1
ATOM 2454 O O . TRP A 1 295 ? 5.749 -17.396 -0.838 1.00 98.38 295 TRP A O 1
ATOM 2464 N N . GLU A 1 296 ? 5.871 -16.371 1.120 1.00 98.19 296 GLU A N 1
ATOM 2465 C CA . GLU A 1 296 ? 6.681 -17.421 1.750 1.00 98.19 296 GLU A CA 1
ATOM 2466 C C . GLU A 1 296 ? 5.935 -18.759 1.824 1.00 98.19 296 GLU A C 1
ATOM 2468 O O . GLU A 1 296 ? 6.459 -19.748 1.329 1.00 98.19 296 GLU A O 1
ATOM 2473 N N . GLU A 1 297 ? 4.704 -18.778 2.347 1.00 98.38 297 GLU A N 1
ATOM 2474 C CA . GLU A 1 297 ? 3.874 -19.995 2.435 1.00 98.38 297 GLU A CA 1
ATOM 2475 C C . GLU A 1 297 ? 3.574 -20.596 1.057 1.00 98.38 297 GLU A C 1
ATOM 2477 O O . GLU A 1 297 ? 3.498 -21.810 0.909 1.00 98.38 297 GLU A O 1
ATOM 2482 N N . TRP A 1 298 ? 3.442 -19.756 0.031 1.00 98.31 298 TRP A N 1
ATOM 2483 C CA . TRP A 1 298 ? 3.287 -20.212 -1.346 1.00 98.31 298 TRP A CA 1
ATOM 2484 C C . TRP A 1 298 ? 4.515 -21.002 -1.829 1.00 98.31 298 TRP A C 1
ATOM 2486 O O . TRP A 1 298 ? 4.378 -21.999 -2.529 1.00 98.31 298 TRP A O 1
ATOM 2496 N N . GLY A 1 299 ? 5.722 -20.629 -1.395 1.00 97.56 299 GLY A N 1
ATOM 2497 C CA . GLY A 1 299 ? 6.946 -21.354 -1.748 1.00 97.56 299 GLY A CA 1
ATOM 2498 C C . GLY A 1 299 ? 7.003 -22.787 -1.211 1.00 97.56 299 GLY A C 1
ATOM 2499 O O . GLY A 1 299 ? 7.755 -23.594 -1.748 1.00 97.56 299 GLY A O 1
ATOM 2500 N N . GLU A 1 300 ? 6.196 -23.100 -0.194 1.00 97.25 300 GLU A N 1
ATOM 2501 C CA . GLU A 1 300 ? 6.096 -24.431 0.414 1.00 97.25 300 GLU A CA 1
ATOM 2502 C C . GLU A 1 300 ? 5.094 -25.346 -0.313 1.00 97.25 300 GLU A C 1
ATOM 2504 O O . GLU A 1 300 ? 5.007 -26.537 -0.009 1.00 97.25 300 GLU A O 1
ATOM 2509 N N . ILE A 1 301 ? 4.321 -24.816 -1.269 1.00 97.81 301 ILE A N 1
ATOM 2510 C CA . ILE A 1 301 ? 3.419 -25.620 -2.097 1.00 97.81 301 ILE A CA 1
ATOM 2511 C C . ILE A 1 301 ? 4.270 -26.429 -3.103 1.00 97.81 301 ILE A C 1
ATOM 2513 O O . ILE A 1 301 ? 5.119 -25.842 -3.782 1.00 97.81 301 ILE A O 1
ATOM 2517 N N . PRO A 1 302 ? 4.086 -27.759 -3.220 1.00 96.44 302 PRO A N 1
ATOM 2518 C CA . PRO A 1 302 ? 4.797 -28.566 -4.214 1.00 96.44 302 PRO A CA 1
ATOM 2519 C C . PRO A 1 302 ? 4.519 -28.089 -5.644 1.00 96.44 302 PRO A C 1
ATOM 2521 O O . PRO A 1 302 ? 3.379 -27.769 -5.963 1.00 96.44 302 PRO A O 1
ATOM 2524 N N . ASP A 1 303 ? 5.555 -28.052 -6.488 1.00 94.94 303 ASP A N 1
ATOM 2525 C CA . ASP A 1 303 ? 5.471 -27.633 -7.899 1.00 94.94 303 ASP A CA 1
ATOM 2526 C C . ASP A 1 303 ? 4.803 -26.258 -8.116 1.00 94.94 303 ASP A C 1
ATOM 2528 O O . ASP A 1 303 ? 4.121 -26.033 -9.115 1.00 94.94 303 ASP A O 1
ATOM 2532 N N . ASN A 1 304 ? 5.005 -25.329 -7.170 1.00 96.56 304 ASN A N 1
ATOM 2533 C CA . ASN A 1 304 ? 4.358 -24.019 -7.193 1.00 96.56 304 ASN A CA 1
ATOM 2534 C C . ASN A 1 304 ? 4.804 -23.107 -8.347 1.00 96.56 304 ASN A C 1
ATOM 2536 O O . ASN A 1 304 ? 5.951 -23.120 -8.797 1.00 96.56 304 ASN A O 1
ATOM 2540 N N . HIS A 1 305 ? 3.899 -22.207 -8.720 1.00 97.19 305 HIS A N 1
ATOM 2541 C CA . HIS A 1 305 ? 4.054 -21.149 -9.716 1.00 97.19 305 HIS A CA 1
ATOM 2542 C C . HIS A 1 305 ? 4.190 -19.770 -9.058 1.00 97.19 305 HIS A C 1
ATOM 2544 O O . HIS A 1 305 ? 3.811 -18.738 -9.626 1.00 97.19 305 HIS A O 1
ATOM 2550 N N . ARG A 1 306 ? 4.747 -19.735 -7.841 1.00 95.75 306 ARG A N 1
ATOM 2551 C CA . ARG A 1 306 ? 4.975 -18.494 -7.107 1.00 95.75 306 ARG A CA 1
ATOM 2552 C C . ARG A 1 306 ? 5.873 -17.555 -7.922 1.00 95.75 306 ARG A C 1
ATOM 2554 O O . ARG A 1 306 ? 6.967 -17.953 -8.331 1.00 95.75 306 ARG A O 1
ATOM 2561 N N . PRO A 1 307 ? 5.493 -16.278 -8.105 1.00 94.38 307 PRO A N 1
ATOM 2562 C CA . PRO A 1 307 ? 6.338 -15.330 -8.820 1.00 94.38 307 PRO A CA 1
ATOM 2563 C C . PRO A 1 307 ? 7.658 -15.074 -8.069 1.00 94.38 307 PRO A C 1
ATOM 2565 O O . PRO A 1 307 ? 7.720 -15.244 -6.851 1.00 94.38 307 PRO A O 1
ATOM 2568 N N . PRO A 1 308 ? 8.716 -14.580 -8.738 1.00 92.50 308 PRO A N 1
ATOM 2569 C CA . PRO A 1 308 ? 10.048 -14.432 -8.138 1.00 92.50 308 PRO A CA 1
ATOM 2570 C C . PRO A 1 308 ? 10.114 -13.428 -6.978 1.00 92.50 308 PRO A C 1
ATOM 2572 O O . PRO A 1 308 ? 11.104 -13.385 -6.253 1.00 92.50 308 PRO A O 1
ATOM 2575 N N . THR A 1 309 ? 9.089 -12.592 -6.807 1.00 94.62 309 THR A N 1
ATOM 2576 C CA . THR A 1 309 ? 9.059 -11.574 -5.760 1.00 94.62 309 THR A CA 1
ATOM 2577 C C . THR A 1 309 ? 7.638 -11.258 -5.296 1.00 94.62 309 THR A C 1
ATOM 2579 O O . THR A 1 309 ? 6.733 -11.248 -6.147 1.00 94.62 309 THR A O 1
ATOM 2582 N N . PRO A 1 310 ? 7.418 -10.952 -3.997 1.00 95.56 310 PRO A N 1
ATOM 2583 C CA . PRO A 1 310 ? 6.100 -10.586 -3.487 1.00 95.56 310 PRO A CA 1
ATOM 2584 C C . PRO A 1 310 ? 5.442 -9.438 -4.261 1.00 95.56 310 PRO A C 1
ATOM 2586 O O . PRO A 1 310 ? 4.239 -9.488 -4.508 1.00 95.56 310 PRO A O 1
ATOM 2589 N N . ALA A 1 311 ? 6.213 -8.440 -4.707 1.00 94.62 311 ALA A N 1
ATOM 2590 C CA . ALA A 1 311 ? 5.704 -7.295 -5.468 1.00 94.62 311 ALA A CA 1
ATOM 2591 C C . ALA A 1 311 ? 4.957 -7.679 -6.757 1.00 94.62 311 ALA A C 1
ATOM 2593 O O . ALA A 1 311 ? 4.109 -6.916 -7.216 1.00 94.62 311 ALA A O 1
ATOM 2594 N N . SER A 1 312 ? 5.213 -8.862 -7.320 1.00 92.25 312 SER A N 1
ATOM 2595 C CA . SER A 1 312 ? 4.504 -9.350 -8.515 1.00 92.25 312 SER A CA 1
ATOM 2596 C C . SER A 1 312 ? 3.025 -9.631 -8.231 1.00 92.25 312 SER A C 1
ATOM 2598 O O . SER A 1 312 ? 2.186 -9.513 -9.116 1.00 92.25 312 SER A O 1
ATOM 2600 N N . MET A 1 313 ? 2.680 -9.943 -6.976 1.00 94.44 313 MET A N 1
ATOM 2601 C CA . MET A 1 313 ? 1.288 -10.137 -6.560 1.00 94.44 313 MET A CA 1
ATOM 2602 C C . MET A 1 313 ? 0.519 -8.813 -6.474 1.00 94.44 313 MET A C 1
ATOM 2604 O O . MET A 1 313 ? -0.712 -8.810 -6.525 1.00 94.44 313 MET A O 1
ATOM 2608 N N . ASP A 1 314 ? 1.229 -7.686 -6.340 1.00 92.31 314 ASP A N 1
ATOM 2609 C CA . ASP A 1 314 ? 0.650 -6.385 -6.007 1.00 92.31 314 ASP A CA 1
ATOM 2610 C C . ASP A 1 314 ? -0.456 -5.967 -6.972 1.00 92.31 314 ASP A C 1
ATOM 2612 O O . ASP A 1 314 ? -1.519 -5.546 -6.521 1.00 92.31 314 ASP A O 1
ATOM 2616 N N . TYR A 1 315 ? -0.245 -6.149 -8.282 1.00 92.25 315 TYR A N 1
ATOM 2617 C CA . TYR A 1 315 ? -1.234 -5.777 -9.291 1.00 92.25 315 TYR A CA 1
ATOM 2618 C C . TYR A 1 315 ? -2.585 -6.439 -9.000 1.00 92.25 315 TYR A C 1
ATOM 2620 O O . TYR A 1 315 ? -3.591 -5.747 -8.832 1.00 92.25 315 TYR A O 1
ATOM 2628 N N . LEU A 1 316 ? -2.610 -7.768 -8.863 1.00 95.25 316 LEU A N 1
ATOM 2629 C CA . LEU A 1 316 ? -3.849 -8.513 -8.646 1.00 95.25 316 LEU A CA 1
ATOM 2630 C C . LEU A 1 316 ? -4.524 -8.100 -7.330 1.00 95.25 316 LEU A C 1
ATOM 2632 O O . LEU A 1 316 ? -5.726 -7.830 -7.309 1.00 95.25 316 LEU A O 1
ATOM 2636 N N . ILE A 1 317 ? -3.755 -7.983 -6.242 1.00 96.56 317 ILE A N 1
ATOM 2637 C CA . ILE A 1 317 ? -4.280 -7.616 -4.918 1.00 96.56 317 ILE A CA 1
ATOM 2638 C C . ILE A 1 317 ? -4.838 -6.187 -4.913 1.00 96.56 317 ILE A C 1
ATOM 2640 O O . ILE A 1 317 ? -5.938 -5.939 -4.401 1.00 96.56 317 ILE A O 1
ATOM 2644 N N . PHE A 1 318 ? -4.126 -5.241 -5.525 1.00 94.12 318 PHE A N 1
ATOM 2645 C CA . PHE A 1 318 ? -4.573 -3.862 -5.674 1.00 94.12 318 PHE A CA 1
ATOM 2646 C C . PHE A 1 318 ? -5.867 -3.780 -6.495 1.00 94.12 318 PHE A C 1
ATOM 2648 O O . PHE A 1 318 ? -6.833 -3.134 -6.065 1.00 94.12 318 PHE A O 1
ATOM 2655 N N . ARG A 1 319 ? -5.932 -4.460 -7.651 1.00 94.50 319 ARG A N 1
ATOM 2656 C CA . ARG A 1 319 ? -7.128 -4.499 -8.511 1.00 94.50 319 ARG A CA 1
ATOM 2657 C C . ARG A 1 319 ? -8.305 -5.163 -7.804 1.00 94.50 319 ARG A C 1
ATOM 2659 O O . ARG A 1 319 ? -9.406 -4.609 -7.834 1.00 94.50 319 ARG A O 1
ATOM 2666 N N . LEU A 1 320 ? -8.076 -6.246 -7.062 1.00 96.44 320 LEU A N 1
ATOM 2667 C CA . LEU A 1 320 ? -9.078 -6.883 -6.205 1.00 96.44 320 LEU A CA 1
ATOM 2668 C C . LEU A 1 320 ? -9.645 -5.891 -5.188 1.00 96.44 320 LEU A C 1
ATOM 2670 O O . LEU A 1 320 ? -10.865 -5.730 -5.085 1.00 96.44 320 LEU A O 1
ATOM 2674 N N . GLY A 1 321 ? -8.785 -5.158 -4.481 1.00 96.12 321 GLY A N 1
ATOM 2675 C CA . GLY A 1 321 ? -9.208 -4.114 -3.553 1.00 96.12 321 GLY A CA 1
ATOM 2676 C C . GLY A 1 321 ? -9.993 -2.982 -4.235 1.00 96.12 321 GLY A C 1
ATOM 2677 O O . GLY A 1 321 ? -11.026 -2.548 -3.715 1.00 96.12 321 GLY A O 1
ATOM 2678 N N . LYS A 1 322 ? -9.555 -2.527 -5.416 1.00 93.62 322 LYS A N 1
ATOM 2679 C CA . LYS A 1 322 ? -10.165 -1.413 -6.170 1.00 93.62 322 LYS A CA 1
ATOM 2680 C C . LYS A 1 322 ? -11.485 -1.796 -6.851 1.00 93.62 322 LYS A C 1
ATOM 2682 O O . LYS A 1 322 ? -12.383 -0.956 -6.971 1.00 93.62 322 LYS A O 1
ATOM 2687 N N . ILE A 1 323 ? -11.645 -3.036 -7.306 1.00 94.94 323 ILE A N 1
ATOM 2688 C CA . ILE A 1 323 ? -12.796 -3.477 -8.109 1.00 94.94 323 ILE A CA 1
ATOM 2689 C C . ILE A 1 323 ? -13.791 -4.274 -7.270 1.00 94.94 323 ILE A C 1
ATOM 2691 O O . ILE A 1 323 ? -14.982 -3.948 -7.314 1.00 94.94 323 ILE A O 1
ATOM 2695 N N . ALA A 1 324 ? -13.316 -5.276 -6.524 1.00 95.81 324 ALA A N 1
ATOM 2696 C CA . ALA A 1 324 ? -14.162 -6.289 -5.899 1.00 95.81 324 ALA A CA 1
ATOM 2697 C C . ALA A 1 324 ? -14.369 -6.120 -4.395 1.00 95.81 324 ALA A C 1
ATOM 2699 O O . ALA A 1 324 ? -15.444 -6.423 -3.880 1.00 95.81 324 ALA A O 1
ATOM 2700 N N . CYS A 1 325 ? -13.374 -5.592 -3.692 1.00 96.06 325 CYS A N 1
ATOM 2701 C CA . CYS A 1 325 ? -13.375 -5.491 -2.242 1.00 96.06 325 CYS A CA 1
ATOM 2702 C C . CYS A 1 325 ? -13.364 -4.022 -1.806 1.00 96.06 325 CYS A C 1
ATOM 2704 O O . CYS A 1 325 ? -12.420 -3.577 -1.163 1.00 96.06 325 CYS A O 1
ATOM 2706 N N . ARG A 1 326 ? -14.384 -3.226 -2.161 1.00 93.06 326 ARG A N 1
ATOM 2707 C CA . ARG A 1 326 ? -14.455 -1.795 -1.785 1.00 93.06 326 ARG A CA 1
ATOM 2708 C C . ARG A 1 326 ? -15.000 -1.622 -0.356 1.00 93.06 326 ARG A C 1
ATOM 2710 O O . ARG A 1 326 ? -15.614 -2.557 0.167 1.00 93.06 326 ARG A O 1
ATOM 2717 N N . PRO A 1 327 ? -14.822 -0.446 0.279 1.00 89.00 327 PRO A N 1
ATOM 2718 C CA . PRO A 1 327 ? -15.359 -0.185 1.618 1.00 89.00 327 PRO A CA 1
ATOM 2719 C C . PRO A 1 327 ? -16.873 -0.412 1.715 1.00 89.00 327 PRO A C 1
ATOM 2721 O O . PRO A 1 327 ? -17.312 -1.189 2.556 1.00 89.00 327 PRO A O 1
ATOM 2724 N N . ASN A 1 328 ? -17.635 0.152 0.769 1.00 85.06 328 ASN A N 1
ATOM 2725 C CA . ASN A 1 328 ? -19.107 0.164 0.786 1.00 85.06 328 ASN A CA 1
ATOM 2726 C C . ASN A 1 328 ? -19.749 -0.763 -0.260 1.00 85.06 328 ASN A C 1
ATOM 2728 O O . ASN A 1 328 ? -20.957 -0.731 -0.466 1.00 85.06 328 ASN A O 1
ATOM 2732 N N . LYS A 1 329 ? -18.944 -1.525 -1.009 1.00 88.69 329 LYS A N 1
ATOM 2733 C CA . LYS A 1 329 ? -19.438 -2.417 -2.063 1.00 88.69 329 LYS A CA 1
ATOM 2734 C C . LYS A 1 329 ? -18.492 -3.590 -2.238 1.00 88.69 329 LYS A C 1
ATOM 2736 O O . LYS A 1 329 ? -17.342 -3.407 -2.640 1.00 88.69 329 LYS A O 1
ATOM 2741 N N . ARG A 1 330 ? -18.986 -4.788 -1.959 1.00 92.38 330 ARG A N 1
ATOM 2742 C CA . ARG A 1 330 ? -18.218 -6.025 -2.062 1.00 92.38 330 ARG A CA 1
ATOM 2743 C C . ARG A 1 330 ? -18.900 -6.968 -3.040 1.00 92.38 330 ARG A C 1
ATOM 2745 O O . ARG A 1 330 ? -20.125 -6.993 -3.093 1.00 92.38 330 ARG A O 1
ATOM 2752 N N . PHE A 1 331 ? -18.106 -7.722 -3.790 1.00 95.31 331 PHE A N 1
ATOM 2753 C CA . PHE A 1 331 ? -18.595 -8.851 -4.579 1.00 95.31 331 PHE A CA 1
ATOM 2754 C C . PHE A 1 331 ? -18.232 -10.162 -3.881 1.00 95.31 331 PHE A C 1
ATOM 2756 O O . PHE A 1 331 ? -17.372 -10.909 -4.335 1.00 95.31 331 PHE A O 1
ATOM 2763 N N . CYS A 1 332 ? -18.817 -10.403 -2.710 1.00 92.81 332 CYS A N 1
ATOM 2764 C CA . CYS A 1 332 ? -18.687 -11.658 -1.969 1.00 92.81 332 CYS A CA 1
ATOM 2765 C C . CYS A 1 332 ? -19.945 -11.890 -1.117 1.00 92.81 332 CYS A C 1
ATOM 2767 O O . CYS A 1 332 ? -20.549 -10.908 -0.681 1.00 92.81 332 CYS A O 1
ATOM 2769 N N . PRO A 1 333 ? -20.335 -13.144 -0.829 1.00 91.00 333 PRO A N 1
ATOM 2770 C CA . PRO A 1 333 ? -21.504 -13.415 0.006 1.00 91.00 333 PRO A CA 1
ATOM 2771 C C . PRO A 1 333 ? -21.392 -12.752 1.392 1.00 91.00 333 PRO A C 1
ATOM 2773 O O . PRO A 1 333 ? -20.278 -12.674 1.929 1.00 91.00 333 PRO A O 1
ATOM 2776 N N . PRO A 1 334 ? -22.499 -12.287 2.001 1.00 89.12 334 PRO A N 1
ATOM 2777 C CA . PRO A 1 334 ? -23.892 -12.398 1.549 1.00 89.12 334 PRO A CA 1
ATOM 2778 C C . PRO A 1 334 ? -24.327 -11.283 0.580 1.00 89.12 334 PRO A C 1
ATOM 2780 O O . PRO A 1 334 ? -25.510 -11.155 0.283 1.00 89.12 334 PRO A O 1
ATOM 2783 N N . GLU A 1 335 ? -23.399 -10.447 0.109 1.00 90.38 335 GLU A N 1
ATOM 2784 C CA . GLU A 1 335 ? -23.691 -9.440 -0.914 1.00 90.38 335 GLU A CA 1
ATOM 2785 C C . GLU A 1 335 ? -23.917 -10.125 -2.279 1.00 90.38 335 GLU A C 1
ATOM 2787 O O . GLU A 1 335 ? -24.107 -11.336 -2.393 1.00 90.38 335 GLU A O 1
ATOM 2792 N N . LYS A 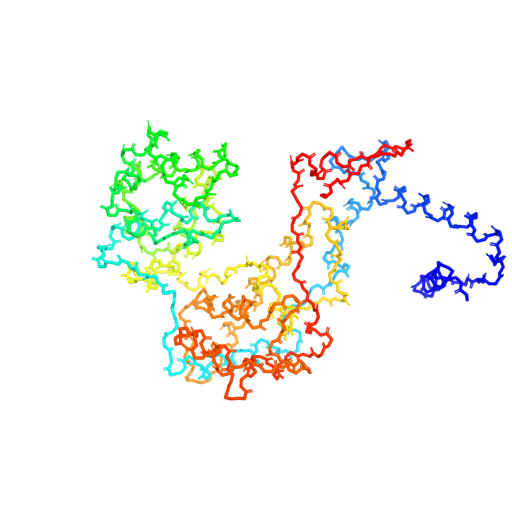1 336 ? -23.862 -9.350 -3.361 1.00 93.19 336 LYS A N 1
ATOM 2793 C CA . LYS A 1 336 ? -24.066 -9.859 -4.720 1.00 93.19 336 LYS A CA 1
ATOM 2794 C C . LYS A 1 336 ? -22.771 -10.168 -5.454 1.00 93.19 336 LYS A C 1
ATOM 2796 O O . LYS A 1 336 ? -21.735 -9.562 -5.195 1.00 93.19 336 LYS A O 1
ATOM 2801 N N . GLU A 1 337 ? -22.868 -11.069 -6.415 1.00 96.06 337 GLU A N 1
ATOM 2802 C CA . GLU A 1 337 ? -21.856 -11.321 -7.438 1.00 96.06 337 GLU A CA 1
ATOM 2803 C C . GLU A 1 337 ? -21.656 -10.102 -8.363 1.00 96.06 337 GLU A C 1
ATOM 2805 O O . GLU A 1 337 ? -22.448 -9.144 -8.369 1.00 96.06 337 GLU A O 1
ATOM 2810 N N . VAL A 1 338 ? -20.574 -10.099 -9.146 1.00 96.44 338 VAL A N 1
ATOM 2811 C CA . VAL A 1 338 ? -20.412 -9.109 -10.216 1.00 96.44 338 VAL A CA 1
ATOM 2812 C C . VAL A 1 338 ? -21.356 -9.439 -11.374 1.00 96.44 338 VAL A C 1
ATOM 2814 O O . VAL A 1 338 ? -21.533 -10.596 -11.732 1.00 96.44 338 VAL A O 1
ATOM 2817 N N . ASN A 1 339 ? -21.980 -8.423 -11.977 1.00 95.38 339 ASN A N 1
ATOM 2818 C CA . ASN A 1 339 ? -22.801 -8.664 -13.163 1.00 95.38 339 ASN A CA 1
ATOM 2819 C C . ASN A 1 339 ? -21.920 -9.000 -14.380 1.00 95.38 339 ASN A C 1
ATOM 2821 O O . ASN A 1 339 ? -20.790 -8.520 -14.489 1.00 95.38 339 ASN A O 1
ATOM 2825 N N . GLU A 1 340 ? -22.467 -9.790 -15.299 1.00 95.56 340 GLU A N 1
ATOM 2826 C CA . GLU A 1 340 ? -21.768 -10.293 -16.488 1.00 95.56 340 GLU A CA 1
ATOM 2827 C C . GLU A 1 340 ? -21.226 -9.169 -17.373 1.00 95.56 340 GLU A C 1
ATOM 2829 O O . GLU A 1 340 ? -20.024 -9.097 -17.603 1.00 95.56 340 GLU A O 1
ATOM 2834 N N . LYS A 1 341 ? -22.067 -8.189 -17.727 1.00 95.69 341 LYS A N 1
ATOM 2835 C CA . LYS A 1 341 ? -21.655 -7.022 -18.527 1.00 95.69 341 LYS A CA 1
ATOM 2836 C C . LYS A 1 341 ? -20.448 -6.286 -17.933 1.00 95.69 341 LYS A C 1
ATOM 2838 O O . LYS A 1 341 ? -19.579 -5.797 -18.653 1.00 95.69 341 LYS A O 1
ATOM 2843 N N . LYS A 1 342 ? -20.390 -6.160 -16.604 1.00 94.75 342 LYS A N 1
ATOM 2844 C CA . LYS A 1 342 ? -19.262 -5.535 -15.913 1.00 94.75 342 LYS A CA 1
ATOM 2845 C C . LYS A 1 342 ? -18.041 -6.439 -15.965 1.00 94.75 342 LYS A C 1
ATOM 2847 O O . LYS A 1 342 ? -16.964 -5.907 -16.198 1.00 94.75 342 LYS A O 1
ATOM 2852 N N . LEU A 1 343 ? -18.189 -7.743 -15.744 1.00 95.69 343 LEU A N 1
ATOM 2853 C CA . LEU A 1 343 ? -17.085 -8.697 -15.843 1.00 95.69 343 LEU A CA 1
ATOM 2854 C C . LEU A 1 343 ? -16.458 -8.670 -17.246 1.00 95.69 343 LEU A C 1
ATOM 2856 O O . LEU A 1 343 ? -15.244 -8.545 -17.368 1.00 95.69 343 LEU A O 1
ATOM 2860 N N . GLU A 1 344 ? -17.277 -8.667 -18.295 1.00 95.25 344 GLU A N 1
ATOM 2861 C CA . GLU A 1 344 ? -16.829 -8.577 -19.690 1.00 95.25 344 GLU A CA 1
ATOM 2862 C C . GLU A 1 344 ? -16.129 -7.249 -20.008 1.00 95.25 344 GLU A C 1
ATOM 2864 O O . GLU A 1 344 ? -15.161 -7.227 -20.766 1.00 95.25 344 GLU A O 1
ATOM 2869 N N . SER A 1 345 ? -16.559 -6.144 -19.390 1.00 95.44 345 SER A N 1
ATOM 2870 C CA . SER A 1 345 ? -15.909 -4.835 -19.556 1.00 95.44 345 SER A CA 1
ATOM 2871 C C . SER A 1 345 ? -14.521 -4.736 -18.911 1.00 95.44 345 SER A C 1
ATOM 2873 O O . SER A 1 345 ? -13.788 -3.785 -19.182 1.00 95.44 345 SER A O 1
ATOM 2875 N N . LEU A 1 346 ? -14.158 -5.679 -18.034 1.00 94.56 346 LEU A N 1
ATOM 2876 C CA . LEU A 1 346 ? -12.830 -5.717 -17.432 1.00 94.56 346 LEU A CA 1
ATOM 2877 C C . LEU A 1 346 ? -11.812 -6.259 -18.432 1.00 94.56 346 LEU A C 1
ATOM 2879 O O . LEU A 1 346 ? -12.098 -7.183 -19.199 1.00 94.56 346 LEU A O 1
ATOM 2883 N N . ILE A 1 347 ? -10.596 -5.721 -18.362 1.00 92.31 347 ILE A N 1
ATOM 2884 C CA . ILE A 1 347 ? -9.445 -6.284 -19.069 1.00 92.31 347 ILE A CA 1
ATOM 2885 C C . ILE A 1 347 ? -9.183 -7.724 -18.592 1.00 92.31 347 ILE A C 1
ATOM 2887 O O . ILE A 1 347 ? -9.498 -8.042 -17.444 1.00 92.31 347 ILE A O 1
ATOM 2891 N N . PRO A 1 348 ? -8.597 -8.602 -19.425 1.00 93.75 348 PRO A N 1
ATOM 2892 C CA . PRO A 1 348 ? -8.487 -10.028 -19.114 1.00 93.75 348 PRO A CA 1
ATOM 2893 C C . PRO A 1 348 ? -7.888 -10.343 -17.735 1.00 93.75 348 PRO A C 1
ATOM 2895 O O . PRO A 1 348 ? -8.482 -11.110 -16.985 1.00 93.75 348 PRO A O 1
ATOM 2898 N N . GLN A 1 349 ? -6.786 -9.690 -17.343 1.00 94.44 349 GLN A N 1
ATOM 2899 C CA . GLN A 1 349 ? -6.161 -9.922 -16.030 1.00 94.44 349 GLN A CA 1
ATOM 2900 C C . GLN A 1 349 ? -7.038 -9.469 -14.851 1.00 94.44 349 GLN A C 1
ATOM 2902 O O . GLN A 1 349 ? -7.011 -10.085 -13.790 1.00 94.44 349 GLN A O 1
ATOM 2907 N N . ASP A 1 350 ? -7.858 -8.428 -15.025 1.00 95.38 350 ASP A N 1
ATOM 2908 C CA . ASP A 1 350 ? -8.787 -7.973 -13.983 1.00 95.38 350 ASP A CA 1
ATOM 2909 C C . ASP A 1 350 ? -9.936 -8.957 -13.755 1.00 95.38 350 ASP A C 1
ATOM 2911 O O . ASP A 1 350 ? -10.552 -8.929 -12.693 1.00 95.38 350 ASP A O 1
ATOM 2915 N N . ARG A 1 351 ? -10.254 -9.813 -14.733 1.00 96.50 351 ARG A N 1
ATOM 2916 C CA . ARG A 1 351 ? -11.287 -10.847 -14.576 1.00 96.50 351 ARG A CA 1
ATOM 2917 C C . ARG A 1 351 ? -10.837 -11.938 -13.605 1.00 96.50 351 ARG A C 1
ATOM 2919 O O . ARG A 1 351 ? -11.681 -12.479 -12.903 1.00 96.50 351 ARG A O 1
ATOM 2926 N N . LEU A 1 352 ? -9.524 -12.165 -13.483 1.00 96.94 352 LEU A N 1
ATOM 2927 C CA . LEU A 1 352 ? -8.920 -13.171 -12.597 1.00 96.94 352 LEU A CA 1
ATOM 2928 C C . LEU A 1 352 ? -9.173 -12.913 -11.102 1.00 96.94 352 LEU A C 1
ATOM 2930 O O . LEU A 1 352 ? -8.911 -13.780 -10.280 1.00 96.94 352 LEU A O 1
ATOM 2934 N N . ILE A 1 353 ? -9.683 -11.736 -10.714 1.00 97.00 353 ILE A N 1
ATOM 2935 C CA . ILE A 1 353 ? -10.086 -11.462 -9.321 1.00 97.00 353 ILE A CA 1
ATOM 2936 C C . ILE A 1 353 ? -11.469 -12.042 -8.973 1.00 97.00 353 ILE A C 1
ATOM 2938 O O . ILE A 1 353 ? -11.907 -11.921 -7.821 1.00 97.00 353 ILE A O 1
ATOM 2942 N N . PHE A 1 354 ? -12.162 -12.634 -9.948 1.00 97.75 354 PHE A N 1
ATOM 2943 C CA . PHE A 1 354 ? -13.447 -13.305 -9.790 1.00 97.75 354 PHE A CA 1
ATOM 2944 C C . PHE A 1 354 ? -13.325 -14.794 -10.118 1.00 97.75 354 PHE A C 1
ATOM 2946 O O . PHE A 1 354 ? -12.559 -15.180 -10.994 1.00 97.75 354 PHE A O 1
ATOM 2953 N N . LYS A 1 355 ? -14.099 -15.617 -9.413 1.00 96.12 355 LYS A N 1
ATOM 2954 C CA . LYS A 1 355 ? -14.315 -17.029 -9.742 1.00 96.12 355 LYS A CA 1
ATOM 2955 C C . LYS A 1 355 ? -15.395 -17.161 -10.821 1.00 96.12 355 LYS A C 1
ATOM 2957 O O . LYS A 1 355 ? -16.058 -16.180 -11.166 1.00 96.12 355 LYS A O 1
ATOM 2962 N N . ASP A 1 356 ? -15.643 -18.392 -11.258 1.00 93.56 356 ASP A N 1
ATOM 2963 C CA . ASP A 1 356 ? -16.712 -18.731 -12.209 1.00 93.56 356 ASP A CA 1
ATOM 2964 C C . ASP A 1 356 ? -18.110 -18.346 -11.699 1.00 93.56 356 ASP A C 1
ATOM 2966 O O . ASP A 1 356 ? -18.966 -17.918 -12.469 1.00 93.56 356 ASP A O 1
ATOM 2970 N N . ASP A 1 357 ? -18.322 -18.401 -10.380 1.00 95.31 357 ASP A N 1
ATOM 2971 C CA . ASP A 1 357 ? -19.548 -17.940 -9.711 1.00 95.31 357 ASP A CA 1
ATOM 2972 C C . ASP A 1 357 ? -19.651 -16.405 -9.592 1.00 95.31 357 ASP A C 1
ATOM 2974 O O . ASP A 1 357 ? -20.520 -15.884 -8.894 1.00 95.31 357 ASP A O 1
ATOM 2978 N N . ARG A 1 358 ? -18.743 -15.664 -10.245 1.00 96.81 358 ARG A N 1
ATOM 2979 C CA . ARG A 1 358 ? -18.677 -14.195 -10.289 1.00 96.81 358 ARG A CA 1
ATOM 2980 C C . ARG A 1 358 ? -18.499 -13.527 -8.919 1.00 96.81 358 ARG A C 1
ATOM 2982 O O . ARG A 1 358 ? -18.630 -12.300 -8.796 1.00 96.81 358 ARG A O 1
ATOM 2989 N N . TYR A 1 359 ? -18.137 -14.279 -7.883 1.00 97.50 359 TYR A N 1
ATOM 2990 C CA . TYR A 1 359 ? -17.686 -13.730 -6.611 1.00 97.50 359 TYR A CA 1
ATOM 2991 C C . TYR A 1 359 ? -16.167 -13.564 -6.575 1.00 97.50 359 TYR A C 1
ATOM 2993 O O . TYR A 1 359 ? -15.416 -14.157 -7.340 1.00 97.50 359 TYR A O 1
ATOM 3001 N N . CYS A 1 360 ? -15.699 -12.722 -5.656 1.00 97.69 360 CYS A N 1
ATOM 3002 C CA . CYS A 1 360 ? -14.284 -12.515 -5.363 1.00 97.69 360 CYS A CA 1
ATOM 3003 C C . CYS A 1 360 ? -13.563 -13.851 -5.113 1.00 97.69 360 CYS A C 1
ATOM 3005 O O . CYS A 1 360 ? -14.081 -14.704 -4.386 1.00 97.69 360 CYS A O 1
ATOM 3007 N N . ILE A 1 361 ? -12.333 -13.988 -5.613 1.00 97.81 361 ILE A N 1
ATOM 3008 C CA . ILE A 1 361 ? -11.483 -15.179 -5.417 1.00 97.81 361 ILE A CA 1
ATOM 3009 C C . ILE A 1 361 ? -11.279 -15.563 -3.944 1.00 97.81 361 ILE A C 1
ATOM 3011 O O . ILE A 1 361 ? -11.252 -16.743 -3.610 1.00 97.81 361 ILE A O 1
ATOM 3015 N N . PHE A 1 362 ? -11.274 -14.593 -3.025 1.00 97.94 362 PHE A N 1
ATOM 3016 C CA . PHE A 1 362 ? -11.131 -14.847 -1.584 1.00 97.94 362 PHE A CA 1
ATOM 3017 C C . PHE A 1 362 ? -12.462 -14.983 -0.829 1.00 97.94 362 PHE A C 1
ATOM 3019 O O . PHE A 1 362 ? -12.482 -14.997 0.400 1.00 97.94 362 PHE A O 1
ATOM 3026 N N . SER A 1 363 ? -13.596 -15.081 -1.530 1.00 95.75 363 SER A N 1
ATOM 3027 C CA . SER A 1 363 ? -14.934 -15.188 -0.922 1.00 95.75 363 SER A CA 1
ATOM 3028 C C . SER A 1 363 ? -15.070 -16.328 0.094 1.00 95.75 363 SER A C 1
ATOM 3030 O O . SER A 1 363 ? -15.756 -16.140 1.098 1.00 95.75 363 SER A O 1
ATOM 3032 N N . GLY A 1 364 ? -14.397 -17.458 -0.155 1.00 94.19 364 GLY A N 1
ATOM 3033 C CA . GLY A 1 364 ? -14.377 -18.634 0.723 1.00 94.19 364 GLY A CA 1
ATOM 3034 C C . GLY A 1 364 ? -13.379 -18.555 1.883 1.00 94.19 364 GLY A C 1
ATOM 3035 O O . GLY A 1 364 ? -13.459 -19.366 2.794 1.00 94.19 364 GLY A O 1
ATOM 3036 N N . ILE A 1 365 ? -12.464 -17.580 1.867 1.00 96.38 365 ILE A N 1
ATOM 3037 C CA . ILE A 1 365 ? -11.474 -17.356 2.934 1.00 96.38 365 ILE A CA 1
ATOM 3038 C C . ILE A 1 365 ? -11.999 -16.312 3.927 1.00 96.38 365 ILE A C 1
ATOM 3040 O O . ILE A 1 365 ? -11.874 -16.459 5.140 1.00 96.38 365 ILE A O 1
ATOM 3044 N N . CYS A 1 366 ? -12.600 -15.235 3.418 1.00 95.62 366 CYS A N 1
ATOM 3045 C CA . CYS A 1 366 ? -13.055 -14.125 4.246 1.00 95.62 366 CYS A CA 1
ATOM 3046 C C . CYS A 1 366 ? -14.232 -14.535 5.152 1.00 95.62 366 CYS A C 1
ATOM 3048 O O . CYS A 1 366 ? -15.334 -14.806 4.664 1.00 95.62 366 CYS A O 1
ATOM 3050 N N . GLN A 1 367 ? -14.039 -14.458 6.470 1.00 94.31 367 GLN A N 1
ATOM 3051 C CA . GLN A 1 367 ? -15.111 -14.601 7.465 1.00 94.31 367 GLN A CA 1
ATOM 3052 C C . GLN A 1 367 ? -16.069 -13.397 7.446 1.00 94.31 367 GLN A C 1
ATOM 3054 O O . GLN A 1 367 ? -15.692 -12.292 7.039 1.00 94.31 367 GLN A O 1
ATOM 3059 N N . LEU A 1 368 ? -17.326 -13.598 7.858 1.00 92.12 368 LEU A N 1
ATOM 3060 C CA . LEU A 1 368 ? -18.394 -12.600 7.720 1.00 92.12 368 LEU A CA 1
ATOM 3061 C C . LEU A 1 368 ? -18.083 -11.308 8.491 1.00 92.12 368 LEU A C 1
ATOM 3063 O O . LEU A 1 368 ? -18.176 -10.211 7.942 1.00 92.12 368 LEU A O 1
ATOM 3067 N N . GLU A 1 369 ? -17.633 -11.452 9.729 1.00 93.00 369 GLU A N 1
ATOM 3068 C CA . GLU A 1 369 ? -17.230 -10.391 10.644 1.00 93.00 369 GLU A CA 1
ATOM 3069 C C . GLU A 1 369 ? -15.995 -9.622 10.159 1.00 93.00 369 GLU A C 1
ATOM 3071 O O . GLU A 1 369 ? -15.851 -8.432 10.434 1.00 93.00 369 GLU A O 1
ATOM 3076 N N . ARG A 1 370 ? -15.123 -10.256 9.363 1.00 94.19 370 ARG A N 1
ATOM 3077 C CA . ARG A 1 370 ? -13.932 -9.600 8.806 1.00 94.19 370 ARG A CA 1
ATOM 3078 C C . ARG A 1 370 ? -14.262 -8.792 7.560 1.00 94.19 370 ARG A C 1
ATOM 3080 O O . ARG A 1 370 ? -13.615 -7.779 7.310 1.00 94.19 370 ARG A O 1
ATOM 3087 N N . LYS A 1 371 ? -15.298 -9.165 6.794 1.00 92.38 371 LYS A N 1
ATOM 3088 C CA . LYS A 1 371 ? -15.685 -8.492 5.533 1.00 92.38 371 LYS A CA 1
ATOM 3089 C C . LYS A 1 371 ? -16.003 -7.006 5.707 1.00 92.38 371 LYS A C 1
ATOM 3091 O O . LYS A 1 371 ? -15.914 -6.265 4.726 1.00 92.38 371 LYS A O 1
ATOM 3096 N N . ILE A 1 372 ? -16.359 -6.555 6.911 1.00 91.50 372 ILE A N 1
ATOM 3097 C CA . ILE A 1 372 ? -16.651 -5.144 7.217 1.00 91.50 372 ILE A CA 1
ATOM 3098 C C . ILE A 1 372 ? -15.416 -4.300 7.540 1.00 91.50 372 ILE A C 1
ATOM 3100 O O . ILE A 1 372 ? -15.501 -3.075 7.477 1.00 91.50 372 ILE A O 1
ATOM 3104 N N . LEU A 1 373 ? -14.268 -4.924 7.813 1.00 94.88 373 LEU A N 1
ATOM 3105 C CA . LEU A 1 373 ? -13.047 -4.217 8.189 1.00 94.88 373 LEU A CA 1
ATOM 3106 C C . LEU A 1 373 ? -12.549 -3.316 7.052 1.00 94.88 373 LEU A C 1
ATOM 3108 O O . LEU A 1 373 ? -12.724 -3.615 5.863 1.00 94.88 373 LEU A O 1
ATOM 3112 N N . ASN A 1 374 ? -11.934 -2.196 7.422 1.00 94.38 374 ASN A N 1
ATOM 3113 C CA . ASN A 1 374 ? -11.369 -1.211 6.507 1.00 94.38 374 ASN A CA 1
ATOM 3114 C C . ASN A 1 374 ? -9.971 -0.801 6.972 1.00 94.38 374 ASN A C 1
ATOM 3116 O O . ASN A 1 374 ? -9.648 -0.894 8.152 1.00 94.38 374 ASN A O 1
ATOM 3120 N N . ALA A 1 375 ? -9.156 -0.348 6.021 1.00 93.38 375 ALA A N 1
ATOM 3121 C CA . ALA A 1 375 ? -7.842 0.209 6.310 1.00 93.38 375 ALA A CA 1
ATOM 3122 C C . ALA A 1 375 ? -7.962 1.509 7.132 1.00 93.38 375 ALA A C 1
ATOM 3124 O O . ALA A 1 375 ? -8.935 2.249 6.936 1.00 93.38 375 ALA A O 1
ATOM 3125 N N . PRO A 1 376 ? -6.986 1.814 8.006 1.00 91.69 376 PRO A N 1
ATOM 3126 C CA . PRO A 1 376 ? -6.941 3.093 8.703 1.00 91.69 376 PRO A CA 1
ATOM 3127 C C . PRO A 1 376 ? -6.656 4.230 7.712 1.00 91.69 376 PRO A C 1
ATOM 3129 O O . PRO A 1 376 ? -6.029 4.023 6.671 1.00 91.69 376 PRO A O 1
ATOM 3132 N N . ASN A 1 377 ? -7.086 5.449 8.042 1.00 85.81 377 ASN A N 1
ATOM 3133 C CA . ASN A 1 377 ? -6.696 6.647 7.295 1.00 85.81 377 ASN A CA 1
ATOM 3134 C C . ASN A 1 377 ? -5.555 7.368 8.013 1.00 85.81 377 ASN A C 1
ATOM 3136 O O . ASN A 1 377 ? -5.577 7.486 9.239 1.00 85.81 377 ASN A O 1
ATOM 3140 N N . SER A 1 378 ? -4.608 7.906 7.248 1.00 82.75 378 SER A N 1
ATOM 3141 C CA . SER A 1 378 ? -3.581 8.807 7.766 1.00 82.75 378 SER A CA 1
ATOM 3142 C C . SER A 1 378 ? -4.116 10.239 7.857 1.00 82.75 378 SER A C 1
ATOM 3144 O O . SER A 1 378 ? -4.610 10.771 6.860 1.00 82.75 378 SER A O 1
ATOM 3146 N N . ILE A 1 379 ? -3.954 10.888 9.007 1.00 76.31 379 ILE A N 1
ATOM 3147 C CA . ILE A 1 379 ? -4.188 12.325 9.190 1.00 76.31 379 ILE A CA 1
ATOM 3148 C C . ILE A 1 379 ? -2.844 13.059 9.094 1.00 76.31 379 ILE A C 1
ATOM 3150 O O . ILE A 1 379 ? -1.841 12.632 9.667 1.00 76.31 379 ILE A O 1
ATOM 3154 N N . SER A 1 380 ? -2.808 14.171 8.355 1.00 69.00 380 SER A N 1
ATOM 3155 C CA . SER A 1 380 ? -1.591 14.977 8.221 1.00 69.00 380 SER A CA 1
ATOM 3156 C C . SER A 1 380 ? -1.132 15.516 9.579 1.00 69.00 380 SER A C 1
ATOM 3158 O O . SER A 1 380 ? -1.929 16.043 10.352 1.00 69.00 380 SER A O 1
ATOM 3160 N N . ILE A 1 381 ? 0.169 15.433 9.859 1.00 68.94 381 ILE A N 1
ATOM 3161 C CA . ILE A 1 381 ? 0.757 15.999 11.082 1.00 68.94 381 ILE A CA 1
ATOM 3162 C C . ILE A 1 381 ? 0.795 17.537 11.010 1.00 68.94 381 ILE A C 1
ATOM 3164 O O . ILE A 1 381 ? 0.546 18.205 12.014 1.00 68.94 381 ILE A O 1
ATOM 3168 N N . GLU A 1 382 ? 1.076 18.097 9.826 1.00 57.72 382 GLU A N 1
ATOM 3169 C CA . GLU A 1 382 ? 1.425 19.518 9.629 1.00 57.72 382 GLU A CA 1
ATOM 3170 C C . GLU A 1 382 ? 0.424 20.324 8.787 1.00 57.72 382 GLU A C 1
ATOM 3172 O O . GLU A 1 382 ? 0.650 21.500 8.518 1.00 57.72 382 GLU A O 1
ATOM 3177 N N . GLY A 1 383 ? -0.677 19.716 8.339 1.00 56.66 383 GLY A N 1
ATOM 3178 C CA . GLY A 1 383 ? -1.697 20.418 7.558 1.00 56.66 383 GLY A CA 1
ATOM 3179 C C . GLY A 1 383 ? -2.351 21.578 8.320 1.00 56.66 383 GLY A C 1
ATOM 3180 O O . GLY A 1 383 ? -2.289 21.651 9.545 1.00 56.66 383 GLY A O 1
ATOM 3181 N N . ARG A 1 384 ? -3.061 22.455 7.593 1.00 47.69 384 ARG A N 1
ATOM 3182 C CA . ARG A 1 384 ? -3.860 23.564 8.164 1.00 47.69 384 ARG A CA 1
ATOM 3183 C C . ARG A 1 384 ? -4.824 23.080 9.261 1.00 47.69 384 ARG A C 1
ATOM 3185 O O . ARG A 1 384 ? -5.124 23.822 10.192 1.00 47.69 384 ARG A O 1
ATOM 3192 N N . THR A 1 385 ? -5.227 21.815 9.180 1.00 52.78 385 THR A N 1
ATOM 3193 C CA . THR A 1 385 ? -6.059 21.105 10.152 1.00 52.78 385 THR A CA 1
ATOM 3194 C C . THR A 1 385 ? -5.384 19.840 10.711 1.00 52.78 385 THR A C 1
ATOM 3196 O O . THR A 1 385 ? -6.039 18.886 11.112 1.00 52.78 385 THR A O 1
ATOM 3199 N N . GLY A 1 386 ? -4.051 19.792 10.694 1.00 63.56 386 GLY A N 1
ATOM 3200 C CA . GLY A 1 386 ? -3.277 18.656 11.179 1.00 63.56 386 GLY A CA 1
ATOM 3201 C C . GLY A 1 386 ? -3.218 18.572 12.703 1.00 63.56 386 GLY A C 1
ATOM 3202 O O . GLY A 1 386 ? -3.584 19.495 13.429 1.00 63.56 386 GLY A O 1
ATOM 3203 N N . TRP A 1 387 ? -2.678 17.468 13.210 1.00 71.00 387 TRP A N 1
ATOM 3204 C CA . TRP A 1 387 ? -2.544 17.220 14.651 1.00 71.00 387 TRP A CA 1
ATOM 3205 C C . TRP A 1 387 ? -1.858 18.360 15.431 1.00 71.00 387 TRP A C 1
ATOM 3207 O O . TRP A 1 387 ? -2.160 18.578 16.604 1.00 71.00 387 TRP A O 1
ATOM 3217 N N . LYS A 1 388 ? -0.939 19.111 14.801 1.00 67.38 388 LYS A N 1
ATOM 3218 C CA . LYS A 1 388 ? -0.265 20.256 15.437 1.00 67.38 388 LYS A CA 1
ATOM 3219 C C . LYS A 1 388 ? -1.186 21.464 15.666 1.00 67.38 388 LYS A C 1
ATOM 3221 O O . LYS A 1 388 ? -0.967 22.161 16.656 1.00 67.38 388 LYS A O 1
ATOM 3226 N N . SER A 1 389 ? -2.177 21.708 14.803 1.00 64.75 389 SER A N 1
ATOM 3227 C CA . SER A 1 389 ? -3.134 22.818 14.947 1.00 64.75 389 SER A CA 1
ATOM 3228 C C . SER A 1 389 ? -4.388 22.442 15.742 1.00 64.75 389 SER A C 1
ATOM 3230 O O . SER A 1 389 ? -5.084 23.331 16.219 1.00 64.75 389 SER A O 1
ATOM 3232 N N . GLY A 1 390 ? -4.642 21.147 15.961 1.00 65.25 390 GLY A N 1
ATOM 3233 C CA . GLY A 1 390 ? -5.805 20.654 16.707 1.00 65.25 390 GLY A CA 1
ATOM 3234 C C . GLY A 1 390 ? -5.684 20.626 18.236 1.00 65.25 390 GLY A C 1
ATOM 3235 O O . GLY A 1 390 ? -6.485 19.958 18.882 1.00 65.25 390 GLY A O 1
ATOM 3236 N N . LYS A 1 391 ? -4.686 21.295 18.830 1.00 67.38 391 LYS A N 1
ATOM 3237 C CA . LYS A 1 391 ? -4.450 21.272 20.285 1.00 67.38 391 LYS A CA 1
ATOM 3238 C C . LYS A 1 391 ? -5.441 22.178 21.022 1.00 67.38 391 LYS A C 1
ATOM 3240 O O . LYS A 1 391 ? -5.692 23.295 20.581 1.00 67.38 391 LYS A O 1
ATOM 3245 N N . THR A 1 392 ? -5.916 21.734 22.183 1.00 68.00 392 THR A N 1
ATOM 3246 C CA . THR A 1 392 ? -6.649 22.565 23.149 1.00 68.00 392 THR A CA 1
ATOM 3247 C C . THR A 1 392 ? -5.901 22.604 24.486 1.00 68.00 392 THR A C 1
ATOM 3249 O O . THR A 1 392 ? -5.194 21.656 24.846 1.00 68.00 392 THR A O 1
ATOM 3252 N N . ASN A 1 393 ? -5.982 23.732 25.193 1.00 71.56 393 ASN A N 1
ATOM 3253 C CA . ASN A 1 393 ? -5.414 23.881 26.534 1.00 71.56 393 ASN A CA 1
ATOM 3254 C C . ASN A 1 393 ? -6.453 23.486 27.603 1.00 71.56 393 ASN A C 1
ATOM 3256 O O . ASN A 1 393 ? -7.570 23.076 27.288 1.00 71.56 393 ASN A O 1
ATOM 3260 N N . GLU A 1 394 ? -6.089 23.600 28.881 1.00 73.25 394 GLU A N 1
ATOM 3261 C CA . GLU A 1 394 ? -6.973 23.247 30.005 1.00 73.25 394 GLU A CA 1
ATOM 3262 C C . GLU A 1 394 ? -8.283 24.063 30.032 1.00 73.25 394 GLU A C 1
ATOM 3264 O O . GLU A 1 394 ? -9.277 23.602 30.586 1.00 73.25 394 GLU A O 1
ATOM 3269 N N . GLY A 1 395 ? -8.322 25.229 29.371 1.00 67.00 395 GLY A N 1
ATOM 3270 C CA . GLY A 1 395 ? -9.525 26.053 29.212 1.00 67.00 395 GLY A CA 1
ATOM 3271 C C . GLY A 1 395 ? -10.535 25.525 28.185 1.00 67.00 395 GLY A C 1
ATOM 3272 O O . GLY A 1 395 ? -11.629 26.075 28.078 1.00 67.00 395 GLY A O 1
ATOM 3273 N N . GLY A 1 396 ? -10.201 24.461 27.446 1.00 68.81 396 GLY A N 1
ATOM 3274 C CA . GLY A 1 396 ? -11.060 23.893 26.407 1.00 68.81 396 GLY A CA 1
ATOM 3275 C C . GLY A 1 396 ? -11.120 24.737 25.125 1.00 68.81 396 GLY A C 1
ATOM 3276 O O . GLY A 1 396 ? -10.463 25.767 24.992 1.00 68.81 396 GLY A O 1
ATOM 3277 N N . GLY A 1 397 ? -11.895 24.265 24.141 1.00 65.25 397 GLY A N 1
ATOM 3278 C CA . GLY A 1 397 ? -12.023 24.899 22.822 1.00 65.25 397 GLY A CA 1
ATOM 3279 C C . GLY A 1 397 ? -10.820 24.658 21.892 1.00 65.25 397 GLY A C 1
ATOM 3280 O O . GLY A 1 397 ? -9.665 24.689 22.312 1.00 65.25 397 GLY A O 1
ATOM 3281 N N . GLY A 1 398 ? -11.088 24.387 20.612 1.00 67.00 398 GLY A N 1
ATOM 3282 C CA . GLY A 1 398 ? -10.092 23.951 19.619 1.00 67.00 398 GLY A CA 1
ATOM 3283 C C . GLY A 1 398 ? -10.420 22.568 19.042 1.00 67.00 398 GLY A C 1
ATOM 3284 O O . GLY A 1 398 ? -11.477 22.015 19.334 1.00 67.00 398 GLY A O 1
ATOM 3285 N N . GLY A 1 399 ? -9.537 22.016 18.204 1.00 62.94 399 GLY A N 1
ATOM 3286 C CA . GLY A 1 399 ? -9.688 20.667 17.644 1.00 62.94 399 GLY A CA 1
ATOM 3287 C C . GLY A 1 399 ? -9.223 20.529 16.194 1.00 62.94 399 GLY A C 1
ATOM 3288 O O . GLY A 1 399 ? -8.860 21.502 15.534 1.00 62.94 399 GLY A O 1
ATOM 3289 N N . ILE A 1 400 ? -9.223 19.291 15.702 1.00 61.28 400 ILE A N 1
ATOM 3290 C CA . ILE A 1 400 ? -8.936 18.960 14.301 1.00 61.28 400 ILE A CA 1
ATOM 3291 C C . ILE A 1 400 ? -10.186 19.258 13.477 1.00 61.28 400 ILE A C 1
ATOM 3293 O O . ILE A 1 400 ? -11.216 18.615 13.668 1.00 61.28 400 ILE A O 1
ATOM 3297 N N . SER A 1 401 ? -10.105 20.215 12.556 1.00 53.19 401 SER A N 1
ATOM 3298 C CA . SER A 1 401 ? -11.156 20.437 11.562 1.00 53.19 401 SER A CA 1
ATOM 3299 C C . SER A 1 401 ? -10.977 19.479 10.379 1.00 53.19 401 SER A C 1
ATOM 3301 O O . SER A 1 401 ? -9.942 19.462 9.719 1.00 53.19 401 SER A O 1
ATOM 3303 N N . SER A 1 402 ? -11.966 18.626 10.126 1.00 45.94 402 SER A N 1
ATOM 3304 C CA . SER A 1 402 ? -11.961 17.726 8.963 1.00 45.94 402 SER A CA 1
ATOM 3305 C C . SER A 1 402 ? -12.332 18.451 7.681 1.00 45.94 402 SER A C 1
ATOM 3307 O O . SER A 1 402 ? -13.376 19.144 7.726 1.00 45.94 402 SER A O 1
#

Radius of gyration: 24.85 Å; chains: 1; bounding box: 59×55×69 Å

Secondary structure (DSSP, 8-state):
--HHHHHHHHHHHHTT----GGGG-THHHHHHHHHHHHHHHHHHTB--TTS-TT-SSHHHHHHHHHHHHHH--EESTTSHHHHHHHHHHHHHTT---------TT--HHHHHHHHHHHHTT-SSS-TTSSS-HHHHHHH-GGGG-HHHHTT-HHHHHHHHHHTT--TTHHHHHHHHHHHHHHHHHHSTT-TTHHHHHTTTBHHHHHHHHTS-GGG---HHHHHHHHHHHHHTTS---SB-GGG-PPPP-HHHHHHHHHHTSEE-SSPPPPTTTSGGGHHHHHHHHHHHHHHHHHHHHHHTSTT----SSGGGGHHHHHHHHHHTB-SS-BSSTTSPPPPHHHHHHS-HHHHTTB-TTSSBTTTTTS-TTTTT--PPPPPPSSSTTSTTT--B-TT-------

Organism: NCBI:txid1852827

=== Feature glossary ===
Reading guide. The protein is described through the following features:

Foldseek 3Di. A 3Di character summarizes, for each residue, the relative orientation of the Cα frame of its nearest spatial neighbor. Because it encodes fold topology rather than chemistry, 3Di alignments detect remote structural similarity that sequence alignment misses.

Contact-map, Ramachandran, and PAE plots. Plot images: a contact map (which residues are close in 3D, as an N×N binary image), a Ramachandran scatter (backbone torsion angles, revealing secondary-structure composition at a glance), and — for AlphaFold structures — a PAE heatmap (pairwise prediction confidence).

Radius of gyration, Cα contacts, bounding box. Radius of gyration (Rg) is the root-mean-square distance of Cα atoms from their centroid — a single number for overall size and compactness. A globular domain of N residues has Rg ≈ 2.2·N^0.38 Å; an extended or disordered chain has a much larger Rg. The Cα contact count is the number of residue pairs whose Cα atoms are within 8 Å and are more than four positions apart in sequence — a standard proxy for tertiary packing density. The bounding box is the smallest axis-aligned box enclosing all Cα atoms.

Secondary structure (8-state, DSSP). Eight-state secondary structure (DSSP): H is the canonical α-helix, G the tighter 3₁₀-helix, I the wider π-helix; E/B are β-structure, T and S are turns and bends, and '-' is everything else. DSSP derives these from the pattern of main-chain N–H···O=C hydrogen bonds, not from the sequence.

B-factor. B-factor (Debye–Waller factor) reflects atomic displacement in the crystal lattice. It is an experimental observable (units Å²), not a prediction; low values mean the atom is pinned down, high values mean it moves or is heterogeneous across the crystal.

pLDDT. pLDDT is the predicted lDDT-Cα score: AlphaFold's confidence that the local environment of each residue (all inter-atomic distances within 15 Å) is correctly placed. It is a per-residue number between 0 and 100, with higher meaning more reliable.

Nearest PDB structures. Nearest PDB neighbors are the top structural matches found by Foldseek when searching this structure against the entire Protein Data Bank. Each hit reports a TM-score (0 to 1; >0.5 almost always implies the same fold) and an E-value. These are *structural* homologs — they may share no detectable sequence similarity.

Solvent-accessible surface area. Accessible surface area quantifies burial. A residue with SASA near zero is packed into the hydrophobic core; one with SASA >100 Å² sits on the surface. Computed here via the Shrake–Rupley numerical algorithm with a 1.4 Å probe.

Rendered structure images. Structure images are PyMOL renders from six orthogonal camera directions. Cartoon representation draws helices as coils and strands as arrows; sticks shows the backbone as bonds; surface shows the solvent-excluded envelope. Rainbow coloring maps sequence position to hue (blue→red, N→C); chain coloring assigns a distinct color per polypeptide.

Backbone torsions (φ/ψ). φ (phi) and ψ (psi) are the two rotatable backbone dihedrals per residue: φ is the C(i-1)–N–Cα–C torsion, ψ is the N–Cα–C–N(i+1) torsion, both in degrees on (−180°, 180°]. α-helical residues cluster near (−60°, −45°); β-strand residues near (−120°, +130°). A Ramachandran plot is simply a scatter of (φ, ψ) for every residue.

Predicted aligned error. Predicted Aligned Error (PAE) is an AlphaFold confidence matrix: entry (i, j) is the expected error in the position of residue j, in ångströms, when the prediction is superimposed on the true structure at residue i. Low PAE within a block of residues means that block is internally rigid and well-predicted; high PAE between two blocks means their relative placement is uncertain even if each block individually is confident.

mmCIF coordinates. Structure coordinates are given as an mmCIF _atom_site loop: one row per atom with element, residue name, chain id, sequence number, and x/y/z position in Å. Only the four main-chain atoms per residue are included here; side chains are omitted to keep the record compact.

InterPro / GO / CATH / organism. Database cross-references. InterPro integrates a dozen domain/family signature databases into unified entries with residue-range hits. GO terms attach function/process/location labels with evidence codes. CATH codes position the fold in a four-level structural taxonomy. Organism is the NCBI-taxonomy species name.

Secondary structure (3-state, P-SEA). SS3 is a coarse helix/strand/coil call (letters a/b/c) made by the P-SEA algorithm from inter-Cα distances and dihedrals. It is less detailed than DSSP but needs only Cα positions.

Sequence. Sequence gives the chain of amino acids in standard one-letter code (A=alanine, C=cysteine, …, Y=tyrosine), read N→C. It is the only feature that is directly encoded by the gene; all structural features are derived from the folded form of this sequence.